Protein AF-0000000084630719 (afdb_homodimer)

InterPro domains:
  IPR006941 Ribonuclease CAF1 [PF04857] (4-295)
  IPR012337 Ribonuclease H-like superfamily [SSF53098] (1-294)
  IPR036397 Ribonuclease H superfamily [G3DSA:3.30.420.10] (1-296)
  IPR036867 R3H domain superfamily [G3DSA:3.30.1370.50] (134-222)
  IPR051181 CAF1 family poly(A)-specific ribonucleases [PTHR15092] (1-294)

Organism: Rhizophagus irregularis (strain DAOM 197198w) (NCBI:txid1432141)

Nearest PDB structures (foldseek):
  2a1s-assembly1_A  TM=6.186E-01  e=3.218E-25  Homo sapiens
  2a1s-assembly2_B  TM=6.326E-01  e=4.691E-24  Homo sapiens
  2a1r-assembly1_A  TM=8.709E-01  e=3.552E-17  Homo sapiens
  3d45-assembly1_B  TM=8.477E-01  e=6.071E-17  Mus musculus
  2a1r-assembly1_B  TM=8.596E-01  e=5.179E-16  Homo sapiens

Structure (mmCIF, N/CA/C/O backbone):
data_AF-0000000084630719-model_v1
#
loop_
_entity.id
_entity.type
_entity.pdbx_description
1 polymer 'Uncharacterized protein'
#
loop_
_atom_site.group_PDB
_atom_site.id
_atom_site.type_symbol
_atom_site.label_atom_id
_atom_site.label_alt_id
_atom_site.label_comp_id
_atom_site.label_asym_id
_atom_site.label_entity_id
_atom_site.label_seq_id
_atom_site.pdbx_PDB_ins_code
_atom_site.Cartn_x
_atom_site.Cartn_y
_atom_site.Cartn_z
_atom_site.occupancy
_atom_site.B_iso_or_equiv
_atom_site.auth_seq_id
_atom_site.auth_comp_id
_atom_site.auth_asym_id
_atom_site.auth_atom_id
_atom_site.pdbx_PDB_model_num
ATOM 1 N N . MET A 1 1 ? 15.883 9.617 -16.531 1 93.75 1 MET A N 1
ATOM 2 C CA . MET A 1 1 ? 15.461 8.414 -17.234 1 93.75 1 MET A CA 1
ATOM 3 C C . MET A 1 1 ? 14.719 7.465 -16.297 1 93.75 1 MET A C 1
ATOM 5 O O . MET A 1 1 ? 15.188 7.195 -15.188 1 93.75 1 MET A O 1
ATOM 9 N N . GLU A 1 2 ? 13.641 7.031 -16.703 1 96.81 2 GLU A N 1
ATOM 10 C CA . GLU A 1 2 ? 12.82 6.125 -15.906 1 96.81 2 GLU A CA 1
ATOM 11 C C . GLU A 1 2 ? 13.062 4.672 -16.312 1 96.81 2 GLU A C 1
ATOM 13 O O . GLU A 1 2 ? 13.039 4.336 -17.484 1 96.81 2 GLU A O 1
ATOM 18 N N . ILE A 1 3 ? 13.336 3.877 -15.336 1 98 3 ILE A N 1
ATOM 19 C CA . ILE A 1 3 ? 13.617 2.465 -15.578 1 98 3 ILE A CA 1
ATOM 20 C C . ILE A 1 3 ? 12.562 1.603 -14.891 1 98 3 ILE A C 1
ATOM 22 O O . ILE A 1 3 ? 12.328 1.741 -13.688 1 98 3 ILE A O 1
ATOM 26 N N . ILE A 1 4 ? 11.93 0.743 -15.664 1 97.31 4 ILE A N 1
ATOM 27 C CA . ILE A 1 4 ? 10.891 -0.182 -15.227 1 97.31 4 ILE A CA 1
ATOM 28 C C . ILE A 1 4 ? 11.203 -1.589 -15.734 1 97.31 4 ILE A C 1
ATOM 30 O O . ILE A 1 4 ? 12.227 -1.805 -16.391 1 97.31 4 ILE A O 1
ATOM 34 N N . LYS A 1 5 ? 10.336 -2.482 -15.414 1 94.38 5 LYS A N 1
ATOM 35 C CA . LYS A 1 5 ? 10.547 -3.887 -15.75 1 94.38 5 LYS A CA 1
ATOM 36 C C . LYS A 1 5 ? 10.828 -4.059 -17.234 1 94.38 5 LYS A C 1
ATOM 38 O O . LYS A 1 5 ? 11.805 -4.707 -17.625 1 94.38 5 LYS A O 1
ATOM 43 N N . ASN A 1 6 ? 10.094 -3.443 -18 1 93.44 6 ASN A N 1
ATOM 44 C CA . ASN A 1 6 ? 10.07 -3.713 -19.438 1 93.44 6 ASN A CA 1
ATOM 45 C C . ASN A 1 6 ? 11.297 -3.131 -20.141 1 93.44 6 ASN A C 1
ATOM 47 O O . ASN A 1 6 ? 11.672 -3.584 -21.219 1 93.44 6 ASN A O 1
ATOM 51 N N . ASN A 1 7 ? 11.914 -2.139 -19.547 1 96.44 7 ASN A N 1
ATOM 52 C CA . ASN A 1 7 ? 13.07 -1.538 -20.219 1 96.44 7 ASN A CA 1
ATOM 53 C C . ASN A 1 7 ? 14.352 -1.736 -19.406 1 96.44 7 ASN A C 1
ATOM 55 O O . ASN A 1 7 ? 15.383 -1.146 -19.734 1 96.44 7 ASN A O 1
ATOM 59 N N . PHE A 1 8 ? 14.32 -2.582 -18.438 1 97.19 8 PHE A N 1
ATOM 60 C CA . PHE A 1 8 ? 15.43 -2.75 -17.516 1 97.19 8 PHE A CA 1
ATOM 61 C C . PHE A 1 8 ? 16.656 -3.314 -18.219 1 97.19 8 PHE A C 1
ATOM 63 O O . PHE A 1 8 ? 17.75 -2.746 -18.141 1 97.19 8 PHE A O 1
ATOM 70 N N . HIS A 1 9 ? 16.516 -4.344 -18.969 1 95.38 9 HIS A N 1
ATOM 71 C CA . HIS A 1 9 ? 17.625 -5.008 -19.641 1 95.38 9 HIS A CA 1
ATOM 72 C C . HIS A 1 9 ? 18.266 -4.098 -20.688 1 95.38 9 HIS A C 1
ATOM 74 O O . HIS A 1 9 ? 19.484 -4.062 -20.828 1 95.38 9 HIS A O 1
ATOM 80 N N . GLU A 1 10 ? 17.406 -3.477 -21.328 1 95.94 10 GLU A N 1
ATOM 81 C CA . GLU A 1 10 ? 17.875 -2.592 -22.391 1 95.94 10 GLU A CA 1
ATOM 82 C C . GLU A 1 10 ? 18.703 -1.439 -21.828 1 95.94 10 GLU A C 1
ATOM 84 O O . GLU A 1 10 ? 19.719 -1.046 -22.406 1 95.94 10 GLU A O 1
ATOM 89 N N . LEU A 1 11 ? 18.328 -0.959 -20.703 1 97.25 11 LEU A N 1
ATOM 90 C CA . LEU A 1 11 ? 18.938 0.253 -20.172 1 97.25 11 LEU A CA 1
ATOM 91 C C . LEU A 1 11 ? 20.047 -0.089 -19.172 1 97.25 11 LEU A C 1
ATOM 93 O O . LEU A 1 11 ? 20.844 0.775 -18.812 1 97.25 11 LEU A O 1
ATOM 97 N N . PHE A 1 12 ? 20.141 -1.3 -18.797 1 97.38 12 PHE A N 1
ATOM 98 C CA . PHE A 1 12 ? 21.109 -1.73 -17.781 1 97.38 12 PHE A CA 1
ATOM 99 C C . PHE A 1 12 ? 22.531 -1.336 -18.172 1 97.38 12 PHE A C 1
ATOM 101 O O . PHE A 1 12 ? 23.266 -0.76 -17.375 1 97.38 12 PHE A O 1
ATOM 108 N N . PRO A 1 13 ? 22.922 -1.497 -19.453 1 97.44 13 PRO A N 1
ATOM 109 C CA . PRO A 1 13 ? 24.281 -1.12 -19.828 1 97.44 13 PRO A CA 1
ATOM 110 C C . PRO A 1 13 ? 24.547 0.38 -19.703 1 97.44 13 PRO A C 1
ATOM 112 O O . PRO A 1 13 ? 25.656 0.797 -19.375 1 97.44 13 PRO A O 1
ATOM 115 N N . ILE A 1 14 ? 23.562 1.098 -19.938 1 97.88 14 ILE A N 1
ATOM 116 C CA . ILE A 1 14 ? 23.688 2.549 -19.859 1 97.88 14 ILE A CA 1
ATOM 117 C C . ILE A 1 14 ? 23.891 2.957 -18.391 1 97.88 14 ILE A C 1
ATOM 119 O O . ILE A 1 14 ? 24.75 3.791 -18.094 1 97.88 14 ILE A O 1
ATOM 123 N N . VAL A 1 15 ? 23.109 2.381 -17.516 1 98 15 VAL A N 1
ATOM 124 C CA . VAL A 1 15 ? 23.234 2.65 -16.094 1 98 15 VAL A CA 1
ATOM 125 C C . VAL A 1 15 ? 24.609 2.232 -15.594 1 98 15 VAL A C 1
ATOM 127 O O . VAL A 1 15 ? 25.281 2.977 -14.867 1 98 15 VAL A O 1
ATOM 130 N N . GLN A 1 16 ? 25.031 1.094 -16.047 1 98 16 GLN A N 1
ATOM 131 C CA . GLN A 1 16 ? 26.344 0.564 -15.656 1 98 16 GLN A CA 1
ATOM 132 C C . GLN A 1 16 ? 27.469 1.509 -16.078 1 98 16 GLN A C 1
ATOM 134 O O . GLN A 1 16 ? 28.344 1.827 -15.273 1 98 16 GLN A O 1
ATOM 139 N N . GLU A 1 17 ? 27.391 1.943 -17.25 1 97.69 17 GLU A N 1
ATOM 140 C CA . GLU A 1 17 ? 28.391 2.863 -17.766 1 97.69 17 GLU A CA 1
ATOM 141 C C . GLU A 1 17 ? 28.406 4.164 -16.969 1 97.69 17 GLU A C 1
ATOM 143 O O . GLU A 1 17 ? 29.484 4.684 -16.641 1 97.69 17 GLU A O 1
ATOM 148 N N . ALA A 1 18 ? 27.25 4.605 -16.688 1 97.81 18 ALA A N 1
ATOM 149 C CA . ALA A 1 18 ? 27.141 5.855 -15.938 1 97.81 18 ALA A CA 1
ATOM 150 C C . ALA A 1 18 ? 27.75 5.707 -14.547 1 97.81 18 ALA A C 1
ATOM 152 O O . ALA A 1 18 ? 28.484 6.586 -14.078 1 97.81 18 ALA A O 1
ATOM 153 N N . ILE A 1 19 ? 27.438 4.648 -13.891 1 97.44 19 ILE A N 1
ATOM 154 C CA . ILE A 1 19 ? 27.906 4.406 -12.531 1 97.44 19 ILE A CA 1
ATOM 155 C C . ILE A 1 19 ? 29.422 4.223 -12.539 1 97.44 19 ILE A C 1
ATOM 157 O O . ILE A 1 19 ? 30.125 4.836 -11.734 1 97.44 19 ILE A O 1
ATOM 161 N N . GLU A 1 20 ? 29.953 3.5 -13.461 1 96.62 20 GLU A N 1
ATOM 162 C CA . GLU A 1 20 ? 31.391 3.209 -13.547 1 96.62 20 GLU A CA 1
ATOM 163 C C . GLU A 1 20 ? 32.188 4.461 -13.883 1 96.62 20 GLU A C 1
ATOM 165 O O . GLU A 1 20 ? 33.344 4.617 -13.438 1 96.62 20 GLU A O 1
ATOM 170 N N . GLY A 1 21 ? 31.609 5.293 -14.586 1 95.75 21 GLY A N 1
ATOM 171 C CA . GLY A 1 21 ? 32.312 6.488 -15.039 1 95.75 21 GLY A CA 1
ATOM 172 C C . GLY A 1 21 ? 32.125 7.672 -14.109 1 95.75 21 GLY A C 1
ATOM 173 O O . GLY A 1 21 ? 32.719 8.734 -14.32 1 95.75 21 GLY A O 1
ATOM 174 N N . ALA A 1 22 ? 31.375 7.527 -13.062 1 97.12 22 ALA A N 1
ATOM 175 C CA . ALA A 1 22 ? 31 8.648 -12.203 1 97.12 22 ALA A CA 1
ATOM 176 C C . ALA A 1 22 ? 32.125 9.008 -11.25 1 97.12 22 ALA A C 1
ATOM 178 O O . ALA A 1 22 ? 32.938 8.148 -10.875 1 97.12 22 ALA A O 1
ATOM 179 N N . ASP A 1 23 ? 32.219 10.234 -10.867 1 96.56 23 ASP A N 1
ATOM 180 C CA . ASP A 1 23 ? 33.094 10.688 -9.789 1 96.56 23 ASP A CA 1
ATOM 181 C C . ASP A 1 23 ? 32.438 10.469 -8.422 1 96.56 23 ASP A C 1
ATOM 183 O O . ASP A 1 23 ? 33.125 10.078 -7.465 1 96.56 23 ASP A O 1
ATOM 187 N N . PHE A 1 24 ? 31.219 10.75 -8.391 1 96.06 24 PHE A N 1
ATOM 188 C CA . PHE A 1 24 ? 30.422 10.438 -7.203 1 96.06 24 PHE A CA 1
ATOM 189 C C . PHE A 1 24 ? 28.953 10.227 -7.57 1 96.06 24 PHE A C 1
ATOM 191 O O . PHE A 1 24 ? 28.547 10.539 -8.688 1 96.06 24 PHE A O 1
ATOM 198 N N . ILE A 1 25 ? 28.203 9.641 -6.641 1 96.31 25 ILE A N 1
ATOM 199 C CA . ILE A 1 25 ? 26.828 9.227 -6.922 1 96.31 25 ILE A CA 1
ATOM 200 C C . ILE A 1 25 ? 25.906 9.695 -5.801 1 96.31 25 ILE A C 1
ATOM 202 O O . ILE A 1 25 ? 26.25 9.57 -4.621 1 96.31 25 ILE A O 1
ATOM 206 N N . ALA A 1 26 ? 24.844 10.305 -6.199 1 95.5 26 ALA A N 1
ATOM 207 C CA . ALA A 1 26 ? 23.781 10.648 -5.242 1 95.5 26 ALA A CA 1
ATOM 208 C C . ALA A 1 26 ? 22.609 9.68 -5.344 1 95.5 26 ALA A C 1
ATOM 210 O O . ALA A 1 26 ? 22.234 9.273 -6.441 1 95.5 26 ALA A O 1
ATOM 211 N N . ILE A 1 27 ? 22.031 9.305 -4.156 1 94.5 27 ILE A N 1
ATOM 212 C CA . ILE A 1 27 ? 20.906 8.391 -4.16 1 94.5 27 ILE A CA 1
ATOM 213 C C . ILE A 1 27 ? 19.75 9 -3.377 1 94.5 27 ILE A C 1
ATOM 215 O O . ILE A 1 27 ? 19.953 9.828 -2.49 1 94.5 27 ILE A O 1
ATOM 219 N N . ASP A 1 28 ? 18.594 8.656 -3.725 1 93 28 ASP A N 1
ATOM 220 C CA . ASP A 1 28 ? 17.344 9.055 -3.072 1 93 28 ASP A CA 1
ATOM 221 C C . ASP A 1 28 ? 16.297 7.953 -3.176 1 93 28 ASP A C 1
ATOM 223 O O . ASP A 1 28 ? 16.266 7.211 -4.156 1 93 28 ASP A O 1
ATOM 227 N N . THR A 1 29 ? 15.469 7.844 -2.102 1 94.69 29 THR A N 1
ATOM 228 C CA . THR A 1 29 ? 14.484 6.762 -2.1 1 94.69 29 THR A CA 1
ATOM 229 C C . THR A 1 29 ? 13.109 7.285 -1.706 1 94.69 29 THR A C 1
ATOM 231 O O . THR A 1 29 ? 13 8.281 -0.99 1 94.69 29 THR A O 1
ATOM 234 N N . GLU A 1 30 ? 12.102 6.734 -2.256 1 95.38 30 GLU A N 1
ATOM 235 C CA . GLU A 1 30 ? 10.727 6.875 -1.787 1 95.38 30 GLU A CA 1
ATOM 236 C C . GLU A 1 30 ? 10.25 5.602 -1.09 1 95.38 30 GLU A C 1
ATOM 238 O O . GLU A 1 30 ? 10.414 4.5 -1.614 1 95.38 30 GLU A O 1
ATOM 243 N N . LEU A 1 31 ? 9.688 5.82 0.065 1 94.75 31 LEU A N 1
ATOM 244 C CA . LEU A 1 31 ? 9.297 4.699 0.913 1 94.75 31 LEU A CA 1
ATOM 245 C C . LEU A 1 31 ? 7.785 4.629 1.068 1 94.75 31 LEU A C 1
ATOM 247 O O . LEU A 1 31 ? 7.09 5.625 0.867 1 94.75 31 LEU A O 1
ATOM 251 N N . THR A 1 32 ? 7.254 3.408 1.419 1 96.44 32 THR A N 1
ATOM 252 C CA . THR A 1 32 ? 5.828 3.234 1.672 1 96.44 32 THR A CA 1
ATOM 253 C C . THR A 1 32 ? 5.438 3.859 3.008 1 96.44 32 THR A C 1
ATOM 255 O O . THR A 1 32 ? 4.25 4 3.307 1 96.44 32 THR A O 1
ATOM 258 N N . GLY A 1 33 ? 6.344 4.203 3.811 1 91.56 33 GLY A N 1
ATOM 259 C CA . GLY A 1 33 ? 6.117 4.832 5.102 1 91.56 33 GLY A CA 1
ATOM 260 C C . GLY A 1 33 ? 7.395 5.078 5.879 1 91.56 33 GLY A C 1
ATOM 261 O O . GLY A 1 33 ? 8.469 4.617 5.48 1 91.56 33 GLY A O 1
ATOM 262 N N . LEU A 1 34 ? 7.184 6.008 6.848 1 80 34 LEU A N 1
ATOM 263 C CA . LEU A 1 34 ? 8.297 6.324 7.73 1 80 34 LEU A CA 1
ATOM 264 C C . LEU A 1 34 ? 7.961 5.977 9.18 1 80 34 LEU A C 1
ATOM 266 O O . LEU A 1 34 ? 6.785 5.906 9.547 1 80 34 LEU A O 1
ATOM 270 N N . ASN A 1 35 ? 8.242 4.961 9.812 1 63.69 35 ASN A N 1
ATOM 271 C CA . ASN A 1 35 ? 7.863 4.617 11.18 1 63.69 35 ASN A CA 1
ATOM 272 C C . ASN A 1 35 ? 7.664 5.863 12.031 1 63.69 35 ASN A C 1
ATOM 274 O O . ASN A 1 35 ? 8.633 6.543 12.383 1 63.69 35 ASN A O 1
ATOM 278 N N . GLU A 1 36 ? 6.586 6.668 11.766 1 53.28 36 GLU A N 1
ATOM 279 C CA . GLU A 1 36 ? 6.363 7.758 12.711 1 53.28 36 GLU A CA 1
ATOM 280 C C . GLU A 1 36 ? 6.574 7.293 14.148 1 53.28 36 GLU A C 1
ATOM 282 O O . GLU A 1 36 ? 6.879 8.102 15.031 1 53.28 36 GLU A O 1
ATOM 287 N N . SER A 1 37 ? 5.914 5.961 14.375 1 48.72 37 SER A N 1
ATOM 288 C CA . SER A 1 37 ? 6.297 5.672 15.75 1 48.72 37 SER A CA 1
ATOM 289 C C . SER A 1 37 ? 7.812 5.715 15.93 1 48.72 37 SER A C 1
ATOM 291 O O . SER A 1 37 ? 8.406 4.773 16.453 1 48.72 37 SER A O 1
ATOM 293 N N . ILE A 1 38 ? 8.469 5.805 14.812 1 46.38 38 ILE A N 1
ATOM 294 C CA . ILE A 1 38 ? 9.812 6.043 15.328 1 46.38 38 ILE A CA 1
ATOM 295 C C . ILE A 1 38 ? 9.727 6.766 16.672 1 46.38 38 ILE A C 1
ATOM 297 O O . ILE A 1 38 ? 9.281 7.914 16.734 1 46.38 38 ILE A O 1
ATOM 301 N N . GLU A 1 39 ? 9.219 6.051 17.562 1 47.31 39 GLU A N 1
ATOM 302 C CA . GLU A 1 39 ? 9.406 6.598 18.906 1 47.31 39 GLU A CA 1
ATOM 303 C C . GLU A 1 39 ? 10.375 7.773 18.891 1 47.31 39 GLU A C 1
ATOM 305 O O . GLU A 1 39 ? 11.398 7.73 18.203 1 47.31 39 GLU A O 1
ATOM 310 N N . ARG A 1 40 ? 9.758 8.891 19.078 1 47.16 40 ARG A N 1
ATOM 311 C CA . ARG A 1 40 ? 10.531 10.125 19.203 1 47.16 40 ARG A CA 1
ATOM 312 C C . ARG A 1 40 ? 12 9.812 19.484 1 47.16 40 ARG A C 1
ATOM 314 O O . ARG A 1 40 ? 12.336 9.188 20.484 1 47.16 40 ARG A O 1
ATOM 321 N N . ILE A 1 41 ? 12.641 9.445 18.344 1 47.84 41 ILE A N 1
ATOM 322 C CA . ILE A 1 41 ? 14.07 9.562 18.641 1 47.84 41 ILE A CA 1
ATOM 323 C C . ILE A 1 41 ? 14.297 10.672 19.656 1 47.84 41 ILE A C 1
ATOM 325 O O . ILE A 1 41 ? 13.961 11.836 19.406 1 47.84 41 ILE A O 1
ATOM 329 N N . LYS A 1 42 ? 14.109 10.141 20.844 1 52.66 42 LYS A N 1
ATOM 330 C CA . LYS A 1 42 ? 14.414 11.125 21.875 1 52.66 42 LYS A CA 1
ATOM 331 C C . LYS A 1 42 ? 15.883 11.555 21.812 1 52.66 42 LYS A C 1
ATOM 333 O O . LYS A 1 42 ? 16.75 10.758 21.453 1 52.66 42 LYS A O 1
ATOM 338 N N . THR A 1 43 ? 16.047 12.664 21.828 1 54.94 43 THR A N 1
ATOM 339 C CA . THR A 1 43 ? 17.391 13.25 21.844 1 54.94 43 THR A CA 1
ATOM 340 C C . THR A 1 43 ? 18.328 12.422 22.719 1 54.94 43 THR A C 1
ATOM 342 O O . THR A 1 43 ? 19.531 12.352 22.469 1 54.94 43 THR A O 1
ATOM 345 N N . PHE A 1 44 ? 17.594 11.539 23.594 1 63.09 44 PHE A N 1
ATOM 346 C CA . PHE A 1 44 ? 18.484 10.898 24.562 1 63.09 44 PHE A CA 1
ATOM 347 C C . PHE A 1 44 ? 18.703 9.43 24.203 1 63.09 44 PHE A C 1
ATOM 349 O O . PHE A 1 44 ? 19.281 8.672 25 1 63.09 44 PHE A O 1
ATOM 356 N N . ASP A 1 45 ? 18.297 9.062 22.984 1 68.88 45 ASP A N 1
ATOM 357 C CA . ASP A 1 45 ? 18.5 7.645 22.688 1 68.88 45 ASP A CA 1
ATOM 358 C C . ASP A 1 45 ? 19.969 7.328 22.453 1 68.88 45 ASP A C 1
ATOM 360 O O . ASP A 1 45 ? 20.672 8.086 21.781 1 68.88 45 ASP A O 1
ATOM 364 N N . ASP A 1 46 ? 20.484 6.258 23.094 1 83.44 46 ASP A N 1
ATOM 365 C CA . ASP A 1 46 ? 21.812 5.77 22.734 1 83.44 46 ASP A CA 1
ATOM 366 C C . ASP A 1 46 ? 21.844 5.207 21.312 1 83.44 46 ASP A C 1
ATOM 368 O O . ASP A 1 46 ? 20.797 4.891 20.75 1 83.44 46 ASP A O 1
ATOM 372 N N . PRO A 1 47 ? 22.938 5.16 20.703 1 85.25 47 PRO A N 1
ATOM 373 C CA . PRO A 1 47 ? 23.078 4.773 19.297 1 85.25 47 PRO A CA 1
ATOM 374 C C . PRO A 1 47 ? 22.438 3.414 19 1 85.25 47 PRO A C 1
ATOM 376 O O . PRO A 1 47 ? 21.781 3.252 17.969 1 85.25 47 PRO A O 1
ATOM 379 N N . GLN A 1 48 ? 22.594 2.48 19.859 1 89.88 48 GLN A N 1
ATOM 380 C CA . GLN A 1 48 ? 22.016 1.152 19.656 1 89.88 48 GLN A CA 1
ATOM 381 C C . GLN A 1 48 ? 20.5 1.197 19.672 1 89.88 48 GLN A C 1
ATOM 383 O O . GLN A 1 48 ? 19.844 0.539 18.859 1 89.88 48 GLN A O 1
ATOM 388 N N . SER A 1 49 ? 20.016 1.885 20.547 1 86.75 49 SER A N 1
ATOM 389 C CA . SER A 1 49 ? 18.562 2.02 20.625 1 86.75 49 SER A CA 1
ATOM 390 C C . SER A 1 49 ? 18 2.689 19.375 1 86.75 49 SER A C 1
ATOM 392 O O . SER A 1 49 ? 16.953 2.279 18.859 1 86.75 49 SER A O 1
ATOM 394 N N . ARG A 1 50 ? 18.734 3.656 18.922 1 85.81 50 ARG A N 1
ATOM 395 C CA . ARG A 1 50 ? 18.328 4.32 17.688 1 85.81 50 ARG A CA 1
ATOM 396 C C . ARG A 1 50 ? 18.344 3.344 16.516 1 85.81 50 ARG A C 1
ATOM 398 O O . ARG A 1 50 ? 17.391 3.314 15.711 1 85.81 50 ARG A O 1
ATOM 405 N N . TYR A 1 51 ? 19.406 2.596 16.516 1 90.31 51 TYR A N 1
ATOM 406 C CA . TYR A 1 51 ? 19.5 1.599 15.453 1 90.31 51 TYR A CA 1
ATOM 407 C C . TYR A 1 51 ? 18.344 0.609 15.516 1 90.31 51 TYR A C 1
ATOM 409 O O . TYR A 1 51 ? 17.781 0.241 14.484 1 90.31 51 TYR A O 1
ATOM 417 N N . THR A 1 52 ? 17.984 0.214 16.641 1 90 52 THR A N 1
ATOM 418 C CA . THR A 1 52 ? 16.922 -0.76 16.812 1 90 52 THR A CA 1
ATOM 419 C C . THR A 1 52 ? 15.594 -0.211 16.281 1 90 52 THR A C 1
ATOM 421 O O . THR A 1 52 ? 14.852 -0.922 15.609 1 90 52 THR A O 1
ATOM 424 N N . LYS A 1 53 ? 15.359 0.968 16.531 1 86.75 53 LYS A N 1
ATOM 425 C CA . LYS A 1 53 ? 14.133 1.609 16.062 1 86.75 53 LYS A CA 1
ATOM 426 C C . LYS A 1 53 ? 14.125 1.725 14.547 1 86.75 53 LYS A C 1
ATOM 428 O O . LYS A 1 53 ? 13.117 1.419 13.898 1 86.75 53 LYS A O 1
ATOM 433 N N . VAL A 1 54 ? 15.242 2.156 14.07 1 88.19 54 VAL A N 1
ATOM 434 C CA . VAL A 1 54 ? 15.367 2.318 12.625 1 88.19 54 VAL A CA 1
ATOM 435 C C . VAL A 1 54 ? 15.25 0.958 11.938 1 88.19 54 VAL A C 1
ATOM 437 O O . VAL A 1 54 ? 14.641 0.841 10.875 1 88.19 54 VAL A O 1
ATOM 440 N N . ARG A 1 55 ? 15.875 0.028 12.586 1 91.62 55 ARG A N 1
ATOM 441 C CA . ARG A 1 55 ? 15.828 -1.329 12.055 1 91.62 55 ARG A CA 1
ATOM 442 C C . ARG A 1 55 ? 14.391 -1.823 11.945 1 91.62 55 ARG A C 1
ATOM 444 O O . ARG A 1 55 ? 14.016 -2.447 10.953 1 91.62 55 ARG A O 1
ATOM 451 N N . ILE A 1 56 ? 13.633 -1.556 12.875 1 89.25 56 ILE A N 1
ATOM 452 C CA . ILE A 1 56 ? 12.234 -1.969 12.875 1 89.25 56 ILE A CA 1
ATOM 453 C C . ILE A 1 56 ? 11.508 -1.316 11.703 1 89.25 56 ILE A C 1
ATOM 455 O O . ILE A 1 56 ? 10.789 -1.989 10.961 1 89.25 56 ILE A O 1
ATOM 459 N N . ALA A 1 57 ? 11.695 -0.098 11.5 1 88.06 57 ALA A N 1
ATOM 460 C CA . ALA A 1 57 ? 11.062 0.618 10.391 1 88.06 57 ALA A CA 1
ATOM 461 C C . ALA A 1 57 ? 11.547 0.079 9.047 1 88.06 57 ALA A C 1
ATOM 463 O O . ALA A 1 57 ? 10.742 -0.136 8.133 1 88.06 57 ALA A O 1
ATOM 464 N N . ALA A 1 58 ? 12.828 -0.168 9.016 1 91.25 58 ALA A N 1
ATOM 465 C CA . ALA A 1 58 ? 13.453 -0.611 7.77 1 91.25 58 ALA A CA 1
ATOM 466 C C . ALA A 1 58 ? 12.93 -1.985 7.355 1 91.25 58 ALA A C 1
ATOM 468 O O . ALA A 1 58 ? 12.914 -2.314 6.168 1 91.25 58 ALA A O 1
ATOM 469 N N . THR A 1 59 ? 12.5 -2.676 8.273 1 92.06 59 THR A N 1
ATOM 470 C CA . THR A 1 59 ? 12.047 -4.031 7.98 1 92.06 59 THR A CA 1
ATOM 471 C C . THR A 1 59 ? 10.555 -4.047 7.664 1 92.06 59 THR A C 1
ATOM 473 O O . THR A 1 59 ? 10.055 -5.012 7.09 1 92.06 59 THR A O 1
ATOM 476 N N . LYS A 1 60 ? 9.883 -3.025 7.973 1 92.69 60 LYS A N 1
ATOM 477 C CA . LYS A 1 60 ? 8.43 -3.021 7.832 1 92.69 60 LYS A CA 1
ATOM 478 C C . LYS A 1 60 ? 8.008 -2.334 6.539 1 92.69 60 LYS A C 1
ATOM 480 O O . LYS A 1 60 ? 7.074 -2.783 5.867 1 92.69 60 LYS A O 1
ATOM 485 N N . PHE A 1 61 ? 8.688 -1.293 6.172 1 94.81 61 PHE A N 1
ATOM 486 C CA . PHE A 1 61 ? 8.305 -0.501 5.008 1 94.81 61 PHE A CA 1
ATOM 487 C C . PHE A 1 61 ? 9.172 -0.854 3.805 1 94.81 61 PHE A C 1
ATOM 489 O O . PHE A 1 61 ? 10.219 -1.494 3.949 1 94.81 61 PHE A O 1
ATOM 496 N N . LEU A 1 62 ? 8.742 -0.434 2.619 1 95.69 62 LEU A N 1
ATOM 497 C CA . LEU A 1 62 ? 9.438 -0.784 1.384 1 95.69 62 LEU A CA 1
ATOM 498 C C . LEU A 1 62 ? 9.945 0.466 0.674 1 95.69 62 LEU A C 1
ATOM 500 O O . LEU A 1 62 ? 9.273 1.499 0.665 1 95.69 62 LEU A O 1
ATOM 504 N N . ILE A 1 63 ? 11.148 0.285 0.101 1 97 63 ILE A N 1
ATOM 505 C CA . ILE A 1 63 ? 11.562 1.217 -0.944 1 97 63 ILE A CA 1
ATOM 506 C C . ILE A 1 63 ? 10.812 0.896 -2.24 1 97 63 ILE A C 1
ATOM 508 O O . ILE A 1 63 ? 10.938 -0.209 -2.773 1 97 63 ILE A O 1
ATOM 512 N N . ILE A 1 64 ? 10.062 1.9 -2.744 1 98.31 64 ILE A N 1
ATOM 513 C CA . ILE A 1 64 ? 9.258 1.613 -3.928 1 98.31 64 ILE A CA 1
ATOM 514 C C . ILE A 1 64 ? 9.773 2.43 -5.113 1 98.31 64 ILE A C 1
ATOM 516 O O . ILE A 1 64 ? 9.398 2.174 -6.258 1 98.31 64 ILE A O 1
ATOM 520 N N . GLN A 1 65 ? 10.594 3.359 -4.824 1 97.94 65 GLN A N 1
ATOM 521 C CA . GLN A 1 65 ? 11.32 4.086 -5.867 1 97.94 65 GLN A CA 1
ATOM 522 C C . GLN A 1 65 ? 12.75 4.387 -5.438 1 97.94 65 GLN A C 1
ATOM 524 O O . GLN A 1 65 ? 12.992 4.742 -4.285 1 97.94 65 GLN A O 1
ATOM 529 N N . PHE A 1 66 ? 13.695 4.191 -6.34 1 97.38 66 PHE A N 1
ATOM 530 C CA . PHE A 1 66 ? 15.109 4.406 -6.082 1 97.38 66 PHE A CA 1
ATOM 531 C C . PHE A 1 66 ? 15.734 5.301 -7.145 1 97.38 66 PHE A C 1
ATOM 533 O O . PHE A 1 66 ? 15.781 4.934 -8.32 1 97.38 66 PHE A O 1
ATOM 540 N N . GLY A 1 67 ? 16.188 6.445 -6.707 1 96.94 67 GLY A N 1
ATOM 541 C CA . GLY A 1 67 ? 16.844 7.379 -7.605 1 96.94 67 GLY A CA 1
ATOM 542 C C . GLY A 1 67 ? 18.359 7.352 -7.488 1 96.94 67 GLY A C 1
ATOM 543 O O . GLY A 1 67 ? 18.891 7.309 -6.379 1 96.94 67 GLY A O 1
ATOM 544 N N . ILE A 1 68 ? 19 7.328 -8.633 1 97 68 ILE A N 1
ATOM 545 C CA . ILE A 1 68 ? 20.453 7.449 -8.727 1 97 68 ILE A CA 1
ATOM 546 C C . ILE A 1 68 ? 20.828 8.617 -9.641 1 97 68 ILE A C 1
ATOM 548 O O . ILE A 1 68 ? 20.266 8.758 -10.727 1 97 68 ILE A O 1
ATOM 552 N N . CYS A 1 69 ? 21.672 9.422 -9.148 1 97.75 69 CYS A N 1
ATOM 553 C CA . CYS A 1 69 ? 22.234 10.469 -10 1 97.75 69 CYS A CA 1
ATOM 554 C C . CYS A 1 69 ? 23.75 10.391 -10.016 1 97.75 69 CYS A C 1
ATOM 556 O O . CYS A 1 69 ? 24.391 10.578 -8.984 1 97.75 69 CYS A O 1
ATOM 558 N N . THR A 1 70 ? 24.297 10.141 -11.156 1 97.44 70 THR A N 1
ATOM 559 C CA . THR A 1 70 ? 25.734 10.078 -11.297 1 97.44 70 THR A CA 1
ATOM 560 C C . THR A 1 70 ? 26.297 11.43 -11.734 1 97.44 70 THR A C 1
ATOM 562 O O . THR A 1 70 ? 25.688 12.133 -12.531 1 97.44 70 THR A O 1
ATOM 565 N N . PHE A 1 71 ? 27.453 11.734 -11.156 1 97.25 71 PHE A N 1
ATOM 566 C CA . PHE A 1 71 ? 28.109 12.992 -11.484 1 97.25 71 PHE A CA 1
ATOM 567 C C . PHE A 1 71 ? 29.516 12.75 -12.023 1 97.25 71 PHE A C 1
ATOM 569 O O . PHE A 1 71 ? 30.297 12.047 -11.398 1 97.25 71 PHE A O 1
ATOM 576 N N . THR A 1 72 ? 29.766 13.344 -13.211 1 96.31 72 THR A N 1
ATOM 577 C CA . THR A 1 72 ? 31.078 13.273 -13.828 1 96.31 72 THR A CA 1
ATOM 578 C C . THR A 1 72 ? 31.578 14.664 -14.188 1 96.31 72 THR A C 1
ATOM 580 O O . THR A 1 72 ? 30.844 15.461 -14.797 1 96.31 72 THR A O 1
ATOM 583 N N . TYR A 1 73 ? 32.75 14.906 -13.828 1 95.5 73 TYR A N 1
ATOM 584 C CA . TYR A 1 73 ? 33.312 16.203 -14.148 1 95.5 73 TYR A CA 1
ATOM 585 C C . TYR A 1 73 ? 33.75 16.266 -15.617 1 95.5 73 TYR A C 1
ATOM 587 O O . TYR A 1 73 ? 34.438 15.391 -16.109 1 95.5 73 TYR A O 1
ATOM 595 N N . SER A 1 74 ? 33.219 17.297 -16.25 1 93.19 74 SER A N 1
ATOM 596 C CA . SER A 1 74 ? 33.594 17.547 -17.625 1 93.19 74 SER A CA 1
ATOM 597 C C . SER A 1 74 ? 34.562 18.734 -17.719 1 93.19 74 SER A C 1
ATOM 599 O O . SER A 1 74 ? 34.188 19.875 -17.453 1 93.19 74 SER A O 1
ATOM 601 N N . GLU A 1 75 ? 35.719 18.469 -18.156 1 92.62 75 GLU A N 1
ATOM 602 C CA . GLU A 1 75 ? 36.719 19.516 -18.344 1 92.62 75 GLU A CA 1
ATOM 603 C C . GLU A 1 75 ? 36.281 20.5 -19.422 1 92.62 75 GLU A C 1
ATOM 605 O O . GLU A 1 75 ? 36.469 21.719 -19.297 1 92.62 75 GLU A O 1
ATOM 610 N N . ALA A 1 76 ? 35.719 19.938 -20.438 1 93.19 76 ALA A N 1
ATOM 611 C CA . ALA A 1 76 ? 35.281 20.75 -21.578 1 93.19 76 ALA A CA 1
ATOM 612 C C . ALA A 1 76 ? 34.25 21.766 -21.141 1 93.19 76 ALA A C 1
ATOM 614 O O . ALA A 1 76 ? 34.281 22.922 -21.594 1 93.19 76 ALA A O 1
ATOM 615 N N . GLU A 1 77 ? 33.406 21.453 -20.219 1 92.62 77 GLU A N 1
ATOM 616 C CA . GLU A 1 77 ? 32.312 22.312 -19.781 1 92.62 77 GLU A CA 1
ATOM 617 C C . GLU A 1 77 ? 32.625 22.953 -18.438 1 92.62 77 GLU A C 1
ATOM 619 O O . GLU A 1 77 ? 31.891 23.844 -17.984 1 92.62 77 GLU A O 1
ATOM 624 N N . ASN A 1 78 ? 33.688 22.531 -17.844 1 93.69 78 ASN A N 1
ATOM 625 C CA . ASN A 1 78 ? 34.094 23.016 -16.531 1 93.69 78 ASN A CA 1
ATOM 626 C C . ASN A 1 78 ? 32.969 22.922 -15.516 1 93.69 78 ASN A C 1
ATOM 628 O O . ASN A 1 78 ? 32.688 23.891 -14.82 1 93.69 78 ASN A O 1
ATOM 632 N N . THR A 1 79 ? 32.188 21.812 -15.633 1 94.12 79 THR A N 1
ATOM 633 C CA . THR A 1 79 ? 31.094 21.562 -14.703 1 94.12 79 THR A CA 1
ATOM 634 C C . THR A 1 79 ? 30.844 20.062 -14.562 1 94.12 79 THR A C 1
ATOM 636 O O . THR A 1 79 ? 31.453 19.25 -15.266 1 94.12 79 THR A O 1
ATOM 639 N N . PHE A 1 80 ? 30.047 19.688 -13.625 1 94.62 80 PHE A N 1
ATOM 640 C CA . PHE A 1 80 ? 29.656 18.297 -13.445 1 94.62 80 PHE A CA 1
ATOM 641 C C . PHE A 1 80 ? 28.453 17.969 -14.336 1 94.62 80 PHE A C 1
ATOM 643 O O . PHE A 1 80 ? 27.516 18.75 -14.43 1 94.62 80 PHE A O 1
ATOM 650 N N . ILE A 1 81 ? 28.641 16.906 -15 1 95.69 81 ILE A N 1
ATOM 651 C CA . ILE A 1 81 ? 27.531 16.375 -15.797 1 95.69 81 ILE A CA 1
ATOM 652 C C . ILE A 1 81 ? 26.75 15.359 -14.977 1 95.69 81 ILE A C 1
ATOM 654 O O . ILE A 1 81 ? 27.312 14.383 -14.484 1 95.69 81 ILE A O 1
ATOM 658 N N . ALA A 1 82 ? 25.484 15.633 -14.797 1 96.5 82 ALA A N 1
ATOM 659 C CA . ALA A 1 82 ? 24.609 14.758 -14.023 1 96.5 82 ALA A CA 1
ATOM 660 C C . ALA A 1 82 ? 23.812 13.828 -14.938 1 96.5 82 ALA A C 1
ATOM 662 O O . ALA A 1 82 ? 23.312 14.25 -15.984 1 96.5 82 ALA A O 1
ATOM 663 N N . ARG A 1 83 ? 23.703 12.57 -14.586 1 97.19 83 ARG A N 1
ATOM 664 C CA . ARG A 1 83 ? 22.859 11.594 -15.266 1 97.19 83 ARG A CA 1
ATOM 665 C C . ARG A 1 83 ? 21.906 10.93 -14.289 1 97.19 83 ARG A C 1
ATOM 667 O O . ARG A 1 83 ? 22.266 9.977 -13.594 1 97.19 83 ARG A O 1
ATOM 674 N N . PRO A 1 84 ? 20.688 11.359 -14.234 1 98.06 84 PRO A N 1
ATOM 675 C CA . PRO A 1 84 ? 19.703 10.82 -13.289 1 98.06 84 PRO A CA 1
ATOM 676 C C . PRO A 1 84 ? 18.984 9.578 -13.828 1 98.06 84 PRO A C 1
ATOM 678 O O . PRO A 1 84 ? 18.672 9.516 -15.016 1 98.06 84 PRO A O 1
ATOM 681 N N . PHE A 1 85 ? 18.812 8.594 -13 1 98.25 85 PHE A N 1
ATOM 682 C CA . PHE A 1 85 ? 18.031 7.379 -13.219 1 98.25 85 PHE A CA 1
ATOM 683 C C . PHE A 1 85 ? 17.031 7.172 -12.102 1 98.25 85 PHE A C 1
ATOM 685 O O . PHE A 1 85 ? 17.328 7.402 -10.93 1 98.25 85 PHE A O 1
ATOM 692 N N . ASN A 1 86 ? 15.82 6.84 -12.469 1 98.31 86 ASN A N 1
ATOM 693 C CA . ASN A 1 86 ? 14.766 6.566 -11.5 1 98.31 86 ASN A CA 1
ATOM 694 C C . ASN A 1 86 ? 14.172 5.176 -11.695 1 98.31 86 ASN A C 1
ATOM 696 O O . ASN A 1 86 ? 13.656 4.859 -12.773 1 98.31 86 ASN A O 1
ATOM 700 N N . PHE A 1 87 ? 14.227 4.348 -10.648 1 98.56 87 PHE A N 1
ATOM 701 C CA . PHE A 1 87 ? 13.781 2.963 -10.719 1 98.56 87 PHE A CA 1
ATOM 702 C C . PHE A 1 87 ? 12.492 2.768 -9.93 1 98.56 87 PHE A C 1
ATOM 704 O O . PHE A 1 87 ? 12.406 3.148 -8.766 1 98.56 87 PHE A O 1
ATOM 711 N N . TYR A 1 88 ? 11.461 2.193 -10.555 1 98.56 88 TYR A N 1
ATOM 712 C CA . TYR A 1 88 ? 10.312 1.67 -9.812 1 98.56 88 TYR A CA 1
ATOM 713 C C . TYR A 1 88 ? 10.586 0.254 -9.32 1 98.56 88 TYR A C 1
ATOM 715 O O . TYR A 1 88 ? 11.062 -0.594 -10.078 1 98.56 88 TYR A O 1
ATOM 723 N N . ILE A 1 89 ? 10.312 0.031 -8.062 1 98.12 89 ILE A N 1
ATOM 724 C CA . ILE A 1 89 ? 10.641 -1.256 -7.457 1 98.12 89 ILE A CA 1
ATOM 725 C C . ILE A 1 89 ? 9.414 -1.818 -6.742 1 98.12 89 ILE A C 1
ATOM 727 O O . ILE A 1 89 ? 8.781 -1.126 -5.941 1 98.12 89 ILE A O 1
ATOM 731 N N . P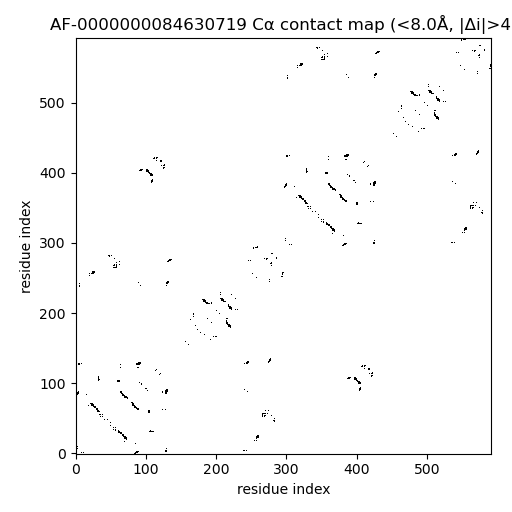HE A 1 90 ? 9.055 -3.074 -7.035 1 97.19 90 PHE A N 1
ATOM 732 C CA . PHE A 1 90 ? 7.895 -3.717 -6.422 1 97.19 90 PHE A CA 1
ATOM 733 C C . PHE A 1 90 ? 8.086 -5.227 -6.363 1 97.19 90 PHE A C 1
ATOM 735 O O . PHE A 1 90 ? 8.695 -5.816 -7.254 1 97.19 90 PHE A O 1
ATOM 742 N N . PRO A 1 91 ? 7.543 -5.844 -5.301 1 93.69 91 PRO A N 1
ATOM 743 C CA . PRO A 1 91 ? 7.707 -7.297 -5.188 1 93.69 91 PRO A CA 1
ATOM 744 C C . PRO A 1 91 ? 7.223 -8.039 -6.426 1 93.69 91 PRO A C 1
ATOM 746 O O . PRO A 1 91 ? 6.281 -7.602 -7.09 1 93.69 91 PRO A O 1
ATOM 749 N N . ALA A 1 92 ? 7.855 -9.148 -6.656 1 87.81 92 ALA A N 1
ATOM 750 C CA . ALA A 1 92 ? 7.445 -9.992 -7.773 1 87.81 92 ALA A CA 1
ATOM 751 C C . ALA A 1 92 ? 6.043 -10.555 -7.551 1 87.81 92 ALA A C 1
ATOM 753 O O . ALA A 1 92 ? 5.609 -10.719 -6.41 1 87.81 92 ALA A O 1
ATOM 754 N N . ASN A 1 93 ? 5.422 -10.641 -8.672 1 78.25 93 ASN A N 1
ATOM 755 C CA . ASN A 1 93 ? 4.117 -11.289 -8.602 1 78.25 93 ASN A CA 1
ATOM 756 C C . ASN A 1 93 ? 4.246 -12.789 -8.328 1 78.25 93 ASN A C 1
ATOM 758 O O . ASN A 1 93 ? 4.656 -13.547 -9.203 1 78.25 93 ASN A O 1
ATOM 762 N N . SER A 1 94 ? 4.414 -13.07 -7.086 1 65.62 94 SER A N 1
ATOM 763 C CA . SER A 1 94 ? 4.598 -14.477 -6.75 1 65.62 94 SER A CA 1
ATOM 764 C C . SER A 1 94 ? 3.285 -15.25 -6.852 1 65.62 94 SER A C 1
ATOM 766 O O . SER A 1 94 ? 2.217 -14.703 -6.562 1 65.62 94 SER A O 1
ATOM 768 N N . ASP A 1 95 ? 3.322 -16.188 -7.797 1 56.78 95 ASP A N 1
ATOM 769 C CA . ASP A 1 95 ? 2.227 -17.156 -7.75 1 56.78 95 ASP A CA 1
ATOM 770 C C . ASP A 1 95 ? 2.127 -17.812 -6.371 1 56.78 95 ASP A C 1
ATOM 772 O O . ASP A 1 95 ? 3.135 -17.969 -5.684 1 56.78 95 ASP A O 1
ATOM 776 N N . ARG A 1 96 ? 0.837 -17.703 -5.754 1 52.56 96 ARG A N 1
ATOM 777 C CA . ARG A 1 96 ? 0.491 -18.25 -4.449 1 52.56 96 ARG A CA 1
ATOM 778 C C . ARG A 1 96 ? 1.295 -19.516 -4.164 1 52.56 96 ARG A C 1
ATOM 780 O O . ARG A 1 96 ? 1.602 -19.812 -3.006 1 52.56 96 ARG A O 1
ATOM 787 N N . LYS A 1 97 ? 1.865 -20.172 -5.242 1 50.84 97 LYS A N 1
ATOM 788 C CA . LYS A 1 97 ? 2.424 -21.5 -4.996 1 50.84 97 LYS A CA 1
ATOM 789 C C . LYS A 1 97 ? 3.783 -21.406 -4.309 1 50.84 97 LYS A C 1
ATOM 791 O O . LYS A 1 97 ? 4.16 -22.297 -3.549 1 50.84 97 LYS A O 1
ATOM 796 N N . ASP A 1 98 ? 4.551 -20.406 -4.656 1 55.25 98 ASP A N 1
ATOM 797 C CA . ASP A 1 98 ? 5.93 -20.422 -4.176 1 55.25 98 ASP A CA 1
ATOM 798 C C . ASP A 1 98 ? 6.035 -19.797 -2.787 1 55.25 98 ASP A C 1
ATOM 800 O O . ASP A 1 98 ? 7.09 -19.859 -2.152 1 55.25 98 ASP A O 1
ATOM 804 N N . TYR A 1 99 ? 4.828 -19.5 -2.096 1 57.16 99 TYR A N 1
ATOM 805 C CA . TYR A 1 99 ? 4.688 -19.141 -0.688 1 57.16 99 TYR A CA 1
ATOM 806 C C . TYR A 1 99 ? 5.574 -17.953 -0.333 1 57.16 99 TYR A C 1
ATOM 808 O O . TYR A 1 99 ? 6.078 -17.875 0.788 1 57.16 99 TYR A O 1
ATOM 816 N N . HIS A 1 100 ? 6.066 -17.188 -1.353 1 71.88 100 HIS A N 1
ATOM 817 C CA . HIS A 1 100 ? 6.926 -16.078 -0.955 1 71.88 100 HIS A CA 1
ATOM 818 C C . HIS A 1 100 ? 6.227 -14.742 -1.166 1 71.88 100 HIS A C 1
ATOM 820 O O . HIS A 1 100 ? 6.785 -13.844 -1.792 1 71.88 100 HIS A O 1
ATOM 826 N N . ASP A 1 101 ? 5.07 -14.68 -0.647 1 85.19 101 ASP A N 1
ATOM 827 C CA . ASP A 1 101 ? 4.395 -13.391 -0.777 1 85.19 101 ASP A CA 1
ATOM 828 C C . ASP A 1 101 ? 5.012 -12.352 0.157 1 85.19 101 ASP A C 1
ATOM 830 O O . ASP A 1 101 ? 5.129 -12.586 1.362 1 85.19 101 ASP A O 1
ATOM 834 N N . ILE A 1 102 ? 5.461 -11.336 -0.421 1 90.31 102 ILE A N 1
ATOM 835 C CA . ILE A 1 102 ? 6.074 -10.273 0.373 1 90.31 102 ILE A CA 1
ATOM 836 C C . ILE A 1 102 ? 4.988 -9.359 0.926 1 90.31 102 ILE A C 1
ATOM 838 O O . ILE A 1 102 ? 4.176 -8.82 0.168 1 90.31 102 ILE A O 1
ATOM 842 N N . CYS A 1 103 ? 4.949 -9.273 2.268 1 92.19 103 CYS A N 1
ATOM 843 C CA . CYS A 1 103 ? 4.062 -8.336 2.947 1 92.19 103 CYS A CA 1
ATOM 844 C C . CYS A 1 103 ? 4.848 -7.145 3.486 1 92.19 103 CYS A C 1
ATOM 846 O O . CYS A 1 103 ? 5.957 -7.305 3.992 1 92.19 103 CYS A O 1
ATOM 848 N N . PHE A 1 104 ? 4.277 -5.961 3.375 1 94.56 104 PHE A N 1
ATOM 849 C CA . PHE A 1 104 ? 4.957 -4.746 3.814 1 94.56 104 PHE A CA 1
ATOM 850 C C . PHE A 1 104 ? 3.955 -3.734 4.359 1 94.56 104 PHE A C 1
ATOM 852 O O . PHE A 1 104 ? 2.756 -3.832 4.09 1 94.56 104 PHE A O 1
ATOM 859 N N . MET A 1 105 ? 4.445 -2.863 5.137 1 95.62 105 MET A N 1
ATOM 860 C CA . MET A 1 105 ? 3.611 -1.843 5.77 1 95.62 105 MET A CA 1
ATOM 861 C C . MET A 1 105 ? 3.572 -0.574 4.922 1 95.62 105 MET A C 1
ATOM 863 O O . MET A 1 105 ? 4.559 -0.227 4.27 1 95.62 105 MET A O 1
ATOM 867 N N . CYS A 1 106 ? 2.453 0.076 5 1 95.75 106 CYS A N 1
ATOM 868 C CA . CYS A 1 106 ? 2.27 1.371 4.352 1 95.75 106 CYS A CA 1
ATOM 869 C C . CYS A 1 106 ? 1.687 2.389 5.324 1 95.75 106 CYS A C 1
ATOM 871 O O . CYS A 1 106 ? 0.887 2.035 6.195 1 95.75 106 CYS A O 1
ATOM 873 N N . SER A 1 107 ? 2.141 3.572 5.156 1 92.94 107 SER A N 1
ATOM 874 C CA . SER A 1 107 ? 1.575 4.711 5.871 1 92.94 107 SER A CA 1
ATOM 875 C C . SER A 1 107 ? 0.654 5.527 4.973 1 92.94 107 SER A C 1
ATOM 877 O O . SER A 1 107 ? 1.052 5.945 3.885 1 92.94 107 SER A O 1
ATOM 879 N N . GLY A 1 108 ? -0.59 5.785 5.449 1 93.12 108 GLY A N 1
ATOM 880 C CA . GLY A 1 108 ? -1.521 6.586 4.672 1 93.12 108 GLY A CA 1
ATOM 881 C C . GLY A 1 108 ? -0.975 7.953 4.309 1 93.12 108 GLY A C 1
ATOM 882 O O . GLY A 1 108 ? -1.076 8.391 3.16 1 93.12 108 GLY A O 1
ATOM 883 N N . SER A 1 109 ? -0.392 8.602 5.219 1 90.62 109 SER A N 1
ATOM 884 C CA . SER A 1 109 ? 0.137 9.945 5.008 1 90.62 109 SER A CA 1
ATOM 885 C C . SER A 1 109 ? 1.275 9.938 3.994 1 90.62 109 SER A C 1
ATOM 887 O O . SER A 1 109 ? 1.369 10.836 3.154 1 90.62 109 SER A O 1
ATOM 889 N N . SER A 1 110 ? 2.123 8.945 4.102 1 91.62 110 SER A N 1
ATOM 890 C CA . SER A 1 110 ? 3.236 8.836 3.162 1 91.62 110 SER A CA 1
ATOM 891 C C . SER A 1 110 ? 2.738 8.625 1.735 1 91.62 110 SER A C 1
ATOM 893 O O . SER A 1 110 ? 3.25 9.242 0.797 1 91.62 110 SER A O 1
ATOM 895 N N . LEU A 1 111 ? 1.726 7.82 1.606 1 95.69 111 LEU A N 1
ATOM 896 C CA . LEU A 1 111 ? 1.191 7.551 0.275 1 95.69 111 LEU A CA 1
ATOM 897 C C . LEU A 1 111 ? 0.48 8.781 -0.282 1 95.69 111 LEU A C 1
ATOM 899 O O . LEU A 1 111 ? 0.575 9.07 -1.477 1 95.69 111 LEU A O 1
ATOM 903 N N . HIS A 1 112 ? -0.199 9.492 0.583 1 93.19 112 HIS A N 1
ATOM 904 C CA . HIS A 1 112 ? -0.804 10.75 0.158 1 93.19 112 HIS A CA 1
ATOM 905 C C . HIS A 1 112 ? 0.255 11.734 -0.326 1 93.19 112 HIS A C 1
ATOM 907 O O . HIS A 1 112 ? 0.075 12.391 -1.354 1 93.19 112 HIS A O 1
ATOM 913 N N . PHE A 1 113 ? 1.327 11.836 0.422 1 91.44 113 PHE A N 1
ATOM 914 C CA . PHE A 1 113 ? 2.42 12.727 0.052 1 91.44 113 PHE A CA 1
ATOM 915 C C . PHE A 1 113 ? 2.953 12.391 -1.334 1 91.44 113 PHE A C 1
ATOM 917 O O . PHE A 1 113 ? 3.08 13.266 -2.189 1 91.44 113 PHE A O 1
ATOM 924 N N . LEU A 1 114 ? 3.189 11.109 -1.534 1 95.56 114 LEU A N 1
ATOM 925 C CA . LEU A 1 114 ? 3.703 10.664 -2.824 1 95.56 114 LEU A CA 1
ATOM 926 C C . LEU A 1 114 ? 2.699 10.953 -3.938 1 95.56 114 LEU A C 1
ATOM 928 O O . LEU A 1 114 ? 3.078 11.391 -5.023 1 95.56 114 LEU A O 1
ATOM 932 N N . SER A 1 115 ? 1.457 10.656 -3.66 1 95.12 115 SER A N 1
ATOM 933 C CA . SER A 1 115 ? 0.404 10.93 -4.633 1 95.12 115 SER A CA 1
ATOM 934 C C . SER A 1 115 ? 0.376 12.406 -5.016 1 95.12 115 SER A C 1
ATOM 936 O O . SER A 1 115 ? 0.281 12.742 -6.195 1 95.12 115 SER A O 1
ATOM 938 N N . ASN A 1 116 ? 0.525 13.227 -4.051 1 89.5 116 ASN A N 1
ATOM 939 C CA . ASN A 1 116 ? 0.503 14.672 -4.273 1 89.5 116 ASN A CA 1
ATOM 940 C C . ASN A 1 116 ? 1.707 15.133 -5.09 1 89.5 116 ASN A C 1
ATOM 942 O O . ASN A 1 116 ? 1.659 16.172 -5.738 1 89.5 116 ASN A O 1
ATOM 946 N N . CYS A 1 117 ? 2.762 14.352 -5.047 1 92.06 117 CYS A N 1
ATOM 947 C CA . CYS A 1 117 ? 3.963 14.664 -5.809 1 92.06 117 CYS A CA 1
ATOM 948 C C . CYS A 1 117 ? 3.914 14.031 -7.195 1 92.06 117 CYS A C 1
ATOM 950 O O . CYS A 1 117 ? 4.906 14.047 -7.926 1 92.06 117 CYS A O 1
ATOM 952 N N . GLY A 1 118 ? 2.814 13.438 -7.512 1 94.69 118 GLY A N 1
ATOM 953 C CA . GLY A 1 118 ? 2.631 12.914 -8.852 1 94.69 118 GLY A CA 1
ATOM 954 C C . GLY A 1 118 ? 3.117 11.484 -9.008 1 94.69 118 GLY A C 1
ATOM 955 O O . GLY A 1 118 ? 3.316 11.008 -10.125 1 94.69 118 GLY A O 1
ATOM 956 N N . PHE A 1 119 ? 3.285 10.828 -7.949 1 96.75 119 PHE A N 1
ATOM 957 C CA . PHE A 1 119 ? 3.729 9.445 -7.992 1 96.75 119 PHE A CA 1
ATOM 958 C C . PHE A 1 119 ? 2.674 8.555 -8.641 1 96.75 119 PHE A C 1
ATOM 960 O O . PHE A 1 119 ? 1.479 8.703 -8.375 1 96.75 119 PHE A O 1
ATOM 967 N N . ASP A 1 120 ? 3.107 7.664 -9.484 1 98.06 120 ASP A N 1
ATOM 968 C CA . ASP A 1 120 ? 2.199 6.785 -10.211 1 98.06 120 ASP A CA 1
ATOM 969 C C . ASP A 1 120 ? 2.17 5.391 -9.586 1 98.06 120 ASP A C 1
ATOM 971 O O . ASP A 1 120 ? 3.004 4.543 -9.914 1 98.06 120 ASP A O 1
ATOM 975 N N . PHE A 1 121 ? 1.151 5.121 -8.875 1 98.38 121 PHE A N 1
ATOM 976 C CA . PHE A 1 121 ? 1.057 3.859 -8.148 1 98.38 121 PHE A CA 1
ATOM 977 C C . PHE A 1 121 ? 0.642 2.727 -9.078 1 98.38 121 PHE A C 1
ATOM 979 O O . PHE A 1 121 ? 0.998 1.568 -8.859 1 98.38 121 PHE A O 1
ATOM 986 N N . ASN A 1 122 ? -0.154 3.025 -10.078 1 98.31 122 ASN A N 1
ATOM 987 C CA . ASN A 1 122 ? -0.484 1.998 -11.062 1 98.31 122 ASN A CA 1
ATOM 988 C C . ASN A 1 122 ? 0.763 1.479 -11.766 1 98.31 122 ASN A C 1
ATOM 990 O O . ASN A 1 122 ? 0.935 0.27 -11.93 1 98.31 122 ASN A O 1
ATOM 994 N N . LYS A 1 123 ? 1.57 2.393 -12.156 1 97.31 123 LYS A N 1
ATOM 995 C CA . LYS A 1 123 ? 2.834 2.029 -12.789 1 97.31 123 LYS A CA 1
ATOM 996 C C . LYS A 1 123 ? 3.715 1.227 -11.844 1 97.31 123 LYS A C 1
ATOM 998 O O . LYS A 1 123 ? 4.328 0.236 -12.242 1 97.31 123 LYS A O 1
ATOM 1003 N N . LEU A 1 124 ? 3.783 1.684 -10.617 1 98.31 124 LEU A N 1
ATOM 1004 C CA . LEU A 1 124 ? 4.574 1.014 -9.594 1 98.31 124 LEU A CA 1
ATOM 1005 C C . LEU A 1 124 ? 4.227 -0.469 -9.523 1 98.31 124 LEU A C 1
ATOM 1007 O O . LEU A 1 124 ? 5.105 -1.325 -9.641 1 98.31 124 LEU A O 1
ATOM 1011 N N . ILE A 1 125 ? 2.967 -0.811 -9.383 1 97.06 125 ILE A N 1
ATOM 1012 C CA . ILE A 1 125 ? 2.533 -2.178 -9.109 1 97.06 125 ILE A CA 1
ATOM 1013 C C . ILE A 1 125 ? 2.639 -3.012 -10.391 1 97.06 125 ILE A C 1
ATOM 1015 O O . ILE A 1 125 ? 3.086 -4.16 -10.352 1 97.06 125 ILE A O 1
ATOM 1019 N N . ALA A 1 126 ? 2.355 -2.459 -11.469 1 94.62 126 ALA A N 1
ATOM 1020 C CA . ALA A 1 126 ? 2.312 -3.195 -12.727 1 94.62 126 ALA A CA 1
ATOM 1021 C C . ALA A 1 126 ? 3.715 -3.398 -13.289 1 94.62 126 ALA A C 1
ATOM 1023 O O . ALA A 1 126 ? 4 -4.43 -13.906 1 94.62 126 ALA A O 1
ATOM 1024 N N . GLN A 1 127 ? 4.559 -2.41 -13.031 1 95.56 127 GLN A N 1
ATOM 1025 C CA . GLN A 1 127 ? 5.801 -2.416 -13.797 1 95.56 127 GLN A CA 1
ATOM 1026 C C . GLN A 1 127 ? 7.012 -2.301 -12.875 1 95.56 127 GLN A C 1
ATOM 1028 O O . GLN A 1 127 ? 8.141 -2.143 -13.336 1 95.56 127 GLN A O 1
ATOM 1033 N N . GLY A 1 128 ? 6.852 -2.373 -11.617 1 97.06 128 GLY A N 1
ATOM 1034 C CA . GLY A 1 128 ? 7.977 -2.312 -10.695 1 97.06 128 GLY A CA 1
ATOM 1035 C C . GLY A 1 128 ? 8.953 -3.455 -10.875 1 97.06 128 GLY A C 1
ATOM 1036 O O . GLY A 1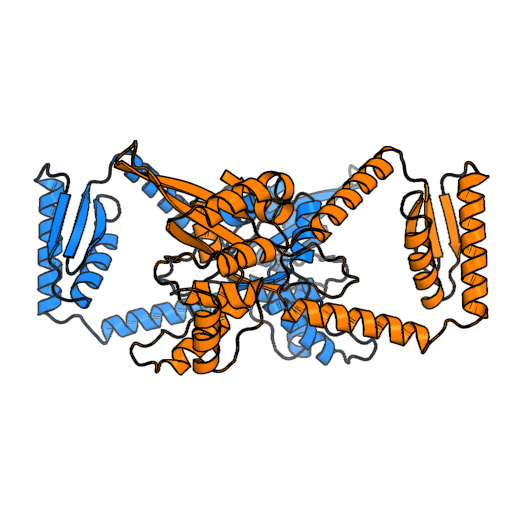 128 ? 8.555 -4.59 -11.141 1 97.06 128 GLY A O 1
ATOM 1037 N N . ILE A 1 129 ? 10.195 -3.189 -10.711 1 97.31 129 ILE A N 1
ATOM 1038 C CA . ILE A 1 129 ? 11.266 -4.18 -10.844 1 97.31 129 ILE A CA 1
ATOM 1039 C C . ILE A 1 129 ? 11.312 -5.047 -9.586 1 97.31 129 ILE A C 1
ATOM 1041 O O . ILE A 1 129 ? 11.391 -4.531 -8.469 1 97.31 129 ILE A O 1
ATOM 1045 N N . PRO A 1 130 ? 11.242 -6.352 -9.766 1 95.69 130 PRO A N 1
ATOM 1046 C CA . PRO A 1 130 ? 11.32 -7.227 -8.594 1 95.69 130 PRO A CA 1
ATOM 1047 C C . PRO A 1 130 ? 12.695 -7.188 -7.926 1 95.69 130 PRO A C 1
ATOM 1049 O O . PRO A 1 130 ? 13.672 -6.762 -8.539 1 95.69 130 PRO A O 1
ATOM 1052 N N . PHE A 1 131 ? 12.695 -7.613 -6.68 1 96.12 131 PHE A N 1
ATOM 1053 C CA . PHE A 1 131 ? 13.93 -7.645 -5.902 1 96.12 131 PHE A CA 1
ATOM 1054 C C . PHE A 1 131 ? 13.984 -8.898 -5.031 1 96.12 131 PHE A C 1
ATOM 1056 O O . PHE A 1 131 ? 12.953 -9.492 -4.719 1 96.12 131 PHE A O 1
ATOM 1063 N N . LEU A 1 132 ? 15.141 -9.312 -4.75 1 93.81 132 LEU A N 1
ATOM 1064 C CA . LEU A 1 132 ? 15.43 -10.438 -3.869 1 93.81 132 LEU A CA 1
ATOM 1065 C C . LEU A 1 132 ? 16.797 -10.281 -3.209 1 93.81 132 LEU A C 1
ATOM 1067 O O . LEU A 1 132 ? 17.812 -10.203 -3.895 1 93.81 132 LEU A O 1
ATOM 1071 N N . ASN A 1 133 ? 16.75 -10.164 -1.912 1 95.06 133 ASN A N 1
ATOM 1072 C CA . ASN A 1 133 ? 18.031 -10.047 -1.239 1 95.06 133 ASN A CA 1
ATOM 1073 C C . ASN A 1 133 ? 18.672 -11.414 -1.022 1 95.06 133 ASN A C 1
ATOM 1075 O O . ASN A 1 133 ? 18.062 -12.445 -1.307 1 95.06 133 ASN A O 1
ATOM 1079 N N . LYS A 1 134 ? 19.875 -11.469 -0.554 1 95 134 LYS A N 1
ATOM 1080 C CA . LYS A 1 134 ? 20.641 -12.703 -0.447 1 95 134 LYS A CA 1
ATOM 1081 C C . LYS A 1 134 ? 20.031 -13.656 0.575 1 95 134 LYS A C 1
ATOM 1083 O O . LYS A 1 134 ? 19.953 -14.859 0.339 1 95 134 LYS A O 1
ATOM 1088 N N . THR A 1 135 ? 19.625 -13.125 1.634 1 94.62 135 THR A N 1
ATOM 1089 C CA . THR A 1 135 ? 19.016 -13.93 2.691 1 94.62 135 THR A CA 1
ATOM 1090 C C . THR A 1 135 ? 17.75 -14.609 2.199 1 94.62 135 THR A C 1
ATOM 1092 O O . THR A 1 135 ? 17.562 -15.812 2.381 1 94.62 135 THR A O 1
ATOM 1095 N N . ASP A 1 136 ? 16.922 -13.883 1.604 1 91.56 136 ASP A N 1
ATOM 1096 C CA . ASP A 1 136 ? 15.648 -14.406 1.106 1 91.56 136 ASP A CA 1
ATOM 1097 C C . ASP A 1 136 ? 15.875 -15.398 -0.033 1 91.56 136 ASP A C 1
ATOM 1099 O O . ASP A 1 136 ? 15.117 -16.359 -0.192 1 91.56 136 ASP A O 1
ATOM 1103 N N . GLU A 1 137 ? 16.844 -15.141 -0.758 1 91.44 137 GLU A N 1
ATOM 1104 C CA . GLU A 1 137 ? 17.188 -16.062 -1.835 1 91.44 137 GLU A CA 1
ATOM 1105 C C . GLU A 1 137 ? 17.562 -17.438 -1.287 1 91.44 137 GLU A C 1
ATOM 1107 O O . GLU A 1 137 ? 17.109 -18.453 -1.811 1 91.44 137 GLU A O 1
ATOM 1112 N N . ILE A 1 138 ? 18.344 -17.422 -0.296 1 92.75 138 ILE A N 1
ATOM 1113 C CA . ILE A 1 138 ? 18.75 -18.656 0.337 1 92.75 138 ILE A CA 1
ATOM 1114 C C . ILE A 1 138 ? 17.531 -19.391 0.898 1 92.75 138 ILE A C 1
ATOM 1116 O O . ILE A 1 138 ? 17.391 -20.609 0.726 1 92.75 138 ILE A O 1
ATOM 1120 N N . LYS A 1 139 ? 16.688 -18.641 1.525 1 89.81 139 LYS A N 1
ATOM 1121 C CA . LYS A 1 139 ? 15.469 -19.219 2.074 1 89.81 139 LYS A CA 1
ATOM 1122 C C . LYS A 1 139 ? 14.609 -19.844 0.973 1 89.81 139 LYS A C 1
ATOM 1124 O O . LYS A 1 139 ? 14.023 -20.906 1.157 1 89.81 139 LYS A O 1
ATOM 1129 N N . LEU A 1 140 ? 14.516 -19.156 -0.024 1 86.94 140 LEU A N 1
ATOM 1130 C CA . LEU A 1 140 ? 13.711 -19.641 -1.145 1 86.94 140 LEU A CA 1
ATOM 1131 C C . LEU A 1 140 ? 14.289 -20.922 -1.71 1 86.94 140 LEU A C 1
ATOM 1133 O O . LEU A 1 140 ? 13.539 -21.859 -2.014 1 86.94 140 LEU A O 1
ATOM 1137 N N . ILE A 1 141 ? 15.547 -20.969 -1.844 1 88.62 141 ILE A N 1
ATOM 1138 C CA . ILE A 1 141 ? 16.219 -22.141 -2.363 1 88.62 141 ILE A CA 1
ATOM 1139 C C . ILE A 1 141 ? 16.016 -23.328 -1.411 1 88.62 141 ILE A C 1
ATOM 1141 O O . ILE A 1 141 ? 15.719 -24.438 -1.848 1 88.62 141 ILE A O 1
ATOM 1145 N N . GLN A 1 142 ? 16.141 -23 -0.198 1 89.81 142 GLN A N 1
ATOM 1146 C CA . GLN A 1 142 ? 15.938 -24.047 0.807 1 89.81 142 GLN A CA 1
ATOM 1147 C C . GLN A 1 142 ? 14.508 -24.562 0.786 1 89.81 142 GLN A C 1
ATOM 1149 O O . GLN A 1 142 ? 14.273 -25.766 0.893 1 89.81 142 GLN A O 1
ATOM 1154 N N . ARG A 1 143 ? 13.625 -23.719 0.686 1 85 143 ARG A N 1
ATOM 1155 C CA . ARG A 1 143 ? 12.219 -24.109 0.638 1 85 143 ARG A CA 1
ATOM 1156 C C . ARG A 1 143 ? 11.938 -24.984 -0.576 1 85 143 ARG A C 1
ATOM 1158 O O . ARG A 1 143 ? 11.211 -25.984 -0.474 1 85 143 ARG A O 1
ATOM 1165 N N . ARG A 1 144 ? 12.438 -24.641 -1.606 1 83.69 144 ARG A N 1
ATOM 1166 C CA . ARG A 1 144 ? 12.266 -25.438 -2.822 1 83.69 144 ARG A CA 1
ATOM 1167 C C . ARG A 1 144 ? 12.883 -26.828 -2.67 1 83.69 144 ARG A C 1
ATOM 1169 O O . ARG A 1 144 ? 12.305 -27.812 -3.115 1 83.69 144 ARG A O 1
ATOM 1176 N N . ALA A 1 145 ? 14.016 -26.797 -2.059 1 87.5 145 ALA A N 1
ATOM 1177 C CA . ALA A 1 145 ? 14.688 -28.078 -1.801 1 87.5 145 ALA A CA 1
ATOM 1178 C C . ALA A 1 145 ? 13.867 -28.953 -0.868 1 87.5 145 ALA A C 1
ATOM 1180 O O . ALA A 1 145 ? 13.75 -30.156 -1.083 1 87.5 145 ALA A O 1
ATOM 1181 N N . ASP A 1 146 ? 13.352 -28.312 0.077 1 86.19 146 ASP A N 1
ATOM 1182 C CA . ASP A 1 146 ? 12.516 -29.031 1.028 1 86.19 146 ASP A CA 1
ATOM 1183 C C . ASP A 1 146 ? 11.297 -29.641 0.34 1 86.19 146 ASP A C 1
ATOM 1185 O O . ASP A 1 146 ? 10.922 -30.781 0.611 1 86.19 146 ASP A O 1
ATOM 1189 N N . ILE A 1 147 ? 10.664 -28.922 -0.457 1 80.25 147 ILE A N 1
ATOM 1190 C CA . ILE A 1 147 ? 9.492 -29.391 -1.189 1 80.25 147 ILE A CA 1
ATOM 1191 C C . ILE A 1 147 ? 9.875 -30.562 -2.092 1 80.25 147 ILE A C 1
ATOM 1193 O O . ILE A 1 147 ? 9.164 -31.562 -2.146 1 80.25 147 ILE A O 1
ATOM 1197 N N . ALA A 1 148 ? 10.922 -30.406 -2.736 1 81.75 148 ALA A N 1
ATOM 1198 C CA . ALA A 1 148 ? 11.406 -31.469 -3.609 1 81.75 148 ALA A CA 1
ATOM 1199 C C . ALA A 1 148 ? 11.695 -32.75 -2.814 1 81.75 148 ALA A C 1
ATOM 1201 O O . ALA A 1 148 ? 11.344 -33.844 -3.24 1 81.75 148 ALA A O 1
ATOM 1202 N N . GLN A 1 149 ? 12.328 -32.531 -1.742 1 86.44 149 GLN A N 1
ATOM 1203 C CA . GLN A 1 149 ? 12.664 -33.656 -0.895 1 86.44 149 GLN A CA 1
ATOM 1204 C C . GLN A 1 149 ? 11.398 -34.344 -0.366 1 86.44 149 GLN A C 1
ATOM 1206 O O . GLN A 1 149 ? 11.344 -35.562 -0.276 1 86.44 149 GLN A O 1
ATOM 1211 N N . ARG A 1 150 ? 10.414 -33.656 -0.025 1 82.75 150 ARG A N 1
ATOM 1212 C CA . ARG A 1 150 ? 9.156 -34.188 0.456 1 82.75 150 ARG A CA 1
ATOM 1213 C C . ARG A 1 150 ? 8.469 -35.031 -0.623 1 82.75 150 ARG A C 1
ATOM 1215 O O . ARG A 1 150 ? 7.859 -36.062 -0.325 1 82.75 150 ARG A O 1
ATOM 1222 N N . GLN A 1 151 ? 8.555 -34.562 -1.761 1 76.75 151 GLN A N 1
ATOM 1223 C CA . GLN A 1 151 ? 7.98 -35.281 -2.883 1 76.75 151 GLN A CA 1
ATOM 1224 C C . GLN A 1 151 ? 8.703 -36.625 -3.102 1 76.75 151 GLN A C 1
ATOM 1226 O O . GLN A 1 151 ? 8.078 -37.625 -3.438 1 76.75 151 GLN A O 1
ATOM 1231 N N . ILE A 1 152 ? 9.945 -36.562 -2.887 1 80.62 152 ILE A N 1
ATOM 1232 C CA . ILE A 1 152 ? 10.75 -37.781 -3.039 1 80.62 152 ILE A CA 1
ATOM 1233 C C . ILE A 1 152 ? 10.43 -38.75 -1.908 1 80.62 152 ILE A C 1
ATOM 1235 O O . ILE A 1 152 ? 10.312 -39.938 -2.137 1 80.62 152 ILE A O 1
ATOM 1239 N N . ASP A 1 153 ? 10.32 -38.188 -0.772 1 82.81 153 ASP A N 1
ATOM 1240 C CA . ASP A 1 153 ? 10.086 -39 0.413 1 82.81 153 ASP A CA 1
ATOM 1241 C C . ASP A 1 153 ? 8.68 -39.594 0.399 1 82.81 153 ASP A C 1
ATOM 1243 O O . ASP A 1 153 ? 8.43 -40.625 1.027 1 82.81 153 ASP A O 1
ATOM 1247 N N . ASN A 1 154 ? 7.754 -38.906 -0.247 1 81.31 154 ASN A N 1
ATOM 1248 C CA . ASN A 1 154 ? 6.371 -39.375 -0.314 1 81.31 154 ASN A CA 1
ATOM 1249 C C . ASN A 1 154 ? 5.902 -39.531 -1.758 1 81.31 154 ASN A C 1
ATOM 1251 O O . ASN A 1 154 ? 5.098 -38.719 -2.246 1 81.31 154 ASN A O 1
ATOM 1255 N N . PRO A 1 155 ? 6.496 -40.594 -2.301 1 75.75 155 PRO A N 1
ATOM 1256 C CA . PRO A 1 155 ? 6.102 -40.781 -3.699 1 75.75 155 PRO A CA 1
ATOM 1257 C C . PRO A 1 155 ? 4.621 -41.125 -3.852 1 75.75 155 PRO A C 1
ATOM 1259 O O . PRO A 1 155 ? 3.996 -41.594 -2.904 1 75.75 155 PRO A O 1
ATOM 1262 N N . LEU A 1 156 ? 4.145 -40.625 -4.898 1 77.44 156 LEU A N 1
ATOM 1263 C CA . LEU A 1 156 ? 2.752 -40.938 -5.203 1 77.44 156 LEU A CA 1
ATOM 1264 C C . LEU A 1 156 ? 2.521 -42.438 -5.234 1 77.44 156 LEU A C 1
ATOM 1266 O O . LEU A 1 156 ? 3.377 -43.219 -5.703 1 77.44 156 LEU A O 1
ATOM 1270 N N . ASP A 1 157 ? 1.443 -42.844 -4.613 1 83.25 157 ASP A N 1
ATOM 1271 C CA . ASP A 1 157 ? 1.082 -44.25 -4.691 1 83.25 157 ASP A CA 1
ATOM 1272 C C . ASP A 1 157 ? 0.833 -44.688 -6.141 1 83.25 157 ASP A C 1
ATOM 1274 O O . ASP A 1 157 ? 0.454 -43.844 -6.977 1 83.25 157 ASP A O 1
ATOM 1278 N N . ASN A 1 158 ? 1.09 -45.969 -6.461 1 83.06 158 ASN A N 1
ATOM 1279 C CA . ASN A 1 158 ? 1.006 -46.5 -7.812 1 83.06 158 ASN A CA 1
ATOM 1280 C C . ASN A 1 158 ? -0.386 -46.312 -8.406 1 83.06 158 ASN A C 1
ATOM 1282 O O . ASN A 1 158 ? -0.522 -46.031 -9.602 1 83.06 158 ASN A O 1
ATOM 1286 N N . GLU A 1 159 ? -1.333 -46.438 -7.578 1 85 159 GLU A N 1
ATOM 1287 C CA . GLU A 1 159 ? -2.701 -46.281 -8.062 1 85 159 GLU A CA 1
ATOM 1288 C C . GLU A 1 159 ? -2.963 -44.844 -8.523 1 85 159 GLU A C 1
ATOM 1290 O O . GLU A 1 159 ? -3.559 -44.625 -9.586 1 85 159 GLU A O 1
ATOM 1295 N N . THR A 1 160 ? -2.488 -44 -7.719 1 86.38 160 THR A N 1
ATOM 1296 C CA . THR A 1 160 ? -2.682 -42.594 -8.039 1 86.38 160 THR A CA 1
ATOM 1297 C C . THR A 1 160 ? -1.879 -42.219 -9.281 1 86.38 160 THR A C 1
ATOM 1299 O O . THR A 1 160 ? -2.355 -41.438 -10.125 1 86.38 160 THR A O 1
ATOM 1302 N N . LYS A 1 161 ? -0.798 -42.75 -9.406 1 86.81 161 LYS A N 1
ATOM 1303 C CA . LYS A 1 161 ? 0.041 -42.469 -10.57 1 86.81 161 LYS A CA 1
ATOM 1304 C C . LYS A 1 161 ? -0.622 -42.969 -11.852 1 86.81 161 LYS A C 1
ATOM 1306 O O . LYS A 1 161 ? -0.607 -42.281 -12.867 1 86.81 161 LYS A O 1
ATOM 1311 N N . ALA A 1 162 ? -1.111 -44.156 -11.758 1 89.5 162 ALA A N 1
ATOM 1312 C CA . ALA A 1 162 ? -1.79 -44.719 -12.914 1 89.5 162 ALA A CA 1
ATOM 1313 C C . ALA A 1 162 ? -3.002 -43.875 -13.312 1 89.5 162 ALA A C 1
ATOM 1315 O O . ALA A 1 162 ? -3.264 -43.688 -14.5 1 89.5 162 ALA A O 1
ATOM 1316 N N . PHE A 1 163 ? -3.658 -43.5 -12.312 1 90.88 163 PHE A N 1
ATOM 1317 C CA . PHE A 1 163 ? -4.828 -42.656 -12.555 1 90.88 163 PHE A CA 1
ATOM 1318 C C . PHE A 1 163 ? -4.438 -41.375 -13.281 1 90.88 163 PHE A C 1
ATOM 1320 O O . PHE A 1 163 ? -5.09 -41 -14.25 1 90.88 163 PHE A O 1
ATOM 1327 N N . VAL A 1 164 ? -3.455 -40.75 -12.836 1 90 164 VAL A N 1
ATOM 1328 C CA . VAL A 1 164 ? -3.012 -39.469 -13.406 1 90 164 VAL A CA 1
ATOM 1329 C C . VAL A 1 164 ? -2.535 -39.688 -14.844 1 90 164 VAL A C 1
ATOM 1331 O O . VAL A 1 164 ? -2.857 -38.906 -15.734 1 90 164 VAL A O 1
ATOM 1334 N N . GLU A 1 165 ? -1.867 -40.719 -15.086 1 90.5 165 GLU A N 1
ATOM 1335 C CA . GLU A 1 165 ? -1.368 -41 -16.438 1 90.5 165 GLU A CA 1
ATOM 1336 C C . GLU A 1 165 ? -2.516 -41.25 -17.406 1 90.5 165 GLU A C 1
ATOM 1338 O O . GLU A 1 165 ? -2.467 -40.844 -18.562 1 90.5 165 GLU A O 1
ATOM 1343 N N . LYS A 1 166 ? -3.377 -42.031 -16.906 1 92.38 166 LYS A N 1
ATOM 1344 C CA . LYS A 1 166 ? -4.551 -42.281 -17.734 1 92.38 166 LYS A CA 1
ATOM 1345 C C . LYS A 1 166 ? -5.289 -41 -18.078 1 92.38 166 LYS A C 1
ATOM 1347 O O . LYS A 1 166 ? -5.734 -40.781 -19.203 1 92.38 166 LYS A O 1
ATOM 1352 N N . THR A 1 167 ? -5.43 -40.188 -17.062 1 92.12 167 THR A N 1
ATOM 1353 C CA . THR A 1 167 ? -6.117 -38.938 -17.234 1 92.12 167 THR A CA 1
ATOM 1354 C C . THR A 1 167 ? -5.375 -38.062 -18.25 1 92.12 167 THR A C 1
ATOM 1356 O O . THR A 1 167 ? -5.996 -37.406 -19.109 1 92.12 167 THR A O 1
ATOM 1359 N N . MET A 1 168 ? -4.09 -38 -18.172 1 91.38 168 MET A N 1
ATOM 1360 C CA . MET A 1 168 ? -3.295 -37.219 -19.094 1 91.38 168 MET A CA 1
ATOM 1361 C C . MET A 1 168 ? -3.436 -37.719 -20.531 1 91.38 168 MET A C 1
ATOM 1363 O O . MET A 1 168 ? -3.486 -36.906 -21.469 1 91.38 168 MET A O 1
ATOM 1367 N N . SER A 1 169 ? -3.488 -39 -20.594 1 91.69 169 SER A N 1
ATOM 1368 C CA . SER A 1 169 ? -3.682 -39.594 -21.906 1 91.69 169 SER A CA 1
ATOM 1369 C C . SER A 1 169 ? -5.039 -39.219 -22.484 1 91.69 169 SER A C 1
ATOM 1371 O O . SER A 1 169 ? -5.156 -38.969 -23.688 1 91.69 169 SER A O 1
ATOM 1373 N N . THR A 1 170 ? -5.949 -39.219 -21.672 1 91.88 170 THR A N 1
ATOM 1374 C CA . THR A 1 170 ? -7.289 -38.812 -22.094 1 91.88 170 THR A CA 1
ATOM 1375 C C . THR A 1 170 ? -7.312 -37.375 -22.578 1 91.88 170 THR A C 1
ATOM 1377 O O . THR A 1 170 ? -7.953 -37.062 -23.578 1 91.88 170 THR A O 1
ATOM 1380 N N . ILE A 1 171 ? -6.668 -36.531 -21.891 1 90.62 171 ILE A N 1
ATOM 1381 C CA . ILE A 1 171 ? -6.617 -35.125 -22.25 1 90.62 171 ILE A CA 1
ATOM 1382 C C . ILE A 1 171 ? -5.891 -34.938 -23.578 1 90.62 171 ILE A C 1
ATOM 1384 O O . ILE A 1 171 ? -6.324 -34.156 -24.438 1 90.62 171 ILE A O 1
ATOM 1388 N N . ASP A 1 172 ? -4.879 -35.656 -23.734 1 89.44 172 ASP A N 1
ATOM 1389 C CA . ASP A 1 172 ? -4.102 -35.594 -24.969 1 89.44 172 ASP A CA 1
ATOM 1390 C C . ASP A 1 172 ? -4.941 -36.031 -26.172 1 89.44 172 ASP A C 1
ATOM 1392 O O . ASP A 1 172 ? -4.914 -35.375 -27.219 1 89.44 172 ASP A O 1
ATOM 1396 N N . LYS A 1 173 ? -5.621 -37.094 -25.969 1 90.81 173 LYS A N 1
ATOM 1397 C CA . LYS A 1 173 ? -6.492 -37.594 -27.031 1 90.81 173 LYS A CA 1
ATOM 1398 C C . LYS A 1 173 ? -7.598 -36.594 -27.344 1 90.81 173 LYS A C 1
ATOM 1400 O O . LYS A 1 173 ? -7.961 -36.406 -28.516 1 90.81 173 LYS A O 1
ATOM 1405 N N . TRP A 1 174 ? -8.094 -36 -26.359 1 91.88 174 TRP A N 1
ATOM 1406 C CA . TRP A 1 174 ? -9.133 -34.969 -26.516 1 91.88 174 TRP A CA 1
ATOM 1407 C C . TRP A 1 174 ? -8.602 -33.781 -27.297 1 91.88 174 TRP A C 1
ATOM 1409 O O . TRP A 1 174 ? -9.273 -33.25 -28.188 1 91.88 174 TRP A O 1
ATOM 1419 N N . LEU A 1 175 ? -7.473 -33.312 -27.047 1 87.88 175 LEU A N 1
ATOM 1420 C CA . LEU A 1 175 ? -6.891 -32.156 -27.672 1 87.88 175 LEU A CA 1
ATOM 1421 C C . LEU A 1 175 ? -6.523 -32.406 -29.125 1 87.88 175 LEU A C 1
ATOM 1423 O O . LEU A 1 175 ? -6.672 -31.547 -29.984 1 87.88 175 LEU A O 1
ATOM 1427 N N . CYS A 1 176 ? -6.141 -33.656 -29.422 1 84.69 176 CYS A N 1
ATOM 1428 C CA . CYS A 1 176 ? -5.605 -33.969 -30.734 1 84.69 176 CYS A CA 1
ATOM 1429 C C . CYS A 1 176 ? -6.68 -34.562 -31.641 1 84.69 176 CYS A C 1
ATOM 1431 O O . CYS A 1 176 ? -6.703 -34.281 -32.844 1 84.69 176 CYS A O 1
ATOM 1433 N N . ASP A 1 177 ? -7.484 -35.344 -31 1 84.81 177 ASP A N 1
ATOM 1434 C CA . ASP A 1 177 ? -8.297 -36.188 -31.844 1 84.81 177 ASP A CA 1
ATOM 1435 C C . ASP A 1 177 ? -9.75 -35.719 -31.875 1 84.81 177 ASP A C 1
ATOM 1437 O O . ASP A 1 177 ? -10.562 -36.219 -32.656 1 84.81 177 ASP A O 1
ATOM 1441 N N . THR A 1 178 ? -10.062 -34.875 -30.984 1 82.44 178 THR A N 1
ATOM 1442 C CA . THR A 1 178 ? -11.477 -34.531 -30.938 1 82.44 178 THR A CA 1
ATOM 1443 C C . THR A 1 178 ? -11.664 -33.031 -31.188 1 82.44 178 THR A C 1
ATOM 1445 O O . THR A 1 178 ? -10.719 -32.25 -31.047 1 82.44 178 THR A O 1
ATOM 1448 N N . ASN A 1 179 ? -12.859 -32.688 -31.703 1 83.81 179 ASN A N 1
ATOM 1449 C CA . ASN A 1 179 ? -13.203 -31.297 -31.891 1 83.81 179 ASN A CA 1
ATOM 1450 C C . ASN A 1 179 ? -14.141 -30.797 -30.781 1 83.81 179 ASN A C 1
ATOM 1452 O O . ASN A 1 179 ? -14.781 -29.75 -30.938 1 83.81 179 ASN A O 1
ATOM 1456 N N . GLU A 1 180 ? -14.117 -31.578 -29.812 1 87.62 180 GLU A N 1
ATOM 1457 C CA . GLU A 1 180 ? -14.969 -31.156 -28.703 1 87.62 180 GLU A CA 1
ATOM 1458 C C . GLU A 1 180 ? -14.375 -29.953 -27.984 1 87.62 180 GLU A C 1
ATOM 1460 O O . GLU A 1 180 ? -13.156 -29.875 -27.812 1 87.62 180 GLU A O 1
ATOM 1465 N N . GLU A 1 181 ? -15.219 -29.109 -27.594 1 88.12 181 GLU A N 1
ATOM 1466 C CA . GLU A 1 181 ? -14.766 -27.844 -27 1 88.12 181 GLU A CA 1
ATOM 1467 C C . GLU A 1 181 ? -14.438 -28.031 -25.516 1 88.12 181 GLU A C 1
ATOM 1469 O O . GLU A 1 181 ? -13.656 -27.266 -24.953 1 88.12 181 GLU A O 1
ATOM 1474 N N . ASN A 1 182 ? -15.062 -29.062 -24.938 1 91.62 182 ASN A N 1
ATOM 1475 C CA . ASN A 1 182 ? -14.867 -29.234 -23.5 1 91.62 182 ASN A CA 1
ATOM 1476 C C . ASN A 1 182 ? -14.688 -30.703 -23.125 1 91.62 182 ASN A C 1
ATOM 1478 O O . ASN A 1 182 ? -15.008 -31.594 -23.922 1 91.62 182 ASN A O 1
ATOM 1482 N N . LEU A 1 183 ? -14 -30.984 -22.031 1 91.56 183 LEU A N 1
ATOM 1483 C CA . LEU A 1 183 ? -13.773 -32.312 -21.453 1 91.56 183 LEU A CA 1
ATOM 1484 C C . LEU A 1 183 ? -13.891 -32.25 -19.938 1 91.56 183 LEU A C 1
ATOM 1486 O O . LEU A 1 183 ? -13.383 -31.344 -19.297 1 91.56 183 LEU A O 1
ATOM 1490 N N . THR A 1 184 ? -14.68 -33.156 -19.359 1 93.12 184 THR A N 1
ATOM 1491 C CA . THR A 1 184 ? -14.789 -33.25 -17.906 1 93.12 184 THR A CA 1
ATOM 1492 C C . THR A 1 184 ? -14.172 -34.562 -17.406 1 93.12 184 THR A C 1
ATOM 1494 O O . THR A 1 184 ? -14.508 -35.625 -17.906 1 93.12 184 THR A O 1
ATOM 1497 N N . VAL A 1 185 ? -13.234 -34.406 -16.5 1 92.5 185 VAL A N 1
ATOM 1498 C CA . VAL A 1 185 ? -12.586 -35.594 -15.922 1 92.5 185 VAL A CA 1
ATOM 1499 C C . VAL A 1 185 ? -13 -35.719 -14.453 1 92.5 185 VAL A C 1
ATOM 1501 O O . VAL A 1 185 ? -12.867 -34.781 -13.68 1 92.5 185 VAL A O 1
ATOM 1504 N N . GLU A 1 186 ? -13.43 -36.812 -14.078 1 91.44 186 GLU A N 1
ATOM 1505 C CA . GLU A 1 186 ? -13.844 -37.094 -12.703 1 91.44 186 GLU A CA 1
ATOM 1506 C C . GLU A 1 186 ? -12.633 -37.344 -11.805 1 91.44 186 GLU A C 1
ATOM 1508 O O . GLU A 1 186 ? -11.727 -38.094 -12.172 1 91.44 186 GLU A O 1
ATOM 1513 N N . THR A 1 187 ? -12.562 -36.656 -10.773 1 89.44 187 THR A N 1
ATOM 1514 C CA . THR A 1 187 ? -11.531 -36.844 -9.758 1 89.44 187 THR A CA 1
ATOM 1515 C C . THR A 1 187 ? -12.156 -37.156 -8.406 1 89.44 187 THR A C 1
ATOM 1517 O O . THR A 1 187 ? -12.586 -36.281 -7.672 1 89.44 187 THR A O 1
ATOM 1520 N N . PRO A 1 188 ? -12.164 -38.406 -8.008 1 81.12 188 PRO A N 1
ATOM 1521 C CA . PRO A 1 188 ? -12.844 -38.812 -6.777 1 81.12 188 PRO A CA 1
ATOM 1522 C C . PRO A 1 188 ? -12.188 -38.25 -5.516 1 81.12 188 PRO A C 1
ATOM 1524 O O . PRO A 1 188 ? -12.859 -38.062 -4.5 1 81.12 188 PRO A O 1
ATOM 1527 N N . SER A 1 189 ? -10.852 -38.094 -5.574 1 84.88 189 SER A N 1
ATOM 1528 C CA . SER A 1 189 ? -10.164 -37.594 -4.383 1 84.88 189 SER A CA 1
ATOM 1529 C C . SER A 1 189 ? -9.516 -36.219 -4.637 1 84.88 189 SER A C 1
ATOM 1531 O O . SER A 1 189 ? -9.227 -35.875 -5.781 1 84.88 189 SER A O 1
ATOM 1533 N N . MET A 1 190 ? -9.383 -35.531 -3.521 1 83.25 190 MET A N 1
ATOM 1534 C CA . MET A 1 190 ? -8.75 -34.219 -3.588 1 83.25 190 MET A CA 1
ATOM 1535 C C . MET A 1 190 ? -7.289 -34.344 -4.012 1 83.25 190 MET A C 1
ATOM 1537 O O . MET A 1 190 ? -6.777 -33.5 -4.738 1 83.25 190 MET A O 1
ATOM 1541 N N . LYS A 1 191 ? -6.75 -35.438 -3.59 1 82.5 191 LYS A N 1
ATOM 1542 C CA . LYS A 1 191 ? -5.359 -35.656 -3.955 1 82.5 191 LYS A CA 1
ATOM 1543 C C . LYS A 1 191 ? -5.215 -35.875 -5.461 1 82.5 191 LYS A C 1
ATOM 1545 O O . LYS A 1 191 ? -4.312 -35.312 -6.086 1 82.5 191 LYS A O 1
ATOM 1550 N N . GLN A 1 192 ? -6.051 -36.594 -5.949 1 85.69 192 GLN A N 1
ATOM 1551 C CA . GLN A 1 192 ? -6.043 -36.844 -7.387 1 85.69 192 GLN A CA 1
ATOM 1552 C C . GLN A 1 192 ? -6.309 -35.562 -8.172 1 85.69 192 GLN A C 1
ATOM 1554 O O . GLN A 1 192 ? -5.656 -35.312 -9.18 1 85.69 192 GLN A O 1
ATOM 1559 N N . LYS A 1 193 ? -7.211 -34.875 -7.727 1 88 193 LYS A N 1
ATOM 1560 C CA . LYS A 1 193 ? -7.531 -33.594 -8.375 1 88 193 LYS A CA 1
ATOM 1561 C C . LYS A 1 193 ? -6.312 -32.688 -8.422 1 88 193 LYS A C 1
ATOM 1563 O O . LYS A 1 193 ? -6 -32.125 -9.469 1 88 193 LYS A O 1
ATOM 1568 N N . ARG A 1 194 ? -5.676 -32.594 -7.312 1 85 194 ARG A N 1
ATOM 1569 C CA . ARG A 1 194 ? -4.488 -31.75 -7.219 1 85 194 ARG A CA 1
ATOM 1570 C C . ARG A 1 194 ? -3.412 -32.188 -8.195 1 85 194 ARG A C 1
ATOM 1572 O O . ARG A 1 194 ? -2.797 -31.375 -8.883 1 85 194 ARG A O 1
ATOM 1579 N N . LEU A 1 195 ? -3.23 -33.406 -8.258 1 85.25 195 LEU A N 1
ATOM 1580 C CA . LEU A 1 195 ? -2.189 -33.969 -9.117 1 85.25 195 LEU A CA 1
ATOM 1581 C C . LEU A 1 195 ? -2.527 -33.75 -10.586 1 85.25 195 LEU A C 1
ATOM 1583 O O . LEU A 1 195 ? -1.639 -33.5 -11.406 1 85.25 195 LEU A O 1
ATOM 1587 N N . VAL A 1 196 ? -3.732 -33.906 -10.859 1 87.25 196 VAL A N 1
ATOM 1588 C CA . VAL A 1 196 ? -4.184 -33.688 -12.227 1 87.25 196 VAL A CA 1
ATOM 1589 C C . VAL A 1 196 ? -3.906 -32.219 -12.625 1 87.25 196 VAL A C 1
ATOM 1591 O O . VAL A 1 196 ? -3.377 -31.969 -13.711 1 87.25 196 VAL A O 1
ATOM 1594 N N . PHE A 1 197 ? -4.227 -31.359 -11.719 1 85 197 PHE A N 1
ATOM 1595 C CA . PHE A 1 197 ? -3.986 -29.938 -11.984 1 85 197 PHE A CA 1
ATOM 1596 C C . PHE A 1 197 ? -2.5 -29.672 -12.172 1 85 197 PHE A C 1
ATOM 1598 O O . PHE A 1 197 ? -2.109 -28.922 -13.078 1 85 197 PHE A O 1
ATOM 1605 N N . GLN A 1 198 ? -1.766 -30.25 -11.359 1 80.62 198 GLN A N 1
ATOM 1606 C CA . GLN A 1 198 ? -0.323 -30.031 -11.398 1 80.62 198 GLN A CA 1
ATOM 1607 C C . GLN A 1 198 ? 0.265 -30.531 -12.719 1 80.62 198 GLN A C 1
ATOM 1609 O O . GLN A 1 198 ? 1.03 -29.812 -13.367 1 80.62 198 GLN A O 1
ATOM 1614 N N . GLU A 1 199 ? -0.141 -31.688 -13.086 1 83.25 199 GLU A N 1
ATOM 1615 C CA . GLU A 1 199 ? 0.398 -32.281 -14.305 1 83.25 199 GLU A CA 1
ATOM 1616 C C . GLU A 1 199 ? -0.122 -31.562 -15.547 1 83.25 199 GLU A C 1
ATOM 1618 O O . GLU A 1 199 ? 0.609 -31.406 -16.516 1 83.25 199 GLU A O 1
ATOM 1623 N N . TYR A 1 200 ? -1.366 -31.203 -15.43 1 84.5 200 TYR A N 1
ATOM 1624 C CA . TYR A 1 200 ? -1.949 -30.453 -16.531 1 84.5 200 TYR A CA 1
ATOM 1625 C C . TYR A 1 200 ? -1.172 -29.172 -16.797 1 84.5 200 TYR A C 1
ATOM 1627 O O . TYR A 1 200 ? -0.908 -28.812 -17.938 1 84.5 200 TYR A O 1
ATOM 1635 N N . ARG A 1 201 ? -0.867 -28.453 -15.742 1 79.81 201 ARG A N 1
ATOM 1636 C CA . ARG A 1 201 ? -0.182 -27.172 -15.836 1 79.81 201 ARG A CA 1
ATOM 1637 C C . ARG A 1 201 ? 1.194 -27.328 -16.469 1 79.81 201 ARG A C 1
ATOM 1639 O O . ARG A 1 201 ? 1.647 -26.453 -17.203 1 79.81 201 ARG A O 1
ATOM 1646 N N . GLN A 1 202 ? 1.76 -28.391 -16.266 1 78.56 202 GLN A N 1
ATOM 1647 C CA . GLN A 1 202 ? 3.104 -28.656 -16.766 1 78.56 202 GLN A CA 1
ATOM 1648 C C . GLN A 1 202 ? 3.074 -29.031 -18.25 1 78.56 202 GLN A C 1
ATOM 1650 O O . GLN A 1 202 ? 3.941 -28.625 -19.016 1 78.56 202 GLN A O 1
ATOM 1655 N N . ARG A 1 203 ? 2.029 -29.703 -18.578 1 80.19 203 ARG A N 1
ATOM 1656 C CA . ARG A 1 203 ? 2.053 -30.328 -19.906 1 80.19 203 ARG A CA 1
ATOM 1657 C C . ARG A 1 203 ? 1.165 -29.578 -20.891 1 80.19 203 ARG A C 1
ATOM 1659 O O . ARG A 1 203 ? 1.47 -29.5 -22.078 1 80.19 203 ARG A O 1
ATOM 1666 N N . PHE A 1 204 ? 0.06 -29.016 -20.297 1 79.81 204 PHE A N 1
ATOM 1667 C CA . PHE A 1 204 ? -0.965 -28.562 -21.234 1 79.81 204 PHE A CA 1
ATOM 1668 C C . PHE A 1 204 ? -1.353 -27.125 -20.953 1 79.81 204 PHE A C 1
ATOM 1670 O O . PHE A 1 204 ? -2.342 -26.625 -21.5 1 79.81 204 PHE A O 1
ATOM 1677 N N . SER A 1 205 ? -0.821 -26.281 -20.078 1 72.31 205 SER A N 1
ATOM 1678 C CA . SER A 1 205 ? -1.221 -24.953 -19.609 1 72.31 205 SER A CA 1
ATOM 1679 C C . SER A 1 205 ? -1.41 -23.984 -20.766 1 72.31 205 SER A C 1
ATOM 1681 O O . SER A 1 205 ? -2.266 -23.094 -20.719 1 72.31 205 SER A O 1
ATOM 1683 N N . GLY A 1 206 ? -0.949 -24.297 -21.953 1 74.88 206 GLY A N 1
ATOM 1684 C CA . GLY A 1 206 ? -1.054 -23.406 -23.094 1 74.88 206 GLY A CA 1
ATOM 1685 C C . GLY A 1 206 ? -2.033 -23.891 -24.141 1 74.88 206 GLY A C 1
ATOM 1686 O O . GLY A 1 206 ? -2.328 -23.156 -25.094 1 74.88 206 GLY A O 1
ATOM 1687 N N . LEU A 1 207 ? -2.693 -24.938 -23.797 1 79.31 207 LEU A N 1
ATOM 1688 C CA . LEU A 1 207 ? -3.555 -25.547 -24.812 1 79.31 207 LEU A CA 1
ATOM 1689 C C . LEU A 1 207 ? -5 -25.594 -24.328 1 79.31 207 LEU A C 1
ATOM 1691 O O . LEU A 1 207 ? -5.93 -25.422 -25.125 1 79.31 207 LEU A O 1
ATOM 1695 N N . ALA A 1 208 ? -5.168 -25.734 -23.078 1 84.69 208 ALA A N 1
ATOM 1696 C CA . ALA A 1 208 ? -6.504 -25.859 -22.5 1 84.69 208 ALA A CA 1
ATOM 1697 C C . ALA A 1 208 ? -6.574 -25.172 -21.141 1 84.69 208 ALA A C 1
ATOM 1699 O O . ALA A 1 208 ? -5.547 -24.938 -20.5 1 84.69 208 ALA A O 1
ATOM 1700 N N . SER A 1 209 ? -7.723 -24.672 -20.859 1 86.81 209 SER A N 1
ATOM 1701 C CA . SER A 1 209 ? -7.988 -24.125 -19.531 1 86.81 209 SER A CA 1
ATOM 1702 C C . SER A 1 209 ? -8.641 -25.172 -18.641 1 86.81 209 SER A C 1
ATOM 1704 O O . SER A 1 209 ? -9.359 -26.062 -19.109 1 86.81 209 SER A O 1
ATOM 1706 N N . ALA A 1 210 ? -8.258 -25.109 -17.391 1 87.12 210 ALA A N 1
ATOM 1707 C CA . ALA A 1 210 ? -8.797 -26.062 -16.422 1 87.12 210 ALA A CA 1
ATOM 1708 C C . ALA A 1 210 ? -9.523 -25.344 -15.289 1 87.12 210 ALA A C 1
ATOM 1710 O O . ALA A 1 210 ? -9.055 -24.297 -14.812 1 87.12 210 ALA A O 1
ATOM 1711 N N . GLU A 1 211 ? -10.68 -25.844 -14.969 1 87.06 211 GLU A N 1
ATOM 1712 C CA . GLU A 1 211 ? -11.453 -25.312 -13.852 1 87.06 211 GLU A CA 1
ATOM 1713 C C . GLU A 1 211 ? -11.836 -26.406 -12.867 1 87.06 211 GLU A C 1
ATOM 1715 O O . GLU A 1 211 ? -12.18 -27.531 -13.273 1 87.06 211 GLU A O 1
ATOM 1720 N N . SER A 1 212 ? -11.641 -26 -11.578 1 86.88 212 SER A N 1
ATOM 1721 C CA . SER A 1 212 ? -12 -26.969 -10.547 1 86.88 212 SER A CA 1
ATOM 1722 C C . SER A 1 212 ? -13.508 -27.016 -10.336 1 86.88 212 SER A C 1
ATOM 1724 O O . SER A 1 212 ? -14.156 -25.969 -10.203 1 86.88 212 SER A O 1
ATOM 1726 N N . ARG A 1 213 ? -14.07 -28.156 -10.406 1 85.44 213 ARG A N 1
ATOM 1727 C CA . ARG A 1 213 ? -15.469 -28.438 -10.086 1 85.44 213 ARG A CA 1
ATOM 1728 C C . ARG A 1 213 ? -15.586 -29.516 -9.016 1 85.44 213 ARG A C 1
ATOM 1730 O O . ARG A 1 213 ? -14.602 -30.188 -8.703 1 85.44 213 ARG A O 1
ATOM 1737 N N . PRO A 1 214 ? -16.703 -29.469 -8.344 1 85.06 214 PRO A N 1
ATOM 1738 C CA . PRO A 1 214 ? -16.828 -30.516 -7.32 1 85.06 214 PRO A CA 1
ATOM 1739 C C . PRO A 1 214 ? -16.547 -31.906 -7.863 1 85.06 214 PRO A C 1
ATOM 1741 O O . PRO A 1 214 ? -17.25 -32.375 -8.766 1 85.06 214 PRO A O 1
ATOM 1744 N N . LYS A 1 215 ? -15.547 -32.562 -7.453 1 87.62 215 LYS A N 1
ATOM 1745 C CA . LYS A 1 215 ? -15.156 -33.938 -7.73 1 87.62 215 LYS A CA 1
ATOM 1746 C C . LYS A 1 215 ? -14.789 -34.125 -9.203 1 87.62 215 LYS A C 1
ATOM 1748 O O . LYS A 1 215 ? -14.891 -35.25 -9.742 1 87.62 215 LYS A O 1
ATOM 1753 N N . SER A 1 216 ? -14.516 -33.094 -9.805 1 91.81 216 SER A N 1
ATOM 1754 C CA . SER A 1 216 ? -14.133 -33.188 -11.211 1 91.81 216 SER A CA 1
ATOM 1755 C C . SER A 1 216 ? -13.305 -31.969 -11.633 1 91.81 216 SER A C 1
ATOM 1757 O O . SER A 1 216 ? -13.234 -30.984 -10.914 1 91.81 216 SER A O 1
ATOM 1759 N N . VAL A 1 217 ? -12.633 -32.094 -12.734 1 91.5 217 VAL A N 1
ATOM 1760 C CA . VAL A 1 217 ? -11.914 -31 -13.367 1 91.5 217 VAL A CA 1
ATOM 1761 C C . VAL A 1 217 ? -12.477 -30.766 -14.773 1 91.5 217 VAL A C 1
ATOM 1763 O O . VAL A 1 217 ? -12.625 -31.703 -15.547 1 91.5 217 VAL A O 1
ATOM 1766 N N . PHE A 1 218 ? -12.883 -29.609 -15.047 1 91.94 218 PHE A N 1
ATOM 1767 C CA . PHE A 1 218 ? -13.453 -29.219 -16.328 1 91.94 218 PHE A CA 1
ATOM 1768 C C . PHE A 1 218 ? -12.398 -28.547 -17.203 1 91.94 218 PHE A C 1
ATOM 1770 O O . PHE A 1 218 ? -11.82 -27.531 -16.828 1 91.94 218 PHE A O 1
ATOM 1777 N N . PHE A 1 219 ? -12.156 -29.125 -18.359 1 90.75 219 PHE A N 1
ATOM 1778 C CA . PHE A 1 219 ? -11.188 -28.594 -19.297 1 90.75 219 PHE A CA 1
ATOM 1779 C C . PHE A 1 219 ? -11.891 -27.953 -20.5 1 90.75 219 PHE A C 1
ATOM 1781 O O . PHE A 1 219 ? -12.891 -28.484 -20.984 1 90.75 219 PHE A O 1
ATOM 1788 N N . SER A 1 220 ? -11.438 -26.859 -20.922 1 90.62 220 SER A N 1
ATOM 1789 C CA . SER A 1 220 ? -11.961 -26.188 -22.094 1 90.62 220 SER A CA 1
ATOM 1790 C C . SER A 1 220 ? -10.836 -25.703 -23.016 1 90.62 220 SER A C 1
ATOM 1792 O O . SER A 1 220 ? -9.789 -25.25 -22.531 1 90.62 220 SER A O 1
ATOM 1794 N N . ARG A 1 221 ? -11.07 -25.875 -24.312 1 87 221 ARG A N 1
ATOM 1795 C CA . ARG A 1 221 ? -10.078 -25.391 -25.266 1 87 221 ARG A CA 1
ATOM 1796 C C . ARG A 1 221 ? -9.969 -23.875 -25.234 1 87 221 ARG A C 1
ATOM 1798 O O . ARG A 1 221 ? -10.977 -23.172 -25.141 1 87 221 ARG A O 1
ATOM 1805 N N . MET A 1 222 ? -8.781 -23.422 -25.203 1 84.94 222 MET A N 1
ATOM 1806 C CA . MET A 1 222 ? -8.555 -21.984 -25.141 1 84.94 222 MET A CA 1
ATOM 1807 C C . MET A 1 222 ? -8.766 -21.328 -26.5 1 84.94 222 MET A C 1
ATOM 1809 O O . MET A 1 222 ? -8.398 -21.891 -27.531 1 84.94 222 MET A O 1
ATOM 1813 N N . THR A 1 223 ? -9.43 -20.281 -26.453 1 83.75 223 THR A N 1
ATOM 1814 C CA . THR A 1 223 ? -9.57 -19.484 -27.672 1 83.75 223 THR A CA 1
ATOM 1815 C C . THR A 1 223 ? -8.242 -18.844 -28.047 1 83.75 223 THR A C 1
ATOM 1817 O O . THR A 1 223 ? -7.293 -18.844 -27.266 1 83.75 223 THR A O 1
ATOM 1820 N N . GLU A 1 224 ? -8.195 -18.438 -29.281 1 83.19 224 GLU A N 1
ATOM 1821 C CA . GLU A 1 224 ? -6.973 -17.781 -29.734 1 83.19 224 GLU A CA 1
ATOM 1822 C C . GLU A 1 224 ? -6.641 -16.562 -28.875 1 83.19 224 GLU A C 1
ATOM 1824 O O . GLU A 1 224 ? -5.473 -16.312 -28.578 1 83.19 224 GLU A O 1
ATOM 1829 N N . GLN A 1 225 ? -7.715 -15.859 -28.516 1 86.12 225 GLN A N 1
ATOM 1830 C CA . GLN A 1 225 ? -7.52 -14.695 -27.656 1 86.12 225 GLN A CA 1
ATOM 1831 C C . GLN A 1 225 ? -6.969 -15.094 -26.297 1 86.12 225 GLN A C 1
ATOM 1833 O O . GLN A 1 225 ? -6.09 -14.422 -25.75 1 86.12 225 GLN A O 1
ATOM 1838 N N . GLN A 1 226 ? -7.41 -16.094 -25.797 1 83.94 226 GLN A N 1
ATOM 1839 C CA . GLN A 1 226 ? -6.953 -16.578 -24.5 1 83.94 226 GLN A CA 1
ATOM 1840 C C . GLN A 1 226 ? -5.512 -17.078 -24.578 1 83.94 226 GLN A C 1
ATOM 1842 O O . GLN A 1 226 ? -4.73 -16.859 -23.641 1 83.94 226 GLN A O 1
ATOM 1847 N N . LYS A 1 227 ? -5.219 -17.688 -25.672 1 83.5 227 LYS A N 1
ATOM 1848 C CA . LYS A 1 227 ? -3.857 -18.172 -25.875 1 83.5 227 LYS A CA 1
ATOM 1849 C C . LYS A 1 227 ? -2.865 -17.016 -25.953 1 83.5 227 LYS A C 1
ATOM 1851 O O . LYS A 1 227 ? -1.774 -17.094 -25.391 1 83.5 227 LYS A O 1
ATOM 1856 N N . GLU A 1 228 ? -3.291 -16.078 -26.656 1 84.56 228 GLU A N 1
ATOM 1857 C CA . GLU A 1 228 ? -2.432 -14.898 -26.781 1 84.56 228 GLU A CA 1
ATOM 1858 C C . GLU A 1 228 ? -2.215 -14.227 -25.438 1 84.56 228 GLU A C 1
ATOM 1860 O O . GLU A 1 228 ? -1.097 -13.82 -25.109 1 84.56 228 GLU A O 1
ATOM 1865 N N . LYS A 1 229 ? -3.266 -14.125 -24.734 1 84.31 229 LYS A N 1
ATOM 1866 C CA . LYS A 1 229 ? -3.156 -13.516 -23.422 1 84.31 229 LYS A CA 1
ATOM 1867 C C . LYS A 1 229 ? -2.236 -14.328 -22.516 1 84.31 229 LYS A C 1
ATOM 1869 O O . LYS A 1 229 ? -1.399 -13.766 -21.797 1 84.31 229 LYS A O 1
ATOM 1874 N N . LYS A 1 230 ? -2.414 -15.523 -22.547 1 81.31 230 LYS A N 1
ATOM 1875 C CA . LYS A 1 230 ? -1.577 -16.391 -21.719 1 81.31 230 LYS A CA 1
ATOM 1876 C C . LYS A 1 230 ? -0.109 -16.281 -22.125 1 81.31 230 LYS A C 1
ATOM 1878 O O . LYS A 1 230 ? 0.775 -16.25 -21.266 1 81.31 230 LYS A O 1
ATOM 1883 N N . SER A 1 231 ? 0.094 -16.312 -23.344 1 83.06 231 SER A N 1
ATOM 1884 C CA . SER A 1 231 ? 1.461 -16.172 -23.844 1 83.06 231 SER A CA 1
ATOM 1885 C C . SER A 1 231 ? 2.092 -14.867 -23.359 1 83.06 231 SER A C 1
ATOM 1887 O O . SER A 1 231 ? 3.25 -14.844 -22.938 1 83.06 231 SER A O 1
ATOM 1889 N N . LYS A 1 232 ? 1.307 -13.922 -23.422 1 83.62 232 LYS A N 1
ATOM 1890 C CA . LYS A 1 232 ? 1.787 -12.617 -22.953 1 83.62 232 LYS A CA 1
ATOM 1891 C C . LYS A 1 232 ? 2.082 -12.641 -21.453 1 83.62 232 LYS A C 1
ATOM 1893 O O . LYS A 1 232 ? 3.104 -12.117 -21.016 1 83.62 232 LYS A O 1
ATOM 1898 N N . ASP A 1 233 ? 1.253 -13.234 -20.766 1 82 233 ASP A N 1
ATOM 1899 C CA . ASP A 1 233 ? 1.434 -13.344 -19.312 1 82 233 ASP A CA 1
ATOM 1900 C C . ASP A 1 233 ? 2.678 -14.164 -18.984 1 82 233 ASP A C 1
ATOM 1902 O O . ASP A 1 233 ? 3.43 -13.812 -18.062 1 82 233 ASP A O 1
ATOM 1906 N N . ASP A 1 234 ? 2.842 -15.172 -19.703 1 81 234 ASP A N 1
ATOM 1907 C CA . ASP A 1 234 ? 4.012 -16.031 -19.484 1 81 234 ASP A CA 1
ATOM 1908 C C . ASP A 1 234 ? 5.301 -15.266 -19.781 1 81 234 ASP A C 1
ATOM 1910 O O . ASP A 1 234 ? 6.293 -15.414 -19.062 1 81 234 ASP A O 1
ATOM 1914 N N . ALA A 1 235 ? 5.266 -14.562 -20.812 1 83.25 235 ALA A N 1
ATOM 1915 C CA . ALA A 1 235 ? 6.434 -13.766 -21.172 1 83.25 235 ALA A CA 1
ATOM 1916 C C . ALA A 1 235 ? 6.734 -12.719 -20.094 1 83.25 235 ALA A C 1
ATOM 1918 O O . ALA A 1 235 ? 7.898 -12.5 -19.75 1 83.25 235 ALA A O 1
ATOM 1919 N N . ALA A 1 236 ? 5.738 -12.18 -19.625 1 82.38 236 ALA A N 1
ATOM 1920 C CA . ALA A 1 236 ? 5.891 -11.172 -18.578 1 82.38 236 ALA A CA 1
ATOM 1921 C C . ALA A 1 236 ? 6.453 -11.797 -17.297 1 82.38 236 ALA A C 1
ATOM 1923 O O . ALA A 1 236 ? 7.312 -11.211 -16.641 1 82.38 236 ALA A O 1
ATOM 1924 N N . ASP A 1 237 ? 5.984 -12.922 -17.062 1 82.38 237 ASP A N 1
ATOM 1925 C CA . ASP A 1 237 ? 6.465 -13.633 -15.883 1 82.38 237 ASP A CA 1
ATOM 1926 C C . ASP A 1 237 ? 7.934 -14.016 -16.031 1 82.38 237 ASP A C 1
ATOM 1928 O O . ASP A 1 237 ? 8.711 -13.914 -15.078 1 82.38 237 ASP A O 1
ATOM 1932 N N . ALA A 1 238 ? 8.227 -14.461 -17.156 1 82.44 238 ALA A N 1
ATOM 1933 C CA . ALA A 1 238 ? 9.609 -14.828 -17.422 1 82.44 238 ALA A CA 1
ATOM 1934 C C . ALA A 1 238 ? 10.531 -13.617 -17.297 1 82.44 238 ALA A C 1
ATOM 1936 O O . ALA A 1 238 ? 11.633 -13.719 -16.75 1 82.44 238 ALA A O 1
ATOM 1937 N N . LEU A 1 239 ? 10.094 -12.625 -17.828 1 84 239 LEU A N 1
ATOM 1938 C CA . LEU A 1 239 ? 10.867 -11.391 -17.703 1 84 239 LEU A CA 1
ATOM 1939 C C . LEU A 1 239 ? 11.055 -11.016 -16.234 1 84 239 LEU A C 1
ATOM 1941 O O . LEU A 1 239 ? 12.18 -10.75 -15.805 1 84 239 LEU A O 1
ATOM 1945 N N . SER A 1 240 ? 9.992 -11.055 -15.562 1 85.81 240 SER A N 1
ATOM 1946 C CA . SER A 1 240 ? 10.031 -10.695 -14.141 1 85.81 240 SER A CA 1
ATOM 1947 C C . SER A 1 240 ? 10.984 -11.609 -13.375 1 85.81 240 SER A C 1
ATOM 1949 O O . SER A 1 240 ? 11.719 -11.148 -12.5 1 85.81 240 SER A O 1
ATOM 1951 N N . ALA A 1 241 ? 10.992 -12.773 -13.75 1 82.81 241 ALA A N 1
ATOM 1952 C CA . ALA A 1 241 ? 11.82 -13.766 -13.07 1 82.81 241 ALA A CA 1
ATOM 1953 C C . ALA A 1 241 ? 13.305 -13.516 -13.352 1 82.81 241 ALA A C 1
ATOM 1955 O O . ALA A 1 241 ? 14.164 -13.938 -12.57 1 82.81 241 ALA A O 1
ATOM 1956 N N . SER A 1 242 ? 13.57 -12.891 -14.391 1 87.44 242 SER A N 1
ATOM 1957 C CA . SER A 1 242 ? 14.953 -12.656 -14.781 1 87.44 242 SER A CA 1
ATOM 1958 C C . SER A 1 242 ? 15.5 -11.375 -14.164 1 87.44 242 SER A C 1
ATOM 1960 O O . SER A 1 242 ? 16.688 -11.078 -14.273 1 87.44 242 SER A O 1
ATOM 1962 N N . LEU A 1 243 ? 14.641 -10.742 -13.539 1 91.06 243 LEU A N 1
ATOM 1963 C CA . LEU A 1 243 ? 15.031 -9.43 -13.039 1 91.06 243 LEU A CA 1
ATOM 1964 C C . LEU A 1 243 ? 15.242 -9.461 -11.531 1 91.06 243 LEU A C 1
ATOM 1966 O O . LEU A 1 243 ? 14.531 -10.172 -10.812 1 91.06 243 LEU A O 1
ATOM 1970 N N . ASN A 1 244 ? 16.203 -8.734 -11.086 1 93.88 244 ASN A N 1
ATOM 1971 C CA . ASN A 1 244 ? 16.484 -8.461 -9.68 1 93.88 244 ASN A CA 1
ATOM 1972 C C . ASN A 1 244 ? 17.156 -7.102 -9.492 1 93.88 244 ASN A C 1
ATOM 1974 O O . ASN A 1 244 ? 18.281 -6.895 -9.914 1 93.88 244 ASN A O 1
ATOM 1978 N N . PHE A 1 245 ? 16.469 -6.281 -8.859 1 97.75 245 PHE A N 1
ATOM 1979 C CA . PHE A 1 245 ? 17 -4.941 -8.656 1 97.75 245 PHE A CA 1
ATOM 1980 C C . PHE A 1 245 ? 18.328 -4.992 -7.93 1 97.75 245 PHE A C 1
ATOM 1982 O O . PHE A 1 245 ? 19.141 -4.062 -8.039 1 97.75 245 PHE A O 1
ATOM 1989 N N . ARG A 1 246 ? 18.625 -5.98 -7.211 1 96.81 246 ARG A N 1
ATOM 1990 C CA . ARG A 1 246 ? 19.875 -6.156 -6.496 1 96.81 246 ARG A CA 1
ATOM 1991 C C . ARG A 1 246 ? 21.078 -5.965 -7.43 1 96.81 246 ARG A C 1
ATOM 1993 O O . ARG A 1 246 ? 22.141 -5.539 -6.996 1 96.81 246 ARG A O 1
ATOM 2000 N N . SER A 1 247 ? 20.922 -6.254 -8.727 1 97.12 247 SER A N 1
ATOM 2001 C CA . SER A 1 247 ? 22 -6.105 -9.695 1 97.12 247 SER A CA 1
ATOM 2002 C C . SER A 1 247 ? 22.5 -4.66 -9.758 1 97.12 247 SER A C 1
ATOM 2004 O O . SER A 1 247 ? 23.688 -4.41 -9.953 1 97.12 247 SER A O 1
ATOM 2006 N N . ILE A 1 248 ? 21.547 -3.736 -9.578 1 97.75 248 ILE A N 1
ATOM 2007 C CA . ILE A 1 248 ? 21.922 -2.324 -9.578 1 97.75 248 ILE A CA 1
ATOM 2008 C C . ILE A 1 248 ? 22.719 -2.004 -8.312 1 97.75 248 ILE A C 1
ATOM 2010 O O . ILE A 1 248 ? 23.719 -1.281 -8.375 1 97.75 248 ILE A O 1
ATOM 2014 N N . ILE A 1 249 ? 22.297 -2.559 -7.195 1 96.88 249 ILE A N 1
ATOM 2015 C CA . ILE A 1 249 ? 22.984 -2.338 -5.934 1 96.88 249 ILE A CA 1
ATOM 2016 C C . ILE A 1 249 ? 24.391 -2.934 -6.004 1 96.88 249 ILE A C 1
ATOM 2018 O O . ILE A 1 249 ? 25.359 -2.338 -5.516 1 96.88 249 ILE A O 1
ATOM 2022 N N . GLU A 1 250 ? 24.484 -4.051 -6.621 1 96.5 250 GLU A N 1
ATOM 2023 C CA . GLU A 1 250 ? 25.781 -4.684 -6.809 1 96.5 250 GLU A CA 1
ATOM 2024 C C . GLU A 1 250 ? 26.719 -3.799 -7.633 1 96.5 250 GLU A C 1
ATOM 2026 O O . GLU A 1 250 ? 27.922 -3.713 -7.352 1 96.5 250 GLU A O 1
ATOM 2031 N N . LEU A 1 251 ? 26.156 -3.186 -8.609 1 96.44 251 LEU A N 1
ATOM 2032 C CA . LEU A 1 251 ? 26.938 -2.248 -9.406 1 96.44 251 LEU A CA 1
ATOM 2033 C C . LEU A 1 251 ? 27.453 -1.101 -8.547 1 96.44 251 LEU A C 1
ATOM 2035 O O . LEU A 1 251 ? 28.609 -0.708 -8.664 1 96.44 251 LEU A O 1
ATOM 2039 N N . LEU A 1 252 ? 26.578 -0.571 -7.719 1 96 252 LEU A N 1
ATOM 2040 C CA . LEU A 1 252 ? 26.969 0.53 -6.844 1 96 252 LEU A CA 1
ATOM 2041 C C . LEU A 1 252 ? 28.078 0.107 -5.895 1 96 252 LEU A C 1
ATOM 2043 O O . LEU A 1 252 ? 29.031 0.857 -5.68 1 96 252 LEU A O 1
ATOM 2047 N N . VAL A 1 253 ? 27.984 -1.086 -5.383 1 94.62 253 VAL A N 1
ATOM 2048 C CA . VAL A 1 253 ? 28.938 -1.608 -4.41 1 94.62 253 VAL A CA 1
ATOM 2049 C C . VAL A 1 253 ? 30.281 -1.863 -5.09 1 94.62 253 VAL A C 1
ATOM 2051 O O . VAL A 1 253 ? 31.328 -1.501 -4.555 1 94.62 253 VAL A O 1
ATOM 2054 N N . THR A 1 254 ? 30.281 -2.416 -6.273 1 94.56 254 THR A N 1
ATOM 2055 C CA . THR A 1 254 ? 31.5 -2.801 -6.98 1 94.56 254 THR A CA 1
ATOM 2056 C C . THR A 1 254 ? 32.219 -1.571 -7.516 1 94.56 254 THR A C 1
ATOM 2058 O O . THR A 1 254 ? 33.469 -1.562 -7.613 1 94.56 254 THR A O 1
ATOM 2061 N N . SER A 1 255 ? 31.5 -0.555 -7.84 1 94.06 255 SER A N 1
ATOM 2062 C CA . SER A 1 255 ? 32.094 0.645 -8.422 1 94.06 255 SER A CA 1
ATOM 2063 C C . SER A 1 255 ? 32.969 1.371 -7.414 1 94.06 255 SER A C 1
ATOM 2065 O O . SER A 1 255 ? 33.875 2.117 -7.793 1 94.06 255 SER A O 1
ATOM 2067 N N . LYS A 1 256 ? 32.688 1.24 -6.184 1 91.75 256 LYS A N 1
ATOM 2068 C CA . LYS A 1 256 ? 33.438 1.837 -5.074 1 91.75 256 LYS A CA 1
ATOM 2069 C C . LYS A 1 256 ? 33.438 3.359 -5.184 1 91.75 256 LYS A C 1
ATOM 2071 O O . LYS A 1 256 ? 34.406 4.004 -4.746 1 91.75 256 LYS A O 1
ATOM 2076 N N . LYS A 1 257 ? 32.406 3.895 -5.844 1 93.5 257 LYS A N 1
ATOM 2077 C CA . LYS A 1 257 ? 32.281 5.348 -5.938 1 93.5 257 LYS A CA 1
ATOM 2078 C C . LYS A 1 257 ? 31.672 5.934 -4.68 1 93.5 257 LYS A C 1
ATOM 2080 O O . LYS A 1 257 ? 30.828 5.293 -4.043 1 93.5 257 LYS A O 1
ATOM 2085 N N . PRO A 1 258 ? 32.062 7.148 -4.336 1 93.12 258 PRO A N 1
ATOM 2086 C CA . PRO A 1 258 ? 31.422 7.785 -3.182 1 93.12 258 PRO A CA 1
ATOM 2087 C C . PRO A 1 258 ? 29.922 8 -3.381 1 93.12 258 PRO A C 1
ATOM 2089 O O . PRO A 1 258 ? 29.5 8.461 -4.445 1 93.12 258 PRO A O 1
ATOM 2092 N N . ILE A 1 259 ? 29.203 7.629 -2.322 1 91.88 259 ILE A N 1
ATOM 2093 C CA . ILE A 1 259 ? 27.75 7.785 -2.355 1 91.88 259 ILE A CA 1
ATOM 2094 C C . ILE A 1 259 ? 27.328 8.906 -1.407 1 91.88 259 ILE A C 1
ATOM 2096 O O . ILE A 1 259 ? 27.75 8.945 -0.25 1 91.88 259 ILE A O 1
ATOM 2100 N N . ILE A 1 260 ? 26.516 9.797 -1.931 1 89.06 260 ILE A N 1
ATOM 2101 C CA . ILE A 1 260 ? 26.031 10.922 -1.141 1 89.06 260 ILE A CA 1
ATOM 2102 C C . ILE A 1 260 ? 24.531 10.781 -0.91 1 89.06 260 ILE A C 1
ATOM 2104 O O . ILE A 1 260 ? 23.781 10.461 -1.837 1 89.06 260 ILE A O 1
ATOM 2108 N N . GLY A 1 261 ? 24.125 10.875 0.346 1 81.75 261 GLY A N 1
ATOM 2109 C CA . GLY A 1 261 ? 22.703 10.883 0.694 1 81.75 261 GLY A CA 1
ATOM 2110 C C . GLY A 1 261 ? 22.375 11.844 1.819 1 81.75 261 GLY A C 1
ATOM 2111 O O . GLY A 1 261 ? 23.266 12.32 2.521 1 81.75 261 GLY A O 1
ATOM 2112 N N . HIS A 1 262 ? 21.156 12.414 1.887 1 70 262 HIS A N 1
ATOM 2113 C CA . HIS A 1 262 ? 20.688 13.289 2.957 1 70 262 HIS A CA 1
ATOM 2114 C C . HIS A 1 262 ? 19.969 12.508 4.043 1 70 262 HIS A C 1
ATOM 2116 O O . HIS A 1 262 ? 18.859 12.031 3.83 1 70 262 HIS A O 1
ATOM 2122 N N . ASN A 1 263 ? 20.594 12.5 5.27 1 64.62 263 ASN A N 1
ATOM 2123 C CA . ASN A 1 263 ? 19.969 11.773 6.375 1 64.62 263 ASN A CA 1
ATOM 2124 C C . ASN A 1 263 ? 19.594 10.352 5.98 1 64.62 263 ASN A C 1
ATOM 2126 O O . ASN A 1 263 ? 18.453 9.922 6.168 1 64.62 263 ASN A O 1
ATOM 2130 N N . CYS A 1 264 ? 20.688 9.695 5.676 1 75.12 264 CYS A N 1
ATOM 2131 C CA . CYS A 1 264 ? 20.406 8.484 4.906 1 75.12 264 CYS A CA 1
ATOM 2132 C C . CYS A 1 264 ? 20.484 7.246 5.789 1 75.12 264 CYS A C 1
ATOM 2134 O O . CYS A 1 264 ? 20.688 6.137 5.293 1 75.12 264 CYS A O 1
ATOM 2136 N N . PHE A 1 265 ? 20.375 7.539 7.059 1 83.69 265 PHE A N 1
ATOM 2137 C CA . PHE A 1 265 ? 20.5 6.367 7.918 1 83.69 265 PHE A CA 1
ATOM 2138 C C . PHE A 1 265 ? 19.375 5.367 7.637 1 83.69 265 PHE A C 1
ATOM 2140 O O . PHE A 1 265 ? 19.641 4.191 7.375 1 83.69 265 PHE A O 1
ATOM 2147 N N . LEU A 1 266 ? 18.188 5.797 7.66 1 84.12 266 LEU A N 1
ATOM 2148 C CA . LEU A 1 266 ? 17.047 4.93 7.375 1 84.12 266 LEU A CA 1
ATOM 2149 C C . LEU A 1 266 ? 17.141 4.359 5.961 1 84.12 266 LEU A C 1
ATOM 2151 O O . LEU A 1 266 ? 16.922 3.164 5.754 1 84.12 266 LEU A O 1
ATOM 2155 N N . ASP A 1 267 ? 17.516 5.152 5.102 1 89 267 ASP A N 1
ATOM 2156 C CA . ASP A 1 267 ? 17.625 4.734 3.705 1 89 267 ASP A CA 1
ATOM 2157 C C . ASP A 1 267 ? 18.641 3.609 3.541 1 89 267 ASP A C 1
ATOM 2159 O O . ASP A 1 267 ? 18.391 2.629 2.84 1 89 267 ASP A O 1
ATOM 2163 N N . MET A 1 268 ? 19.688 3.789 4.203 1 91.56 268 MET A N 1
ATOM 2164 C CA . MET A 1 268 ? 20.766 2.795 4.102 1 91.56 268 MET A CA 1
ATOM 2165 C C . MET A 1 268 ? 20.344 1.477 4.742 1 91.56 268 MET A C 1
ATOM 2167 O O . MET A 1 268 ? 20.625 0.403 4.207 1 91.56 268 MET A O 1
ATOM 2171 N N . CYS A 1 269 ? 19.734 1.607 5.855 1 92.88 269 CYS A N 1
ATOM 2172 C CA . CYS A 1 269 ? 19.25 0.403 6.512 1 92.88 269 CYS A CA 1
ATOM 2173 C C . CYS A 1 269 ? 18.234 -0.326 5.633 1 92.88 269 CYS A C 1
ATOM 2175 O O . CYS A 1 269 ? 18.328 -1.545 5.465 1 92.88 269 CYS A O 1
ATOM 2177 N N . GLN A 1 270 ? 17.359 0.359 5.082 1 93.69 270 GLN A N 1
ATOM 2178 C CA . GLN A 1 270 ? 16.328 -0.244 4.246 1 93.69 270 GLN A CA 1
ATOM 2179 C C . GLN A 1 270 ? 16.922 -0.814 2.961 1 93.69 270 GLN A C 1
ATOM 2181 O O . GLN A 1 270 ? 16.516 -1.888 2.508 1 93.69 270 GLN A O 1
ATOM 2186 N N . LEU A 1 271 ? 17.812 -0.055 2.438 1 95.19 271 LEU A N 1
ATOM 2187 C CA . LEU A 1 271 ? 18.484 -0.509 1.229 1 95.19 271 LEU A CA 1
ATOM 2188 C C . LEU A 1 271 ? 19.172 -1.857 1.46 1 95.19 271 LEU A C 1
ATOM 2190 O O . LEU A 1 271 ? 19 -2.781 0.659 1 95.19 271 LEU A O 1
ATOM 2194 N N . ILE A 1 272 ? 19.859 -1.925 2.5 1 95.31 272 ILE A N 1
ATOM 2195 C CA . ILE A 1 272 ? 20.594 -3.146 2.805 1 95.31 272 ILE A CA 1
ATOM 2196 C C . ILE A 1 272 ? 19.609 -4.285 3.086 1 95.31 272 ILE A C 1
ATOM 2198 O O . ILE A 1 272 ? 19.75 -5.379 2.537 1 95.31 272 ILE A O 1
ATOM 2202 N N . HIS A 1 273 ? 18.672 -4.02 3.867 1 96.38 273 HIS A N 1
ATOM 2203 C CA . HIS A 1 273 ? 17.703 -5.055 4.23 1 96.38 273 HIS A CA 1
ATOM 2204 C C . HIS A 1 273 ? 16.953 -5.555 3.004 1 96.38 273 HIS A C 1
ATOM 2206 O O . HIS A 1 273 ? 16.828 -6.766 2.801 1 96.38 273 HIS A O 1
ATOM 2212 N N . GLN A 1 274 ? 16.453 -4.707 2.221 1 96.81 274 GLN A N 1
ATOM 2213 C CA . GLN A 1 274 ? 15.547 -5.035 1.123 1 96.81 274 GLN A CA 1
ATOM 2214 C C . GLN A 1 274 ? 16.312 -5.652 -0.048 1 96.81 274 GLN A C 1
ATOM 2216 O O . GLN A 1 274 ? 15.82 -6.582 -0.695 1 96.81 274 GLN A O 1
ATOM 2221 N N . PHE A 1 275 ? 17.547 -5.195 -0.267 1 97.12 275 PHE A N 1
ATOM 2222 C CA . PHE A 1 275 ? 18.156 -5.57 -1.533 1 97.12 275 PHE A CA 1
ATOM 2223 C C . PHE A 1 275 ? 19.406 -6.422 -1.297 1 97.12 275 PHE A C 1
ATOM 2225 O O . PHE A 1 275 ? 19.859 -7.121 -2.199 1 97.12 275 PHE A O 1
ATOM 2232 N N . TRP A 1 276 ? 19.953 -6.297 -0.176 1 95.75 276 TRP A N 1
ATOM 2233 C CA . TRP A 1 276 ? 21.234 -6.969 0.022 1 95.75 276 TRP A CA 1
ATOM 2234 C C . TRP A 1 276 ? 21.094 -8.164 0.96 1 95.75 276 TRP A C 1
ATOM 2236 O O . TRP A 1 276 ? 21.125 -9.312 0.521 1 95.75 276 TRP A O 1
ATOM 2246 N N . GLU A 1 277 ? 20.828 -7.871 2.217 1 95.94 277 GLU A N 1
ATOM 2247 C CA . GLU A 1 277 ? 20.625 -8.945 3.186 1 95.94 277 GLU A CA 1
ATOM 2248 C C . GLU A 1 277 ? 19.828 -8.453 4.398 1 95.94 277 GLU A C 1
ATOM 2250 O O . GLU A 1 277 ? 19.703 -7.246 4.609 1 95.94 277 GLU A O 1
ATOM 2255 N N . GLU A 1 278 ? 19.359 -9.438 5.152 1 95.81 278 GLU A N 1
ATOM 2256 C CA . GLU A 1 278 ? 18.641 -9.094 6.383 1 95.81 278 GLU A CA 1
ATOM 2257 C C . GLU A 1 278 ? 19.531 -8.305 7.332 1 95.81 278 GLU A C 1
ATOM 2259 O O . GLU A 1 278 ? 20.719 -8.633 7.504 1 95.81 278 GLU A O 1
ATOM 2264 N N . LEU A 1 279 ? 19 -7.254 7.984 1 95.88 279 LEU A N 1
ATOM 2265 C CA . LEU A 1 279 ? 19.766 -6.395 8.875 1 95.88 279 LEU A CA 1
ATOM 2266 C C . LEU A 1 279 ? 20.172 -7.145 10.148 1 95.88 279 LEU A C 1
ATOM 2268 O O . LEU A 1 279 ? 19.344 -7.848 10.734 1 95.88 279 LEU A O 1
ATOM 2272 N N . PRO A 1 280 ? 21.406 -6.941 10.539 1 95.44 280 PRO A N 1
ATOM 2273 C CA . PRO A 1 280 ? 21.812 -7.535 11.812 1 95.44 280 PRO A CA 1
ATOM 2274 C C . PRO A 1 280 ? 21.172 -6.848 13.016 1 95.44 280 PRO A C 1
ATOM 2276 O O . PRO A 1 280 ? 20.703 -5.711 12.906 1 95.44 280 PRO A O 1
ATOM 2279 N N . GLU A 1 281 ? 21.203 -7.484 14.141 1 94.5 281 GLU A N 1
ATOM 2280 C CA . GLU A 1 281 ? 20.609 -6.949 15.359 1 94.5 281 GLU A CA 1
ATOM 2281 C C . GLU A 1 281 ? 21.531 -5.934 16.031 1 94.5 281 GLU A C 1
ATOM 2283 O O . GLU A 1 281 ? 21.062 -5 16.688 1 94.5 281 GLU A O 1
ATOM 2288 N N . LYS A 1 282 ? 22.781 -6.125 15.797 1 95.12 282 LYS A N 1
ATOM 2289 C CA . LYS A 1 282 ? 23.75 -5.27 16.484 1 95.12 282 LYS A CA 1
ATOM 2290 C C . LYS A 1 282 ? 24.25 -4.16 15.555 1 95.12 282 LYS A C 1
ATOM 2292 O O . LYS A 1 282 ? 24.625 -4.418 14.406 1 95.12 282 LYS A O 1
ATOM 2297 N N . LEU A 1 283 ? 24.312 -2.932 16.109 1 93.94 283 LEU A N 1
ATOM 2298 C CA . LEU A 1 283 ? 24.75 -1.753 15.375 1 93.94 283 LEU A CA 1
ATOM 2299 C C . LEU A 1 283 ? 26.188 -1.926 14.875 1 93.94 283 LEU A C 1
ATOM 2301 O O . LEU A 1 283 ? 26.5 -1.551 13.742 1 93.94 283 LEU A O 1
ATOM 2305 N N . LYS A 1 284 ? 27.047 -2.496 15.695 1 93.88 284 LYS A N 1
ATOM 2306 C CA . LYS A 1 284 ? 28.453 -2.67 15.336 1 93.88 284 LYS A CA 1
ATOM 2307 C C . LYS A 1 284 ? 28.594 -3.523 14.086 1 93.88 284 LYS A C 1
ATOM 2309 O O . LYS A 1 284 ? 29.422 -3.215 13.211 1 93.88 284 LYS A O 1
ATOM 2314 N N . ILE A 1 285 ? 27.859 -4.527 14.008 1 94.06 285 ILE A N 1
ATOM 2315 C CA . ILE A 1 285 ? 27.906 -5.426 12.859 1 94.06 285 ILE A CA 1
ATOM 2316 C C . ILE A 1 285 ? 27.375 -4.707 11.625 1 94.06 285 ILE A C 1
ATOM 2318 O O . ILE A 1 285 ? 27.922 -4.863 10.523 1 94.06 285 ILE A O 1
ATOM 2322 N N . TRP A 1 286 ? 26.328 -3.9 11.773 1 93.12 286 TRP A N 1
ATOM 2323 C CA . TRP A 1 286 ? 25.781 -3.137 10.664 1 93.12 286 TRP A CA 1
ATOM 2324 C C . TRP A 1 286 ? 26.797 -2.139 10.125 1 93.12 286 TRP A C 1
ATOM 2326 O O . TRP A 1 286 ? 26.938 -1.994 8.914 1 93.12 286 TRP A O 1
ATOM 2336 N N . LYS A 1 287 ? 27.516 -1.465 11.039 1 92.19 287 LYS A N 1
ATOM 2337 C CA . LYS A 1 287 ? 28.531 -0.497 10.617 1 92.19 287 LYS A CA 1
ATOM 2338 C C . LYS A 1 287 ? 29.625 -1.167 9.789 1 92.19 287 LYS A C 1
ATOM 2340 O O . LYS A 1 287 ? 30.047 -0.627 8.773 1 92.19 287 LYS A O 1
ATOM 2345 N N . LYS A 1 288 ? 30 -2.287 10.266 1 93.19 288 LYS A N 1
ATOM 2346 C CA . LYS A 1 288 ? 31.016 -3.037 9.531 1 93.19 288 LYS A CA 1
ATOM 2347 C C . LYS A 1 288 ? 30.516 -3.416 8.141 1 93.19 288 LYS A C 1
ATOM 2349 O O . LYS A 1 288 ? 31.234 -3.291 7.156 1 93.19 288 LYS A O 1
ATOM 2354 N N . LEU A 1 289 ? 29.312 -3.83 8.102 1 92.56 289 LEU A N 1
ATOM 2355 C CA . LEU A 1 289 ? 28.703 -4.23 6.844 1 92.56 289 LEU A CA 1
ATOM 2356 C C . LEU A 1 289 ? 28.641 -3.061 5.867 1 92.56 289 LEU A C 1
ATOM 2358 O O . LEU A 1 289 ? 29.047 -3.195 4.707 1 92.56 289 LEU A O 1
ATOM 2362 N N . VAL A 1 290 ? 28.219 -1.946 6.336 1 90.38 290 VAL A N 1
ATOM 2363 C CA . VAL A 1 290 ? 28.062 -0.763 5.496 1 90.38 290 VAL A CA 1
ATOM 2364 C C . VAL A 1 290 ? 29.438 -0.312 5 1 90.38 290 VAL A C 1
ATOM 2366 O O . VAL A 1 290 ? 29.594 0.045 3.83 1 90.38 290 VAL A O 1
ATOM 2369 N N . ASN A 1 291 ? 30.375 -0.355 5.855 1 90.06 291 ASN A N 1
ATOM 2370 C CA . ASN A 1 291 ? 31.734 0.057 5.496 1 90.06 291 ASN A CA 1
ATOM 2371 C C . ASN A 1 291 ? 32.344 -0.88 4.461 1 90.06 291 ASN A C 1
ATOM 2373 O O . ASN A 1 291 ? 33.188 -0.46 3.652 1 90.06 291 ASN A O 1
ATOM 2377 N N . GLU A 1 292 ? 31.969 -2.041 4.547 1 90.19 292 GLU A N 1
ATOM 2378 C CA . GLU A 1 292 ? 32.469 -3.01 3.566 1 90.19 292 GLU A CA 1
ATOM 2379 C C . GLU A 1 292 ? 31.797 -2.797 2.207 1 90.19 292 GLU A C 1
ATOM 2381 O O . GLU A 1 292 ? 32.406 -3.051 1.168 1 90.19 292 GLU A O 1
ATOM 2386 N N . LEU A 1 293 ? 30.625 -2.369 2.234 1 90.12 293 LEU A N 1
ATOM 2387 C CA . LEU A 1 293 ? 29.844 -2.264 1.007 1 90.12 293 LEU A CA 1
ATOM 2388 C C . LEU A 1 293 ? 30.094 -0.928 0.315 1 90.12 293 LEU A C 1
ATOM 2390 O O . LEU A 1 293 ? 30.203 -0.87 -0.912 1 90.12 293 LEU A O 1
ATOM 2394 N N . PHE A 1 294 ? 30.125 0.099 1.16 1 84.75 294 PHE A N 1
ATOM 2395 C CA . PHE A 1 294 ? 30.188 1.428 0.564 1 84.75 294 PHE A CA 1
ATOM 2396 C C . PHE A 1 294 ? 31.375 2.209 1.107 1 84.75 294 PHE A C 1
ATOM 2398 O O . PHE A 1 294 ? 31.812 1.992 2.244 1 84.75 294 PHE A O 1
ATOM 2405 N N . GLU A 1 295 ? 31.922 3.014 0.202 1 73.62 295 GLU A N 1
ATOM 2406 C CA . GLU A 1 295 ? 32.938 3.965 0.644 1 73.62 295 GLU A CA 1
ATOM 2407 C C . GLU A 1 295 ? 32.281 5.223 1.227 1 73.62 295 GLU A C 1
ATOM 2409 O O . GLU A 1 295 ? 31.812 6.082 0.485 1 73.62 295 GLU A O 1
ATOM 2414 N N . VAL A 1 296 ? 31.828 5.047 2.5 1 60.47 296 VAL A N 1
ATOM 2415 C CA . VAL A 1 296 ? 31.234 6.223 3.131 1 60.47 296 VAL A CA 1
ATOM 2416 C C . VAL A 1 296 ? 32.312 6.992 3.902 1 60.47 296 VAL A C 1
ATOM 2418 O O . VAL A 1 296 ? 33.25 6.395 4.418 1 60.47 296 VAL A O 1
ATOM 2421 N N . MET B 1 1 ? -22.219 2.102 -10.227 1 93.69 1 MET B N 1
ATOM 2422 C CA . MET B 1 1 ? -21.891 3.496 -9.938 1 93.69 1 MET B CA 1
ATOM 2423 C C . MET B 1 1 ? -20.688 3.6 -9.016 1 93.69 1 MET B C 1
ATOM 2425 O O . MET B 1 1 ? -20.609 2.9 -8 1 93.69 1 MET B O 1
ATOM 2429 N N . GLU B 1 2 ? -19.797 4.371 -9.359 1 96.81 2 GLU B N 1
ATOM 2430 C CA . GLU B 1 2 ? -18.578 4.559 -8.586 1 96.81 2 GLU B CA 1
ATOM 2431 C C . GLU B 1 2 ? -18.688 5.773 -7.664 1 96.81 2 GLU B C 1
ATOM 2433 O O . GLU B 1 2 ? -19.094 6.855 -8.102 1 96.81 2 GLU B O 1
ATOM 2438 N N . ILE B 1 3 ? -18.406 5.551 -6.434 1 98 3 ILE B N 1
ATOM 2439 C CA . ILE B 1 3 ? -18.484 6.621 -5.445 1 98 3 ILE B CA 1
ATOM 2440 C C . ILE B 1 3 ? -17.109 6.895 -4.852 1 98 3 ILE B C 1
ATOM 2442 O O . ILE B 1 3 ? -16.438 5.98 -4.363 1 98 3 ILE B O 1
ATOM 2446 N N . ILE B 1 4 ? -16.703 8.141 -4.922 1 97.31 4 ILE B N 1
ATOM 2447 C CA . ILE B 1 4 ? -15.422 8.633 -4.418 1 97.31 4 ILE B CA 1
ATOM 2448 C C . ILE B 1 4 ? -15.641 9.883 -3.568 1 97.31 4 ILE B C 1
ATOM 2450 O O . ILE B 1 4 ? -16.781 10.32 -3.383 1 97.31 4 ILE B O 1
ATOM 2454 N N . LYS B 1 5 ? -14.562 10.406 -3.094 1 94.38 5 LYS B N 1
ATOM 2455 C CA . LYS B 1 5 ? -14.625 11.555 -2.189 1 94.38 5 LYS B CA 1
ATOM 2456 C C . LYS B 1 5 ? -15.453 12.688 -2.795 1 94.38 5 LYS B C 1
ATOM 2458 O O . LYS B 1 5 ? -16.359 13.211 -2.15 1 94.38 5 LYS B O 1
ATOM 2463 N N . ASN B 1 6 ? -15.203 12.953 -3.963 1 93.44 6 ASN B N 1
ATOM 2464 C CA . ASN B 1 6 ? -15.719 14.172 -4.586 1 93.44 6 ASN B CA 1
ATOM 2465 C C . ASN B 1 6 ? -17.203 14.062 -4.906 1 93.44 6 ASN B C 1
ATOM 2467 O O . ASN B 1 6 ? -17.891 15.07 -5.035 1 93.44 6 ASN B O 1
ATOM 2471 N N . ASN B 1 7 ? -17.703 12.867 -5.047 1 96.44 7 ASN B N 1
ATOM 2472 C CA . ASN B 1 7 ? -19.109 12.734 -5.398 1 96.44 7 ASN B CA 1
ATOM 2473 C C . ASN B 1 7 ? -19.906 12.047 -4.285 1 96.44 7 ASN B C 1
ATOM 2475 O O . ASN B 1 7 ? -21.062 11.695 -4.477 1 96.44 7 ASN B O 1
ATOM 2479 N N . PHE B 1 8 ? -19.328 11.914 -3.145 1 97.19 8 PHE B N 1
ATOM 2480 C CA . PHE B 1 8 ? -19.922 11.156 -2.053 1 97.19 8 PHE B CA 1
ATOM 2481 C C . PHE B 1 8 ? -21.203 11.82 -1.559 1 97.19 8 PHE B C 1
ATOM 2483 O O . PHE B 1 8 ? -22.25 11.18 -1.485 1 97.19 8 PHE B O 1
ATOM 2490 N N . HIS B 1 9 ? -21.188 13.078 -1.301 1 95.38 9 HIS B N 1
ATOM 2491 C CA . HIS B 1 9 ? -22.328 13.797 -0.751 1 95.38 9 HIS B CA 1
ATOM 2492 C C . HIS B 1 9 ? -23.484 13.828 -1.744 1 95.38 9 HIS B C 1
ATOM 2494 O O . HIS B 1 9 ? -24.641 13.672 -1.357 1 95.38 9 HIS B O 1
ATOM 2500 N N . GLU B 1 10 ? -23.109 14.031 -2.902 1 96 10 GLU B N 1
ATOM 2501 C CA . GLU B 1 10 ? -24.109 14.117 -3.953 1 96 10 GLU B CA 1
ATOM 2502 C C . GLU B 1 10 ? -24.844 12.789 -4.133 1 96 10 GLU B C 1
ATOM 2504 O O . GLU B 1 10 ? -26.047 12.758 -4.34 1 96 10 GLU B O 1
ATOM 2509 N N . LEU B 1 11 ? -24.141 11.727 -3.988 1 97.31 11 LEU B N 1
ATOM 2510 C CA . LEU B 1 11 ? -24.703 10.414 -4.316 1 97.31 11 LEU B CA 1
ATOM 2511 C C . LEU B 1 11 ? -25.234 9.727 -3.064 1 97.31 11 LEU B C 1
ATOM 2513 O O . LEU B 1 11 ? -25.969 8.742 -3.16 1 97.31 11 LEU B O 1
ATOM 2517 N N . PHE B 1 12 ? -24.938 10.234 -1.935 1 97.31 12 PHE B N 1
ATOM 2518 C CA . PHE B 1 12 ? -25.312 9.617 -0.669 1 97.31 12 PHE B CA 1
ATOM 2519 C C . PHE B 1 12 ? -26.812 9.375 -0.608 1 97.31 12 PHE B C 1
ATOM 2521 O O . PHE B 1 12 ? -27.266 8.273 -0.278 1 97.31 12 PHE B O 1
ATOM 2528 N N . PRO B 1 13 ? -27.656 10.336 -1.056 1 97.44 13 PRO B N 1
ATOM 2529 C CA . PRO B 1 13 ? -29.109 10.109 -0.99 1 97.44 13 PRO B CA 1
ATOM 2530 C C . PRO B 1 13 ? -29.562 8.969 -1.902 1 97.44 13 PRO B C 1
ATOM 2532 O O . PRO B 1 13 ? -30.5 8.242 -1.569 1 97.44 13 PRO B O 1
ATOM 2535 N N . ILE B 1 14 ? -28.906 8.836 -2.941 1 97.88 14 ILE B N 1
ATOM 2536 C CA . ILE B 1 14 ? -29.25 7.781 -3.887 1 97.88 14 ILE B CA 1
ATOM 2537 C C . ILE B 1 14 ? -28.922 6.418 -3.275 1 97.88 14 ILE B C 1
ATOM 2539 O O . ILE B 1 14 ? -29.734 5.488 -3.365 1 97.88 14 ILE B O 1
ATOM 2543 N N . VAL B 1 15 ? -27.766 6.316 -2.682 1 98 15 VAL B N 1
ATOM 2544 C CA . VAL B 1 15 ? -27.359 5.082 -2.021 1 98 15 VAL B CA 1
ATOM 2545 C C . VAL B 1 15 ? -28.328 4.75 -0.888 1 98 15 VAL B C 1
ATOM 2547 O O . VAL B 1 15 ? -28.75 3.604 -0.748 1 98 15 VAL B O 1
ATOM 2550 N N . GLN B 1 16 ? -28.672 5.754 -0.155 1 98 16 GLN B N 1
ATOM 2551 C CA . GLN B 1 16 ? -29.594 5.586 0.968 1 98 16 GLN B CA 1
ATOM 2552 C C . GLN B 1 16 ? -30.938 5.047 0.502 1 98 16 GLN B C 1
ATOM 2554 O O . GLN B 1 16 ? -31.469 4.094 1.078 1 98 16 GLN B O 1
ATOM 2559 N N . GLU B 1 17 ? -31.422 5.617 -0.506 1 97.69 17 GLU B N 1
ATOM 2560 C CA . GLU B 1 17 ? -32.688 5.188 -1.056 1 97.69 17 GLU B CA 1
ATOM 2561 C C . GLU B 1 17 ? -32.625 3.738 -1.535 1 97.69 17 GLU B C 1
ATOM 2563 O O . GLU B 1 17 ? -33.562 2.959 -1.293 1 97.69 17 GLU B O 1
ATOM 2568 N N . ALA B 1 18 ? -31.578 3.469 -2.162 1 97.75 18 ALA B N 1
ATOM 2569 C CA . ALA B 1 18 ? -31.406 2.113 -2.68 1 97.75 18 ALA B CA 1
ATOM 2570 C C . ALA B 1 18 ? -31.375 1.095 -1.545 1 97.75 18 ALA B C 1
ATOM 2572 O O . ALA B 1 18 ? -32 0.038 -1.625 1 97.75 18 ALA B O 1
ATOM 2573 N N . ILE B 1 19 ? -30.625 1.388 -0.541 1 97.44 19 ILE B N 1
ATOM 2574 C CA . ILE B 1 19 ? -30.453 0.479 0.588 1 97.44 19 ILE B CA 1
ATOM 2575 C C . ILE B 1 19 ? -31.781 0.323 1.327 1 97.44 19 ILE B C 1
ATOM 2577 O O . ILE B 1 19 ? -32.219 -0.796 1.62 1 97.44 19 ILE B O 1
ATOM 2581 N N . GLU B 1 20 ? -32.5 1.369 1.538 1 96.56 20 GLU B N 1
ATOM 2582 C CA . GLU B 1 20 ? -33.75 1.356 2.277 1 96.56 20 GLU B CA 1
ATOM 2583 C C . GLU B 1 20 ? -34.844 0.618 1.501 1 96.56 20 GLU B C 1
ATOM 2585 O O . GLU B 1 20 ? -35.719 -0.018 2.098 1 96.56 20 GLU B O 1
ATOM 2590 N N . GLY B 1 21 ? -34.75 0.691 0.271 1 95.69 21 GLY B N 1
ATOM 2591 C CA . GLY B 1 21 ? -35.781 0.088 -0.563 1 95.69 21 GLY B CA 1
ATOM 2592 C C . GLY B 1 21 ? -35.469 -1.336 -0.973 1 95.69 21 GLY B C 1
ATOM 2593 O O . GLY B 1 21 ? -36.25 -1.999 -1.628 1 95.69 21 GLY B O 1
ATOM 2594 N N . ALA B 1 22 ? -34.344 -1.852 -0.572 1 97.12 22 ALA B N 1
ATOM 2595 C CA . ALA B 1 22 ? -33.875 -3.148 -1.051 1 97.12 22 ALA B CA 1
ATOM 2596 C C . ALA B 1 22 ? -34.594 -4.289 -0.317 1 97.12 22 ALA B C 1
ATOM 2598 O O . ALA B 1 22 ? -35 -4.137 0.836 1 97.12 22 ALA B O 1
ATOM 2599 N N . ASP B 1 23 ? -34.719 -5.406 -0.951 1 96.56 23 ASP B N 1
ATOM 2600 C CA . ASP B 1 23 ? -35.156 -6.641 -0.314 1 96.56 23 ASP B CA 1
ATOM 2601 C C . ASP B 1 23 ? -34 -7.363 0.355 1 96.56 23 ASP B C 1
ATOM 2603 O O . ASP B 1 23 ? -34.125 -7.918 1.445 1 96.56 23 ASP B O 1
ATOM 2607 N N . PHE B 1 24 ? -32.906 -7.355 -0.323 1 96 24 PHE B N 1
ATOM 2608 C CA . PHE B 1 24 ? -31.672 -7.855 0.253 1 96 24 PHE B CA 1
ATOM 2609 C C . PHE B 1 24 ? -30.469 -7.176 -0.387 1 96 24 PHE B C 1
ATOM 2611 O O . PHE B 1 24 ? -30.609 -6.504 -1.41 1 96 24 PHE B O 1
ATOM 2618 N N . ILE B 1 25 ? -29.328 -7.312 0.256 1 96.31 25 ILE B N 1
ATOM 2619 C CA . ILE B 1 25 ? -28.125 -6.578 -0.152 1 96.31 25 ILE B CA 1
ATOM 2620 C C . ILE B 1 25 ? -26.938 -7.527 -0.229 1 96.31 25 ILE B C 1
ATOM 2622 O O . ILE B 1 25 ? -26.75 -8.359 0.658 1 96.31 25 ILE B O 1
ATOM 2626 N N . ALA B 1 26 ? -26.25 -7.457 -1.319 1 95.44 26 ALA B N 1
ATOM 2627 C CA . ALA B 1 26 ? -24.984 -8.18 -1.448 1 95.44 26 ALA B CA 1
ATOM 2628 C C . ALA B 1 26 ? -23.797 -7.238 -1.271 1 95.44 26 ALA B C 1
ATOM 2630 O O . ALA B 1 26 ? -23.812 -6.105 -1.751 1 95.44 26 ALA B O 1
ATOM 2631 N N . ILE B 1 27 ? -22.734 -7.738 -0.57 1 94.44 27 ILE B N 1
ATOM 2632 C CA . ILE B 1 27 ? -21.547 -6.91 -0.362 1 94.44 27 ILE B CA 1
ATOM 2633 C C . ILE B 1 27 ? -20.312 -7.668 -0.824 1 94.44 27 ILE B C 1
ATOM 2635 O O . ILE B 1 27 ? -20.297 -8.898 -0.842 1 94.44 27 ILE B O 1
ATOM 2639 N N . ASP B 1 28 ? -19.344 -6.98 -1.232 1 92.88 28 ASP B N 1
ATOM 2640 C CA . ASP B 1 28 ? -18.047 -7.484 -1.65 1 92.88 28 ASP B CA 1
ATOM 2641 C C . ASP B 1 28 ? -16.938 -6.48 -1.331 1 92.88 28 ASP B C 1
ATOM 2643 O O . ASP B 1 28 ? -17.156 -5.27 -1.367 1 92.88 28 ASP B O 1
ATOM 2647 N N . THR B 1 29 ? -15.75 -7.031 -0.968 1 94.62 29 THR B N 1
ATOM 2648 C CA . THR B 1 29 ? -14.672 -6.133 -0.577 1 94.62 29 THR B CA 1
ATOM 2649 C C . THR B 1 29 ? -13.367 -6.508 -1.284 1 94.62 29 THR B C 1
ATOM 2651 O O . THR B 1 29 ? -13.164 -7.672 -1.638 1 94.62 29 THR B O 1
ATOM 2654 N N . GLU B 1 30 ? -12.586 -5.559 -1.608 1 95.31 30 GLU B N 1
ATOM 2655 C CA . GLU B 1 30 ? -11.188 -5.73 -1.996 1 95.31 30 GLU B CA 1
ATOM 2656 C C . GLU B 1 30 ? -10.242 -5.297 -0.876 1 95.31 30 GLU B C 1
ATOM 2658 O O . GLU B 1 30 ? -10.406 -4.215 -0.305 1 95.31 30 GLU B O 1
ATOM 2663 N N . LEU B 1 31 ? -9.312 -6.164 -0.604 1 94.69 31 LEU B N 1
ATOM 2664 C CA . LEU B 1 31 ? -8.422 -5.953 0.531 1 94.69 31 LEU B CA 1
ATOM 2665 C C . LEU B 1 31 ? -6.984 -5.742 0.062 1 94.69 31 LEU B C 1
ATOM 2667 O O . LEU B 1 31 ? -6.625 -6.141 -1.047 1 94.69 31 LEU B O 1
ATOM 2671 N N . THR B 1 32 ? -6.148 -5.074 0.917 1 96.38 32 THR B N 1
ATOM 2672 C CA . THR B 1 32 ? -4.734 -4.879 0.614 1 96.38 32 THR B CA 1
ATOM 2673 C C . THR B 1 32 ? -3.965 -6.188 0.755 1 96.38 32 THR B C 1
ATOM 2675 O O . THR B 1 32 ? -2.811 -6.281 0.335 1 96.38 32 THR B O 1
ATOM 2678 N N . GLY B 1 33 ? -4.516 -7.16 1.33 1 91.5 33 GLY B N 1
ATOM 2679 C CA . GLY B 1 33 ? -3.908 -8.469 1.507 1 91.5 33 GLY B CA 1
ATOM 2680 C C . GLY B 1 33 ? -4.785 -9.438 2.279 1 91.5 33 GLY B C 1
ATOM 2681 O O . GLY B 1 33 ? -5.824 -9.047 2.818 1 91.5 33 GLY B O 1
ATOM 2682 N N . LEU B 1 34 ? -4.344 -10.711 2.074 1 79.25 34 LEU B N 1
ATOM 2683 C CA . LEU B 1 34 ? -5.031 -11.781 2.795 1 79.25 34 LEU B CA 1
ATOM 2684 C C . LEU B 1 34 ? -4.062 -12.531 3.701 1 79.25 34 LEU B C 1
ATOM 2686 O O . LEU B 1 34 ? -2.852 -12.523 3.465 1 79.25 34 LEU B O 1
ATOM 2690 N N . ASN B 1 35 ? -4.035 -12.5 4.91 1 63.28 35 ASN B N 1
ATOM 2691 C CA . ASN B 1 35 ? -3.094 -13.203 5.773 1 63.28 35 ASN B CA 1
ATOM 2692 C C . ASN B 1 35 ? -2.768 -14.594 5.23 1 63.28 35 ASN B C 1
ATOM 2694 O O . ASN B 1 35 ? -3.504 -15.547 5.477 1 63.28 35 ASN B O 1
ATOM 2698 N N . GLU B 1 36 ? -2.219 -14.703 3.971 1 53.72 36 GLU B N 1
ATOM 2699 C CA . GLU B 1 36 ? -1.875 -16.078 3.59 1 53.72 36 GLU B CA 1
ATOM 2700 C C . GLU B 1 36 ? -1.094 -16.766 4.699 1 53.72 36 GLU B C 1
ATOM 2702 O O . GLU B 1 36 ? -1.146 -18 4.824 1 53.72 36 GLU B O 1
ATOM 2707 N N . SER B 1 37 ? 0.014 -15.836 5.23 1 48.75 37 SER B N 1
ATOM 2708 C CA . SER B 1 37 ? 0.576 -16.672 6.281 1 48.75 37 SER B CA 1
ATOM 2709 C C . SER B 1 37 ? -0.506 -17.156 7.242 1 48.75 37 SER B C 1
ATOM 2711 O O . SER B 1 37 ? -0.217 -17.484 8.398 1 48.75 37 SER B O 1
ATOM 2713 N N . ILE B 1 38 ? -1.631 -16.656 7.016 1 44.84 38 ILE B N 1
ATOM 2714 C CA . ILE B 1 38 ? -2.574 -17.297 7.93 1 44.84 38 ILE B CA 1
ATOM 2715 C C . ILE B 1 38 ? -2.156 -18.734 8.18 1 44.84 38 ILE B C 1
ATOM 2717 O O . ILE B 1 38 ? -2.09 -19.547 7.25 1 44.84 38 ILE B O 1
ATOM 2721 N N . GLU B 1 39 ? -1.408 -18.797 9.125 1 47.72 39 GLU B N 1
ATOM 2722 C CA . GLU B 1 39 ? -1.264 -20.141 9.688 1 47.72 39 GLU B CA 1
ATOM 2723 C C . GLU B 1 39 ? -2.389 -21.047 9.219 1 47.72 39 GLU B C 1
ATOM 2725 O O . GLU B 1 39 ? -3.564 -20.688 9.289 1 47.72 39 GLU B O 1
ATOM 2730 N N . ARG B 1 40 ? -2.002 -21.75 8.109 1 47.84 40 ARG B N 1
ATOM 2731 C CA . ARG B 1 40 ? -2.9 -22.766 7.566 1 47.84 40 ARG B CA 1
ATOM 2732 C C . ARG B 1 40 ? -4.051 -23.047 8.523 1 47.84 40 ARG B C 1
ATOM 2734 O O . ARG B 1 40 ? -3.826 -23.516 9.648 1 47.84 40 ARG B O 1
ATOM 2741 N N . ILE B 1 41 ? -5.051 -22.141 8.445 1 48.31 41 ILE B N 1
ATOM 2742 C CA . ILE B 1 41 ? -6.246 -22.703 9.078 1 48.31 41 ILE B CA 1
ATOM 2743 C C . ILE B 1 41 ? -6.27 -24.219 8.906 1 48.31 41 ILE B C 1
ATOM 2745 O O . ILE B 1 41 ? -6.305 -24.719 7.781 1 48.31 41 ILE B O 1
ATOM 2749 N N . LYS B 1 42 ? -5.539 -24.75 9.852 1 52.12 42 LYS B N 1
ATOM 2750 C CA . LYS B 1 42 ? -5.598 -26.203 9.82 1 52.12 42 LYS B CA 1
ATOM 2751 C C . LYS B 1 42 ? -7.02 -26.703 10.047 1 52.12 42 LYS B C 1
ATOM 2753 O O . LYS B 1 42 ? -7.793 -26.094 10.781 1 52.12 42 LYS B O 1
ATOM 2758 N N . THR B 1 43 ? -7.43 -27.484 9.312 1 54.59 43 THR B N 1
ATOM 2759 C CA . THR B 1 43 ? -8.734 -28.125 9.414 1 54.59 43 THR B CA 1
ATOM 2760 C C . THR B 1 43 ? -9.094 -28.391 10.867 1 54.59 43 THR B C 1
ATOM 2762 O O . THR B 1 43 ? -10.266 -28.375 11.242 1 54.59 43 THR B O 1
ATOM 2765 N N . PHE B 1 44 ? -7.945 -28.344 11.734 1 62.81 44 PHE B N 1
ATOM 2766 C CA . PHE B 1 44 ? -8.266 -28.781 13.086 1 62.81 44 PHE B CA 1
ATOM 2767 C C . PHE B 1 44 ? -8.328 -27.609 14.047 1 62.81 44 PHE B C 1
ATOM 2769 O O . PHE B 1 44 ? -8.391 -27.797 15.258 1 62.81 44 PHE B O 1
ATOM 2776 N N . ASP B 1 45 ? -8.391 -26.422 13.453 1 68.62 45 ASP B N 1
ATOM 2777 C CA . ASP B 1 45 ? -8.422 -25.312 14.398 1 68.62 45 ASP B CA 1
ATOM 2778 C C . ASP B 1 45 ? -9.789 -25.203 15.078 1 68.62 45 ASP B C 1
ATOM 2780 O O . ASP B 1 45 ? -10.828 -25.359 14.43 1 68.62 45 ASP B O 1
ATOM 2784 N N . ASP B 1 46 ? -9.828 -25.078 16.422 1 83.31 46 ASP B N 1
ATOM 2785 C CA . ASP B 1 46 ? -11.078 -24.75 17.109 1 83.31 46 ASP B CA 1
ATOM 2786 C C . ASP B 1 46 ? -11.562 -23.359 16.719 1 83.31 46 ASP B C 1
ATOM 2788 O O . ASP B 1 46 ? -10.797 -22.547 16.203 1 83.31 46 ASP B O 1
ATOM 2792 N N . PRO B 1 47 ? -12.797 -23.078 16.828 1 85.19 47 PRO B N 1
ATOM 2793 C CA . PRO B 1 47 ? -13.414 -21.844 16.359 1 85.19 47 PRO B CA 1
ATOM 2794 C C . PRO B 1 47 ? -12.727 -20.594 16.922 1 85.19 47 PRO B C 1
ATOM 2796 O O . PRO B 1 47 ? -12.516 -19.625 16.188 1 85.19 47 PRO B O 1
ATOM 2799 N N . GLN B 1 48 ? -12.352 -20.625 18.156 1 89.75 48 GLN B N 1
ATOM 2800 C CA . GLN B 1 48 ? -11.68 -19.484 18.766 1 89.75 48 GLN B CA 1
ATOM 2801 C C . GLN B 1 48 ? -10.32 -19.234 18.141 1 89.75 48 GLN B C 1
ATOM 2803 O O . GLN B 1 48 ? -9.938 -18.094 17.891 1 89.75 48 GLN B O 1
ATOM 2808 N N . SER B 1 49 ? -9.648 -20.234 17.922 1 86.88 49 SER B N 1
ATOM 2809 C CA . SER B 1 49 ? -8.344 -20.109 17.297 1 86.88 49 SER B CA 1
ATOM 2810 C C . SER B 1 49 ? -8.453 -19.547 15.883 1 86.88 49 SER B C 1
ATOM 2812 O O . SER B 1 49 ? -7.645 -18.719 15.477 1 86.88 49 SER B O 1
ATOM 2814 N N . ARG B 1 50 ? -9.477 -20 15.234 1 85.69 50 ARG B N 1
ATOM 2815 C CA . ARG B 1 50 ? -9.734 -19.484 13.891 1 85.69 50 ARG B CA 1
ATOM 2816 C C . ARG B 1 50 ? -10.031 -17.984 13.938 1 85.69 50 ARG B C 1
ATOM 2818 O O . ARG B 1 50 ? -9.492 -17.219 13.133 1 85.69 50 ARG B O 1
ATOM 2825 N N . TYR B 1 51 ? -10.844 -17.688 14.898 1 90.25 51 TYR B N 1
ATOM 2826 C CA . TYR B 1 51 ? -11.18 -16.281 15.055 1 90.25 51 TYR B CA 1
ATOM 2827 C C . TYR B 1 51 ? -9.938 -15.445 15.344 1 90.25 51 TYR B C 1
ATOM 2829 O O . TYR B 1 51 ? -9.773 -14.352 14.805 1 90.25 51 TYR B O 1
ATOM 2837 N N . THR B 1 52 ? -9.086 -15.93 16.125 1 89.94 52 THR B N 1
ATOM 2838 C CA . THR B 1 52 ? -7.871 -15.211 16.5 1 89.94 52 THR B CA 1
ATOM 2839 C C . THR B 1 52 ? -7 -14.953 15.273 1 89.94 52 THR B C 1
ATOM 2841 O O . THR B 1 52 ? -6.469 -13.852 15.102 1 89.94 52 THR B O 1
ATOM 2844 N N . LYS B 1 53 ? -6.902 -15.883 14.469 1 86.62 53 LYS B N 1
ATOM 2845 C CA . LYS B 1 53 ? -6.109 -15.742 13.25 1 86.62 53 LYS B CA 1
ATOM 2846 C C . LYS B 1 53 ? -6.73 -14.719 12.305 1 86.62 53 LYS B C 1
ATOM 2848 O O . LYS B 1 53 ? -6.031 -13.859 11.758 1 86.62 53 LYS B O 1
ATOM 2853 N N . VAL B 1 54 ? -8.008 -14.875 12.18 1 88.19 54 VAL B N 1
ATOM 2854 C CA . VAL B 1 54 ? -8.727 -13.961 11.297 1 88.19 54 VAL B CA 1
ATOM 2855 C C . VAL B 1 54 ? -8.656 -12.539 11.844 1 88.19 54 VAL B C 1
ATOM 2857 O O . VAL B 1 54 ? -8.5 -11.586 11.078 1 88.19 54 VAL B O 1
ATOM 2860 N N . ARG B 1 55 ? -8.781 -12.492 13.125 1 91.44 55 ARG B N 1
ATOM 2861 C CA . ARG B 1 55 ? -8.703 -11.195 13.781 1 91.44 55 ARG B CA 1
ATOM 2862 C C . ARG B 1 55 ? -7.359 -10.523 13.5 1 91.44 55 ARG B C 1
ATOM 2864 O O . ARG B 1 55 ? -7.305 -9.32 13.234 1 91.44 55 ARG B O 1
ATOM 2871 N N . ILE B 1 56 ? -6.355 -11.234 13.523 1 89.06 56 ILE B N 1
ATOM 2872 C CA . ILE B 1 56 ? -5.023 -10.695 13.258 1 89.06 56 ILE B CA 1
ATOM 2873 C C . ILE B 1 56 ? -4.961 -10.148 11.836 1 89.06 56 ILE B C 1
ATOM 2875 O O . ILE B 1 56 ? -4.492 -9.031 11.609 1 89.06 56 ILE B O 1
ATOM 2879 N N . ALA B 1 57 ? -5.441 -10.852 10.922 1 87.62 57 ALA B N 1
ATOM 2880 C CA . ALA B 1 57 ? -5.449 -10.414 9.523 1 87.62 57 ALA B CA 1
ATOM 2881 C C . ALA B 1 57 ? -6.324 -9.18 9.352 1 87.62 57 ALA B C 1
ATOM 2883 O O . ALA B 1 57 ? -5.93 -8.227 8.672 1 87.62 57 ALA B O 1
ATOM 2884 N N . ALA B 1 58 ? -7.441 -9.227 10.023 1 91.12 58 ALA B N 1
ATOM 2885 C CA . ALA B 1 58 ? -8.422 -8.156 9.883 1 91.12 58 ALA B CA 1
ATOM 2886 C C . ALA B 1 58 ? -7.871 -6.84 10.438 1 91.12 58 ALA B C 1
ATOM 2888 O O . ALA B 1 58 ? -8.266 -5.762 9.992 1 91.12 58 ALA B O 1
ATOM 2889 N N . THR B 1 59 ? -6.977 -6.961 11.273 1 92.12 59 THR B N 1
ATOM 2890 C CA . THR B 1 59 ? -6.445 -5.758 11.906 1 92.12 59 THR B CA 1
ATOM 2891 C C . THR B 1 59 ? -5.227 -5.242 11.148 1 92.12 59 THR B C 1
ATOM 2893 O O . THR B 1 59 ? -4.832 -4.086 11.312 1 92.12 59 THR B O 1
ATOM 2896 N N . LYS B 1 60 ? -4.684 -6.023 10.32 1 92.62 60 LYS B N 1
ATOM 2897 C CA . LYS B 1 60 ? -3.436 -5.656 9.656 1 92.62 60 LYS B CA 1
ATOM 2898 C C . LYS B 1 60 ? -3.697 -5.098 8.258 1 92.62 60 LYS B C 1
ATOM 2900 O O . LYS B 1 60 ? -3.043 -4.145 7.836 1 92.62 60 LYS B O 1
ATOM 2905 N N . PHE B 1 61 ? -4.66 -5.648 7.578 1 94.81 61 PHE B N 1
ATOM 2906 C CA . PHE B 1 61 ? -4.922 -5.27 6.195 1 94.81 61 PHE B CA 1
ATOM 2907 C C . PHE B 1 61 ? -6.117 -4.324 6.113 1 94.81 61 PHE B C 1
ATOM 2909 O O . PHE B 1 61 ? -6.875 -4.191 7.078 1 94.81 61 PHE B O 1
ATOM 2916 N N . LEU B 1 62 ? -6.277 -3.668 4.973 1 95.62 62 LEU B N 1
ATOM 2917 C CA . LEU B 1 62 ? -7.328 -2.668 4.805 1 95.62 62 LEU B CA 1
ATOM 2918 C C . LEU B 1 62 ? -8.297 -3.078 3.701 1 95.62 62 LEU B C 1
ATOM 2920 O O . LEU B 1 62 ? -7.887 -3.627 2.678 1 95.62 62 LEU B O 1
ATOM 2924 N N . ILE B 1 63 ? -9.578 -2.773 3.99 1 96.94 63 ILE B N 1
ATOM 2925 C CA . ILE B 1 63 ? -10.539 -2.715 2.891 1 96.94 63 ILE B CA 1
ATOM 2926 C C . ILE B 1 63 ? -10.328 -1.431 2.092 1 96.94 63 ILE B C 1
ATOM 2928 O O . ILE B 1 63 ? -10.438 -0.33 2.635 1 96.94 63 ILE B O 1
ATOM 2932 N N . ILE B 1 64 ? -10.047 -1.601 0.78 1 98.31 64 ILE B N 1
ATOM 2933 C CA . ILE B 1 64 ? -9.742 -0.408 -0.005 1 98.31 64 ILE B CA 1
ATOM 2934 C C . ILE B 1 64 ? -10.828 -0.194 -1.056 1 98.31 64 ILE B C 1
ATOM 2936 O O . ILE B 1 64 ? -10.906 0.873 -1.67 1 98.31 64 ILE B O 1
ATOM 2940 N N . GLN B 1 65 ? -11.633 -1.174 -1.234 1 97.94 65 GLN B N 1
ATOM 2941 C CA . GLN B 1 65 ? -12.828 -1.038 -2.057 1 97.94 65 GLN B CA 1
ATOM 2942 C C . GLN B 1 65 ? -14 -1.812 -1.455 1 97.94 65 GLN B C 1
ATOM 2944 O O . GLN B 1 65 ? -13.82 -2.93 -0.965 1 97.94 65 GLN B O 1
ATOM 2949 N N . PHE B 1 66 ? -15.164 -1.209 -1.439 1 97.31 66 PHE B N 1
ATOM 2950 C CA . PHE B 1 66 ? -16.375 -1.8 -0.878 1 97.31 66 PHE B CA 1
ATOM 2951 C C . PHE B 1 66 ? -17.516 -1.743 -1.881 1 97.31 66 PHE B C 1
ATOM 2953 O O . PHE B 1 66 ? -17.969 -0.658 -2.262 1 97.31 66 PHE B O 1
ATOM 2960 N N . GLY B 1 67 ? -17.969 -2.904 -2.279 1 96.88 67 GLY B N 1
ATOM 2961 C CA . GLY B 1 67 ? -19.094 -2.998 -3.197 1 96.88 67 GLY B CA 1
ATOM 2962 C C . GLY B 1 67 ? -20.406 -3.348 -2.506 1 96.88 67 GLY B C 1
ATOM 2963 O O . GLY B 1 67 ? -20.438 -4.215 -1.631 1 96.88 67 GLY B O 1
ATOM 2964 N N . ILE B 1 68 ? -21.438 -2.625 -2.875 1 96.94 68 ILE B N 1
ATOM 2965 C CA . ILE B 1 68 ? -22.797 -2.912 -2.434 1 96.94 68 ILE B CA 1
ATOM 2966 C C . ILE B 1 68 ? -23.703 -3.1 -3.646 1 96.94 68 ILE B C 1
ATOM 2968 O O . ILE B 1 68 ? -23.672 -2.305 -4.59 1 96.94 68 ILE B O 1
ATOM 2972 N N . CYS B 1 69 ? -24.406 -4.152 -3.623 1 97.75 69 CYS B N 1
ATOM 2973 C CA . CYS B 1 69 ? -25.453 -4.34 -4.633 1 97.75 69 CYS B CA 1
ATOM 2974 C C . CYS B 1 69 ? -26.812 -4.562 -3.98 1 97.75 69 CYS B C 1
ATOM 2976 O O . CYS B 1 69 ? -27.016 -5.551 -3.271 1 97.75 69 CYS B O 1
ATOM 2978 N N . THR B 1 70 ? -27.703 -3.666 -4.219 1 97.44 70 THR B N 1
ATOM 2979 C CA . THR B 1 70 ? -29.062 -3.791 -3.674 1 97.44 70 THR B CA 1
ATOM 2980 C C . THR B 1 70 ? -29.984 -4.488 -4.672 1 97.44 70 THR B C 1
ATOM 2982 O O . THR B 1 70 ? -29.875 -4.262 -5.879 1 97.44 70 THR B O 1
ATOM 2985 N N . PHE B 1 71 ? -30.828 -5.316 -4.109 1 97.25 71 PHE B N 1
ATOM 2986 C CA . PHE B 1 71 ? -31.781 -6.043 -4.938 1 97.25 71 PHE B CA 1
ATOM 2987 C C . PHE B 1 71 ? -33.219 -5.754 -4.5 1 97.25 71 PHE B C 1
ATOM 2989 O O . PHE B 1 71 ? -33.531 -5.887 -3.318 1 97.25 71 PHE B O 1
ATOM 2996 N N . THR B 1 72 ? -34.031 -5.344 -5.5 1 96.25 72 THR B N 1
ATOM 2997 C CA . THR B 1 72 ? -35.438 -5.094 -5.27 1 96.25 72 THR B CA 1
ATOM 2998 C C . THR B 1 72 ? -36.281 -5.855 -6.277 1 96.25 72 THR B C 1
ATOM 3000 O O . THR B 1 72 ? -36.031 -5.816 -7.48 1 96.25 72 THR B O 1
ATOM 3003 N N . TYR B 1 73 ? -37.25 -6.488 -5.781 1 95.44 73 TYR B N 1
ATOM 3004 C CA . TYR B 1 73 ? -38.156 -7.227 -6.672 1 95.44 73 TYR B CA 1
ATOM 3005 C C . TYR B 1 73 ? -39.125 -6.285 -7.375 1 95.44 73 TYR B C 1
ATOM 3007 O O . TYR B 1 73 ? -39.781 -5.48 -6.727 1 95.44 73 TYR B O 1
ATOM 3015 N N . SER B 1 74 ? -39.062 -6.406 -8.688 1 93.06 74 SER B N 1
ATOM 3016 C CA . SER B 1 74 ? -40.031 -5.652 -9.5 1 93.06 74 SER B CA 1
ATOM 3017 C C . SER B 1 74 ? -41.156 -6.551 -10.016 1 93.06 74 SER B C 1
ATOM 3019 O O . SER B 1 74 ? -40.906 -7.438 -10.836 1 93.06 74 SER B O 1
ATOM 3021 N N . GLU B 1 75 ? -42.281 -6.277 -9.633 1 92.38 75 GLU B N 1
ATOM 3022 C CA . GLU B 1 75 ? -43.438 -7.027 -10.109 1 92.38 75 GLU B CA 1
ATOM 3023 C C . GLU B 1 75 ? -43.688 -6.812 -11.602 1 92.38 75 GLU B C 1
ATOM 3025 O O . GLU B 1 75 ? -44 -7.754 -12.328 1 92.38 75 GLU B O 1
ATOM 3030 N N . ALA B 1 76 ? -43.5 -5.609 -11.969 1 92.94 76 ALA B N 1
ATOM 3031 C CA . ALA B 1 76 ? -43.688 -5.242 -13.367 1 92.94 76 ALA B CA 1
ATOM 3032 C C . ALA B 1 76 ? -42.781 -6.043 -14.281 1 92.94 76 ALA B C 1
ATOM 3034 O O . ALA B 1 76 ? -43.188 -6.488 -15.352 1 92.94 76 ALA B O 1
ATOM 3035 N N . GLU B 1 77 ? -41.594 -6.332 -13.859 1 92.5 77 GLU B N 1
ATOM 3036 C CA . GLU B 1 77 ? -40.594 -7.012 -14.68 1 92.5 77 GLU B CA 1
ATOM 3037 C C . GLU B 1 77 ? -40.469 -8.477 -14.266 1 92.5 77 GLU B C 1
ATOM 3039 O O . GLU B 1 77 ? -39.781 -9.25 -14.938 1 92.5 77 GLU B O 1
ATOM 3044 N N . ASN B 1 78 ? -41.094 -8.812 -13.195 1 93.56 78 ASN B N 1
ATOM 3045 C CA . ASN B 1 78 ? -41.031 -10.156 -12.633 1 93.56 78 ASN B CA 1
ATOM 3046 C C . ASN B 1 78 ? -39.594 -10.625 -12.453 1 93.56 78 ASN B C 1
ATOM 3048 O O . ASN B 1 78 ? -39.25 -11.727 -12.883 1 93.56 78 ASN B O 1
ATOM 3052 N N . THR B 1 79 ? -38.75 -9.664 -12.016 1 93.94 79 THR B N 1
ATOM 3053 C CA . THR B 1 79 ? -37.344 -9.961 -11.758 1 93.94 79 THR B CA 1
ATOM 3054 C C . THR B 1 79 ? -36.781 -9.023 -10.695 1 93.94 79 THR B C 1
ATOM 3056 O O . THR B 1 79 ? -37.469 -8.086 -10.266 1 93.94 79 THR B O 1
ATOM 3059 N N . PHE B 1 80 ? -35.625 -9.312 -10.211 1 94.56 80 PHE B N 1
ATOM 3060 C CA . PHE B 1 80 ? -34.938 -8.438 -9.266 1 94.56 80 PHE B CA 1
ATOM 3061 C C . PHE B 1 80 ? -34.156 -7.355 -10 1 94.56 80 PHE B C 1
ATOM 3063 O O . PHE B 1 80 ? -33.5 -7.629 -11 1 94.56 80 PHE B O 1
ATOM 3070 N N . ILE B 1 81 ? -34.406 -6.195 -9.523 1 95.56 81 ILE B N 1
ATOM 3071 C CA . ILE B 1 81 ? -33.656 -5.066 -10.039 1 95.56 81 ILE B CA 1
ATOM 3072 C C . ILE B 1 81 ? -32.406 -4.836 -9.156 1 95.56 81 ILE B C 1
ATOM 3074 O O . ILE B 1 81 ? -32.531 -4.652 -7.945 1 95.56 81 ILE B O 1
ATOM 3078 N N . ALA B 1 82 ? -31.25 -4.914 -9.758 1 96.44 82 ALA B N 1
ATOM 3079 C CA . ALA B 1 82 ? -30 -4.734 -9.039 1 96.44 82 ALA B CA 1
ATOM 3080 C C . ALA B 1 82 ? -29.469 -3.309 -9.203 1 96.44 82 ALA B C 1
ATOM 3082 O O . ALA B 1 82 ? -29.516 -2.742 -10.297 1 96.44 82 ALA B O 1
ATOM 3083 N N . ARG B 1 83 ? -29.016 -2.701 -8.141 1 97.12 83 ARG B N 1
ATOM 3084 C CA . ARG B 1 83 ? -28.344 -1.404 -8.156 1 97.12 83 ARG B CA 1
ATOM 3085 C C . ARG B 1 83 ? -26.969 -1.491 -7.508 1 97.12 83 ARG B C 1
ATOM 3087 O O . ARG B 1 83 ? -26.844 -1.425 -6.285 1 97.12 83 ARG B O 1
ATOM 3094 N N . PRO B 1 84 ? -25.938 -1.581 -8.273 1 98.06 84 PRO B N 1
ATOM 3095 C CA . PRO B 1 84 ? -24.578 -1.723 -7.742 1 98.06 84 PRO B CA 1
ATOM 3096 C C . PRO B 1 84 ? -23.922 -0.378 -7.434 1 98.06 84 PRO B C 1
ATOM 3098 O O . PRO B 1 84 ? -24.094 0.583 -8.188 1 98.06 84 PRO B O 1
ATOM 3101 N N . PHE B 1 85 ? -23.25 -0.284 -6.324 1 98.25 85 PHE B N 1
ATOM 3102 C CA . PHE B 1 85 ? -22.422 0.83 -5.887 1 98.25 85 PHE B CA 1
ATOM 3103 C C . PHE B 1 85 ? -21.016 0.347 -5.508 1 98.25 85 PHE B C 1
ATOM 3105 O O . PHE B 1 85 ? -20.875 -0.709 -4.891 1 98.25 85 PHE B O 1
ATOM 3112 N N . ASN B 1 86 ? -20.031 1.053 -5.961 1 98.31 86 ASN B N 1
ATOM 3113 C CA . ASN B 1 86 ? -18.641 0.732 -5.637 1 98.31 86 ASN B CA 1
ATOM 3114 C C . ASN B 1 86 ? -17.938 1.912 -4.984 1 98.31 86 ASN B C 1
ATOM 3116 O O . ASN B 1 86 ? -17.844 2.992 -5.57 1 98.31 86 ASN B O 1
ATOM 3120 N N . PHE B 1 87 ? -17.406 1.702 -3.775 1 98.56 87 PHE B N 1
ATOM 3121 C CA . PHE B 1 87 ? -16.781 2.764 -2.998 1 98.56 87 PHE B CA 1
ATOM 3122 C C . PHE B 1 87 ? -15.273 2.562 -2.924 1 98.56 87 PHE B C 1
ATOM 3124 O O . PHE B 1 87 ? -14.797 1.481 -2.566 1 98.56 87 PHE B O 1
ATOM 3131 N N . TYR B 1 88 ? -14.492 3.582 -3.273 1 98.5 88 TYR B N 1
ATOM 3132 C CA . TYR B 1 88 ? -13.07 3.607 -2.938 1 98.5 88 TYR B CA 1
ATOM 3133 C C . TYR B 1 88 ? -12.859 4.145 -1.527 1 98.5 88 TYR B C 1
ATOM 3135 O O . TYR B 1 88 ? -13.43 5.176 -1.154 1 98.5 88 TYR B O 1
ATOM 3143 N N . ILE B 1 89 ? -12.07 3.434 -0.767 1 98.12 89 ILE B N 1
ATOM 3144 C CA . ILE B 1 89 ? -11.883 3.795 0.635 1 98.12 89 ILE B CA 1
ATOM 3145 C C . ILE B 1 89 ? -10.391 3.879 0.953 1 98.12 89 ILE B C 1
ATOM 3147 O O . ILE B 1 89 ? -9.633 2.955 0.653 1 98.12 89 ILE B O 1
ATOM 3151 N N . PHE B 1 90 ? -9.961 4.992 1.551 1 97.19 90 PHE B N 1
ATOM 3152 C CA . PHE B 1 90 ? -8.555 5.191 1.896 1 97.19 90 PHE B CA 1
ATOM 3153 C C . PHE B 1 90 ? -8.422 6.125 3.092 1 97.19 90 PHE B C 1
ATOM 3155 O O . PHE B 1 90 ? -9.219 7.047 3.264 1 97.19 90 PHE B O 1
ATOM 3162 N N . PRO B 1 91 ? -7.391 5.871 3.924 1 93.69 91 PRO B N 1
ATOM 3163 C CA . PRO B 1 91 ? -7.223 6.727 5.102 1 93.69 91 PRO B CA 1
ATOM 3164 C C . PRO B 1 91 ? -7.148 8.211 4.746 1 93.69 91 PRO B C 1
ATOM 3166 O O . PRO B 1 91 ? -6.652 8.57 3.676 1 93.69 91 PRO B O 1
ATOM 3169 N N . ALA B 1 92 ? -7.609 8.992 5.672 1 87.88 92 ALA B N 1
ATOM 3170 C CA . ALA B 1 92 ? -7.531 10.438 5.488 1 87.88 92 ALA B CA 1
ATOM 3171 C C . ALA B 1 92 ? -6.082 10.914 5.457 1 87.88 92 ALA B C 1
ATOM 3173 O O . ALA B 1 92 ? -5.203 10.273 6.043 1 87.88 92 ALA B O 1
ATOM 3174 N N . ASN B 1 93 ? -5.957 11.898 4.645 1 78.31 93 ASN B N 1
ATOM 3175 C CA . ASN B 1 93 ? -4.637 12.523 4.629 1 78.31 93 ASN B CA 1
ATOM 3176 C C . ASN B 1 93 ? -4.367 13.297 5.914 1 78.31 93 ASN B C 1
ATOM 3178 O O . ASN B 1 93 ? -4.945 14.359 6.137 1 78.31 93 ASN B O 1
ATOM 3182 N N . SER B 1 94 ? -3.979 12.555 6.883 1 65.5 94 SER B N 1
ATOM 3183 C CA . SER B 1 94 ? -3.746 13.211 8.164 1 65.5 94 SER B CA 1
ATOM 3184 C C . SER B 1 94 ? -2.467 14.039 8.133 1 65.5 94 SER B C 1
ATOM 3186 O O . SER B 1 94 ? -1.492 13.664 7.48 1 65.5 94 SER B O 1
ATOM 3188 N N . ASP B 1 95 ? -2.709 15.352 8.281 1 56.75 95 ASP B N 1
ATOM 3189 C CA . ASP B 1 95 ? -1.53 16.156 8.562 1 56.75 95 ASP B CA 1
ATOM 3190 C C . ASP B 1 95 ? -0.77 15.625 9.773 1 56.75 95 ASP B C 1
ATOM 3192 O O . ASP B 1 95 ? -1.37 15.062 10.688 1 56.75 95 ASP B O 1
ATOM 3196 N N . ARG B 1 96 ? 0.625 15.336 9.516 1 52.53 96 ARG B N 1
ATOM 3197 C CA . ARG B 1 96 ? 1.56 14.82 10.516 1 52.53 96 ARG B CA 1
ATOM 3198 C C . ARG B 1 96 ? 1.186 15.305 11.914 1 52.53 96 ARG B C 1
ATOM 3200 O O . ARG B 1 96 ? 1.421 14.602 12.898 1 52.53 96 ARG B O 1
ATOM 3207 N N . LYS B 1 97 ? 0.353 16.406 12.039 1 50.44 97 LYS B N 1
ATOM 3208 C CA . LYS B 1 97 ? 0.197 17.016 13.359 1 50.44 97 LYS B CA 1
ATOM 3209 C C . LYS B 1 97 ? -0.771 16.219 14.227 1 50.44 97 LYS B C 1
ATOM 3211 O O . LYS B 1 97 ? -0.642 16.188 15.453 1 50.44 97 LYS B O 1
ATOM 3216 N N . ASP B 1 98 ? -1.78 15.68 13.617 1 55.41 98 ASP B N 1
ATOM 3217 C CA . ASP B 1 98 ? -2.822 15.086 14.445 1 55.41 98 ASP B CA 1
ATOM 3218 C C . ASP B 1 98 ? -2.477 13.648 14.82 1 55.41 98 ASP B C 1
ATOM 3220 O O . ASP B 1 98 ? -3.162 13.031 15.641 1 55.41 98 ASP B O 1
ATOM 3224 N N . TYR B 1 99 ? -1.17 13.18 14.516 1 57.06 99 TYR B N 1
ATOM 3225 C CA . TYR B 1 99 ? -0.542 11.961 15.008 1 57.06 99 TYR B CA 1
ATOM 3226 C C . TYR B 1 99 ? -1.402 10.742 14.695 1 57.06 99 TYR B C 1
ATOM 3228 O O . TYR B 1 99 ? -1.42 9.773 15.469 1 57.06 99 TYR B O 1
ATOM 3236 N N . HIS B 1 100 ? -2.396 10.875 13.758 1 71.88 100 HIS B N 1
ATOM 3237 C CA . HIS B 1 100 ? -3.195 9.68 13.531 1 71.88 100 HIS B CA 1
ATOM 3238 C C . HIS B 1 100 ? -2.9 9.07 12.164 1 71.88 100 HIS B C 1
ATOM 3240 O O . HIS B 1 100 ? -3.814 8.867 11.359 1 71.88 100 HIS B O 1
ATOM 3246 N N . ASP B 1 101 ? -1.667 8.859 11.945 1 85.19 101 ASP B N 1
ATOM 3247 C CA . ASP B 1 101 ? -1.352 8.219 10.672 1 85.19 101 ASP B CA 1
ATOM 3248 C C . ASP B 1 101 ? -1.724 6.738 10.688 1 85.19 101 ASP B C 1
ATOM 3250 O O . ASP B 1 101 ? -1.301 6 11.586 1 85.19 101 ASP B O 1
ATOM 3254 N N . ILE B 1 102 ? -2.551 6.406 9.812 1 90.38 102 ILE B N 1
ATOM 3255 C CA . ILE B 1 102 ? -2.977 5.016 9.734 1 90.38 102 ILE B CA 1
ATOM 3256 C C . ILE B 1 102 ? -1.95 4.203 8.945 1 90.38 102 ILE B C 1
ATOM 3258 O O . ILE B 1 102 ? -1.622 4.543 7.809 1 90.38 102 ILE B O 1
ATOM 3262 N N . CYS B 1 103 ? -1.399 3.188 9.633 1 92.19 103 CYS B N 1
ATOM 3263 C CA . CYS B 1 103 ? -0.506 2.234 8.984 1 92.19 103 CYS B CA 1
ATOM 3264 C C . CYS B 1 103 ? -1.211 0.904 8.742 1 92.19 103 CYS B C 1
ATOM 3266 O O . CYS B 1 103 ? -1.981 0.443 9.586 1 92.19 103 CYS B O 1
ATOM 3268 N N . PHE B 1 104 ? -0.956 0.303 7.594 1 94.5 104 PHE B N 1
ATOM 3269 C CA . PHE B 1 104 ? -1.61 -0.95 7.234 1 94.5 104 PHE B CA 1
ATOM 3270 C C . PHE B 1 104 ? -0.679 -1.833 6.414 1 94.5 104 PHE B C 1
ATOM 3272 O O . PHE B 1 104 ? 0.306 -1.351 5.852 1 94.5 104 PHE B O 1
ATOM 3279 N N . MET B 1 105 ? -0.966 -3.072 6.426 1 95.75 105 MET B N 1
ATOM 3280 C CA . MET B 1 105 ? -0.154 -4.055 5.711 1 95.75 105 MET B CA 1
ATOM 3281 C C . MET B 1 105 ? -0.693 -4.281 4.305 1 95.75 105 MET B C 1
ATOM 3283 O O . MET B 1 105 ? -1.904 -4.227 4.082 1 95.75 105 MET B O 1
ATOM 3287 N N . CYS B 1 106 ? 0.221 -4.562 3.424 1 95.75 106 CYS B N 1
ATOM 3288 C CA . CYS B 1 106 ? -0.113 -4.926 2.053 1 95.75 106 CYS B CA 1
ATOM 3289 C C . CYS B 1 106 ? 0.611 -6.199 1.635 1 95.75 106 CYS B C 1
ATOM 3291 O O . CYS B 1 106 ? 1.742 -6.445 2.061 1 95.75 106 CYS B O 1
ATOM 3293 N N . SER B 1 107 ? -0.076 -6.953 0.865 1 93 107 SER B N 1
ATOM 3294 C CA . SER B 1 107 ? 0.508 -8.125 0.223 1 93 107 SER B CA 1
ATOM 3295 C C . SER B 1 107 ? 0.822 -7.855 -1.244 1 93 107 SER B C 1
ATOM 3297 O O . SER B 1 107 ? -0.048 -7.418 -2 1 93 107 SER B O 1
ATOM 3299 N N . GLY B 1 108 ? 2.072 -8.148 -1.648 1 93.12 108 GLY B N 1
ATOM 3300 C CA . GLY B 1 108 ? 2.445 -7.953 -3.041 1 93.12 108 GLY B CA 1
ATOM 3301 C C . GLY B 1 108 ? 1.554 -8.703 -4.012 1 93.12 108 GLY B C 1
ATOM 3302 O O . GLY B 1 108 ? 1.106 -8.148 -5.012 1 93.12 108 GLY B O 1
ATOM 3303 N N . SER B 1 109 ? 1.273 -9.898 -3.727 1 90.69 109 SER B N 1
ATOM 3304 C CA . SER B 1 109 ? 0.466 -10.742 -4.602 1 90.69 109 SER B CA 1
ATOM 3305 C C . SER B 1 109 ? -0.961 -10.211 -4.715 1 90.69 109 SER B C 1
ATOM 3307 O O . SER B 1 109 ? -1.547 -10.219 -5.801 1 90.69 109 SER B O 1
ATOM 3309 N N . SER B 1 110 ? -1.491 -9.781 -3.602 1 91.62 110 SER B N 1
ATOM 3310 C CA . SER B 1 110 ? -2.846 -9.234 -3.607 1 91.62 110 SER B CA 1
ATOM 3311 C C . SER B 1 110 ? -2.932 -7.977 -4.461 1 91.62 110 SER B C 1
ATOM 3313 O O . SER B 1 110 ? -3.879 -7.805 -5.234 1 91.62 110 SER B O 1
ATOM 3315 N N . LEU B 1 111 ? -1.927 -7.152 -4.355 1 95.75 111 LEU B N 1
ATOM 3316 C CA . LEU B 1 111 ? -1.932 -5.918 -5.129 1 95.75 111 LEU B CA 1
ATOM 3317 C C . LEU B 1 111 ? -1.743 -6.203 -6.617 1 95.75 111 LEU B C 1
ATOM 3319 O O . LEU B 1 111 ? -2.357 -5.551 -7.461 1 95.75 111 LEU B O 1
ATOM 3323 N N . HIS B 1 112 ? -0.926 -7.184 -6.91 1 93.25 112 HIS B N 1
ATOM 3324 C CA . HIS B 1 112 ? -0.784 -7.602 -8.305 1 93.25 112 HIS B CA 1
ATOM 3325 C C . HIS B 1 112 ? -2.109 -8.102 -8.859 1 93.25 112 HIS B C 1
ATOM 3327 O O . HIS B 1 112 ? -2.477 -7.77 -9.992 1 93.25 112 HIS B O 1
ATOM 3333 N N . PHE B 1 113 ? -2.791 -8.914 -8.094 1 91.5 113 PHE B N 1
ATOM 3334 C CA . PHE B 1 113 ? -4.082 -9.445 -8.508 1 91.5 113 PHE B CA 1
ATOM 3335 C C . PHE B 1 113 ? -5.051 -8.312 -8.836 1 91.5 113 PHE B C 1
ATOM 3337 O O . PHE B 1 113 ? -5.672 -8.305 -9.898 1 91.5 113 PHE B O 1
ATOM 3344 N N . LEU B 1 114 ? -5.113 -7.355 -7.922 1 95.62 114 LEU B N 1
ATOM 3345 C CA . LEU B 1 114 ? -6.008 -6.223 -8.125 1 95.62 114 LEU B CA 1
ATOM 3346 C C . LEU B 1 114 ? -5.605 -5.426 -9.359 1 95.62 114 LEU B C 1
ATOM 3348 O O . LEU B 1 114 ? -6.461 -5.004 -10.141 1 95.62 114 LEU B O 1
ATOM 3352 N N . SER B 1 115 ? -4.32 -5.195 -9.484 1 95.19 115 SER B N 1
ATOM 3353 C CA . SER B 1 115 ? -3.812 -4.484 -10.656 1 95.19 115 SER B CA 1
ATOM 3354 C C . SER B 1 115 ? -4.215 -5.188 -11.945 1 95.19 115 SER B C 1
ATOM 3356 O O . SER B 1 115 ? -4.668 -4.543 -12.898 1 95.19 115 SER B O 1
ATOM 3358 N N . ASN B 1 116 ? -4.113 -6.465 -11.938 1 89.62 116 ASN B N 1
ATOM 3359 C CA . ASN B 1 116 ? -4.445 -7.262 -13.117 1 89.62 116 ASN B CA 1
ATOM 3360 C C . ASN B 1 116 ? -5.941 -7.203 -13.422 1 89.62 116 ASN B C 1
ATOM 3362 O O . ASN B 1 116 ? -6.348 -7.418 -14.57 1 89.62 116 ASN B O 1
ATOM 3366 N N . CYS B 1 117 ? -6.723 -6.906 -12.422 1 92.06 117 CYS B N 1
ATOM 3367 C CA . CYS B 1 117 ? -8.164 -6.789 -12.602 1 92.06 117 CYS B CA 1
ATOM 3368 C C . CYS B 1 117 ? -8.555 -5.355 -12.945 1 92.06 117 CYS B C 1
ATOM 3370 O O . CYS B 1 117 ? -9.742 -5.02 -12.977 1 92.06 117 CYS B O 1
ATOM 3372 N N . GLY B 1 118 ? -7.59 -4.523 -13.125 1 94.69 118 GLY B N 1
ATOM 3373 C CA . GLY B 1 118 ? -7.863 -3.17 -13.578 1 94.69 118 GLY B CA 1
ATOM 3374 C C . GLY B 1 118 ? -8.102 -2.195 -12.445 1 94.69 118 GLY B C 1
ATOM 3375 O O . GLY B 1 118 ? -8.641 -1.107 -12.648 1 94.69 118 GLY B O 1
ATOM 3376 N N . PHE B 1 119 ? -7.703 -2.559 -11.305 1 96.75 119 PHE B N 1
ATOM 3377 C CA . PHE B 1 119 ? -7.863 -1.683 -10.148 1 96.75 119 PHE B CA 1
ATOM 3378 C C . PHE B 1 119 ? -7.016 -0.427 -10.305 1 96.75 119 PHE B C 1
ATOM 33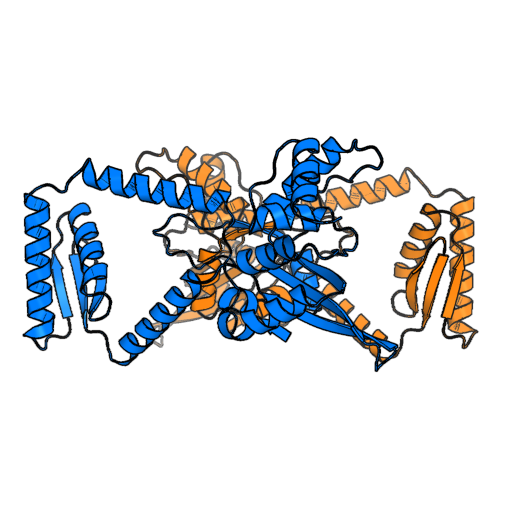80 O O . PHE B 1 119 ? -5.863 -0.5 -10.734 1 96.75 119 PHE B O 1
ATOM 3387 N N . ASP B 1 120 ? -7.586 0.7 -9.961 1 98.06 120 ASP B N 1
ATOM 3388 C CA . ASP B 1 120 ? -6.898 1.98 -10.094 1 98.06 120 ASP B CA 1
ATOM 3389 C C . ASP B 1 120 ? -6.367 2.467 -8.75 1 98.06 120 ASP B C 1
ATOM 3391 O O . ASP B 1 120 ? -7.086 3.113 -7.988 1 98.06 120 ASP B O 1
ATOM 3395 N N . PHE B 1 121 ? -5.109 2.318 -8.562 1 98.38 121 PHE B N 1
ATOM 3396 C CA . PHE B 1 121 ? -4.5 2.654 -7.277 1 98.38 121 PHE B CA 1
ATOM 3397 C C . PHE B 1 121 ? -4.293 4.156 -7.156 1 98.38 121 PHE B C 1
ATOM 3399 O O . PHE B 1 121 ? -4.312 4.703 -6.051 1 98.38 121 PHE B O 1
ATOM 3406 N N . ASN B 1 122 ? -4.031 4.828 -8.25 1 98.31 122 ASN B N 1
ATOM 3407 C CA . ASN B 1 122 ? -3.939 6.281 -8.195 1 98.31 122 ASN B CA 1
ATOM 3408 C C . ASN B 1 122 ? -5.246 6.91 -7.727 1 98.31 122 ASN B C 1
ATOM 3410 O O . ASN B 1 122 ? -5.242 7.801 -6.875 1 98.31 122 ASN B O 1
ATOM 3414 N N . LYS B 1 123 ? -6.297 6.43 -8.281 1 97.31 123 LYS B N 1
ATOM 3415 C CA . LYS B 1 123 ? -7.617 6.898 -7.871 1 97.31 123 LYS B CA 1
ATOM 3416 C C . LYS B 1 123 ? -7.879 6.586 -6.402 1 97.31 123 LYS B C 1
ATOM 3418 O O . LYS B 1 123 ? -8.406 7.422 -5.668 1 97.31 123 LYS B O 1
ATOM 3423 N N . LEU B 1 124 ? -7.535 5.387 -6.016 1 98.25 124 LEU B N 1
ATOM 3424 C CA . LEU B 1 124 ? -7.711 4.949 -4.633 1 98.25 124 LEU B CA 1
ATOM 3425 C C . LEU B 1 124 ? -7.094 5.949 -3.664 1 98.25 124 LEU B C 1
ATOM 3427 O O . LEU B 1 124 ? -7.773 6.441 -2.758 1 98.25 124 LEU B O 1
ATOM 3431 N N . ILE B 1 125 ? -5.844 6.312 -3.844 1 97.06 125 ILE B N 1
ATOM 3432 C CA . ILE B 1 125 ? -5.094 7.113 -2.883 1 97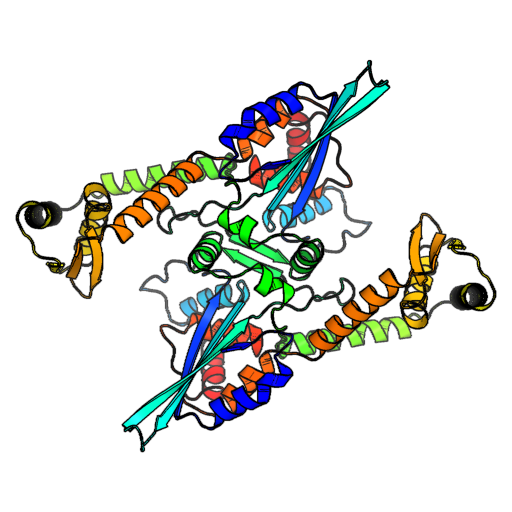.06 125 ILE B CA 1
ATOM 3433 C C . ILE B 1 125 ? -5.547 8.57 -2.963 1 97.06 125 ILE B C 1
ATOM 3435 O O . ILE B 1 125 ? -5.719 9.234 -1.937 1 97.06 125 ILE B O 1
ATOM 3439 N N . ALA B 1 126 ? -5.824 9.031 -4.078 1 94.62 126 ALA B N 1
ATOM 3440 C CA . ALA B 1 126 ? -6.156 10.438 -4.281 1 94.62 126 ALA B CA 1
ATOM 3441 C C . ALA B 1 126 ? -7.605 10.719 -3.891 1 94.62 126 ALA B C 1
ATOM 3443 O O . ALA B 1 126 ? -7.918 11.797 -3.385 1 94.62 126 ALA B O 1
ATOM 3444 N N . GLN B 1 127 ? -8.438 9.711 -4.113 1 95.56 127 GLN B N 1
ATOM 3445 C CA . GLN B 1 127 ? -9.859 10.031 -4.043 1 95.56 127 GLN B CA 1
ATOM 3446 C C . GLN B 1 127 ? -10.594 9.07 -3.117 1 95.56 127 GLN B C 1
ATOM 3448 O O . GLN B 1 127 ? -11.828 9.094 -3.043 1 95.56 127 GLN B O 1
ATOM 3453 N N . GLY B 1 128 ? -9.938 8.242 -2.418 1 97.06 128 GLY B N 1
ATOM 3454 C CA . GLY B 1 128 ? -10.586 7.332 -1.489 1 97.06 128 GLY B CA 1
ATOM 3455 C C . GLY B 1 128 ? -11.328 8.047 -0.374 1 97.06 128 GLY B C 1
ATOM 3456 O O . GLY B 1 128 ? -10.867 9.07 0.132 1 97.06 128 GLY B O 1
ATOM 3457 N N . ILE B 1 129 ? -12.422 7.52 0.025 1 97.25 129 ILE B N 1
ATOM 3458 C CA . ILE B 1 129 ? -13.25 8.078 1.09 1 97.25 129 ILE B CA 1
ATOM 3459 C C . ILE B 1 129 ? -12.633 7.746 2.447 1 97.25 129 ILE B C 1
ATOM 3461 O O . ILE B 1 129 ? -12.352 6.582 2.74 1 97.25 129 ILE B O 1
ATOM 3465 N N . PRO B 1 130 ? -12.406 8.75 3.248 1 95.69 130 PRO B N 1
ATOM 3466 C CA . PRO B 1 130 ? -11.852 8.477 4.574 1 95.69 130 PRO B CA 1
ATOM 3467 C C . PRO B 1 130 ? -12.82 7.715 5.477 1 95.69 130 PRO B C 1
ATOM 3469 O O . PRO B 1 130 ? -14.023 7.695 5.211 1 95.69 130 PRO B O 1
ATOM 3472 N N . PHE B 1 131 ? -12.227 7.094 6.48 1 96.06 131 PHE B N 1
ATOM 3473 C CA . PHE B 1 131 ? -13.016 6.328 7.438 1 96.06 131 PHE B CA 1
ATOM 3474 C C . PHE B 1 131 ? -12.492 6.523 8.852 1 96.06 131 PHE B C 1
ATOM 3476 O O . PHE B 1 131 ? -11.328 6.887 9.047 1 96.06 131 PHE B O 1
ATOM 3483 N N . LEU B 1 132 ? -13.352 6.383 9.773 1 93.75 132 LEU B N 1
ATOM 3484 C CA . LEU B 1 132 ? -13.047 6.445 11.195 1 93.75 132 LEU B CA 1
ATOM 3485 C C . LEU B 1 132 ? -14.031 5.609 12 1 93.75 132 LEU B C 1
ATOM 3487 O O . LEU B 1 132 ? -15.242 5.855 11.961 1 93.75 132 LEU B O 1
ATOM 3491 N N . ASN B 1 133 ? -13.477 4.609 12.633 1 95 133 ASN B N 1
ATOM 3492 C CA . ASN B 1 133 ? -14.391 3.807 13.453 1 95 133 ASN B CA 1
ATOM 3493 C C . ASN B 1 133 ? -14.625 4.441 14.812 1 95 133 ASN B C 1
ATOM 3495 O O . ASN B 1 133 ? -14 5.449 15.156 1 95 133 ASN B O 1
ATOM 3499 N N . LYS B 1 134 ? -15.5 3.924 15.609 1 95 134 LYS B N 1
ATOM 3500 C CA . LYS B 1 134 ? -15.922 4.527 16.859 1 95 134 LYS B CA 1
ATOM 3501 C C . LYS B 1 134 ? -14.789 4.535 17.891 1 95 134 LYS B C 1
ATOM 3503 O O . LYS B 1 134 ? -14.594 5.523 18.594 1 95 134 LYS B O 1
ATOM 3508 N N . THR B 1 135 ? -14.094 3.494 17.922 1 94.62 135 THR B N 1
ATOM 3509 C CA . THR B 1 135 ? -12.984 3.381 18.875 1 94.62 135 THR B CA 1
ATOM 3510 C C . THR B 1 135 ? -11.914 4.422 18.562 1 94.62 135 THR B C 1
ATOM 3512 O O . THR B 1 135 ? -11.453 5.129 19.469 1 94.62 135 THR B O 1
ATOM 3515 N N . ASP B 1 136 ? -11.547 4.52 17.391 1 91.56 136 ASP B N 1
ATOM 3516 C CA . ASP B 1 136 ? -10.508 5.461 16.984 1 91.56 136 ASP B CA 1
ATOM 3517 C C . ASP B 1 136 ? -10.984 6.902 17.141 1 91.56 136 ASP B C 1
ATOM 3519 O O . ASP B 1 136 ? -10.188 7.797 17.438 1 91.56 136 ASP B O 1
ATOM 3523 N N . GLU B 1 137 ? -12.195 7.074 16.922 1 91.44 137 GLU B N 1
ATOM 3524 C CA . GLU B 1 137 ? -12.773 8.406 17.125 1 91.44 137 GLU B CA 1
ATOM 3525 C C . GLU B 1 137 ? -12.633 8.859 18.562 1 91.44 137 GLU B C 1
ATOM 3527 O O . GLU B 1 137 ? -12.25 10 18.828 1 91.44 137 GLU B O 1
ATOM 3532 N N . ILE B 1 138 ? -12.93 7.984 19.438 1 92.69 138 ILE B N 1
ATOM 3533 C CA . ILE B 1 138 ? -12.82 8.281 20.859 1 92.69 138 ILE B CA 1
ATOM 3534 C C . ILE B 1 138 ? -11.367 8.586 21.203 1 92.69 138 ILE B C 1
ATOM 3536 O O . ILE B 1 138 ? -11.086 9.547 21.922 1 92.69 138 ILE B O 1
ATOM 3540 N N . LYS B 1 139 ? -10.508 7.789 20.688 1 89.94 139 LYS B N 1
ATOM 3541 C CA . LYS B 1 139 ? -9.078 8.008 20.922 1 89.94 139 LYS B CA 1
ATOM 3542 C C . LYS B 1 139 ? -8.641 9.375 20.406 1 89.94 139 LYS B C 1
ATOM 3544 O O . LYS B 1 139 ? -7.844 10.062 21.047 1 89.94 139 LYS B O 1
ATOM 3549 N N . LEU B 1 140 ? -9.078 9.656 19.312 1 86.94 140 LEU B N 1
ATOM 3550 C CA . LEU B 1 140 ? -8.719 10.93 18.703 1 86.94 140 LEU B CA 1
ATOM 3551 C C . LEU B 1 140 ? -9.219 12.094 19.547 1 86.94 140 LEU B C 1
ATOM 3553 O O . LEU B 1 140 ? -8.5 13.07 19.75 1 86.94 140 LEU B O 1
ATOM 3557 N N . ILE B 1 141 ? -10.398 11.984 20 1 88.62 141 ILE B N 1
ATOM 3558 C CA . ILE B 1 141 ? -10.992 13.023 20.828 1 88.62 141 ILE B CA 1
ATOM 3559 C C . ILE B 1 141 ? -10.203 13.156 22.125 1 88.62 141 ILE B C 1
ATOM 3561 O O . ILE B 1 141 ? -9.914 14.273 22.578 1 88.62 141 ILE B O 1
ATOM 3565 N N . GLN B 1 142 ? -9.891 12.039 22.641 1 89.94 142 GLN B N 1
ATOM 3566 C CA . GLN B 1 142 ? -9.125 12.039 23.875 1 89.94 142 GLN B CA 1
ATOM 3567 C C . GLN B 1 142 ? -7.746 12.672 23.672 1 89.94 142 GLN B C 1
ATOM 3569 O O . GLN B 1 142 ? -7.273 13.438 24.516 1 89.94 142 GLN B O 1
ATOM 3574 N N . ARG B 1 143 ? -7.148 12.344 22.641 1 85.12 143 ARG B N 1
ATOM 3575 C CA . ARG B 1 143 ? -5.836 12.898 22.344 1 85.12 143 ARG B CA 1
ATOM 3576 C C . ARG B 1 143 ? -5.906 14.414 22.172 1 85.12 143 ARG B C 1
ATOM 3578 O O . ARG B 1 143 ? -5.031 15.133 22.656 1 85.12 143 ARG B O 1
ATOM 3585 N N . ARG B 1 144 ? -6.84 14.836 21.547 1 83.56 144 ARG B N 1
ATOM 3586 C CA . ARG B 1 144 ? -7.023 16.266 21.359 1 83.56 144 ARG B CA 1
ATOM 3587 C C . ARG B 1 144 ? -7.262 16.969 22.703 1 83.56 144 ARG B C 1
ATOM 3589 O O . ARG B 1 144 ? -6.742 18.062 22.938 1 83.56 144 ARG B O 1
ATOM 3596 N N . ALA B 1 145 ? -8.031 16.297 23.484 1 87.62 145 ALA B N 1
ATOM 3597 C CA . ALA B 1 145 ? -8.305 16.844 24.812 1 87.62 145 ALA B CA 1
ATOM 3598 C C . ALA B 1 145 ? -7.031 16.906 25.641 1 87.62 145 ALA B C 1
ATOM 3600 O O . ALA B 1 145 ? -6.797 17.891 26.359 1 87.62 145 ALA B O 1
ATOM 3601 N N . ASP B 1 146 ? -6.312 15.891 25.516 1 86.38 146 ASP B N 1
ATOM 3602 C CA . ASP B 1 146 ? -5.047 15.844 26.25 1 86.38 146 ASP B CA 1
ATOM 3603 C C . ASP B 1 146 ? -4.113 16.969 25.797 1 86.38 146 ASP B C 1
ATOM 3605 O O . ASP B 1 146 ? -3.463 17.609 26.641 1 86.38 146 ASP B O 1
ATOM 3609 N N . ILE B 1 147 ? -3.996 17.188 24.594 1 80.25 147 ILE B N 1
ATOM 3610 C CA . ILE B 1 147 ? -3.148 18.234 24.047 1 80.25 147 ILE B CA 1
ATOM 3611 C C . ILE B 1 147 ? -3.639 19.594 24.531 1 80.25 147 ILE B C 1
ATOM 3613 O O . ILE B 1 147 ? -2.838 20.438 24.953 1 80.25 147 ILE B O 1
ATOM 3617 N N . ALA B 1 148 ? -4.867 19.766 24.469 1 81.56 148 ALA B N 1
ATOM 3618 C CA . ALA B 1 148 ? -5.457 21.016 24.938 1 81.56 148 ALA B CA 1
ATOM 3619 C C . ALA B 1 148 ? -5.172 21.234 26.422 1 81.56 148 ALA B C 1
ATOM 3621 O O . ALA B 1 148 ? -4.824 22.344 26.844 1 81.56 148 ALA B O 1
ATOM 3622 N N . GLN B 1 149 ? -5.355 20.203 27.125 1 86.44 149 GLN B N 1
ATOM 3623 C CA . GLN B 1 149 ? -5.105 20.281 28.562 1 86.44 149 GLN B CA 1
ATOM 3624 C C . GLN B 1 149 ? -3.639 20.578 28.844 1 86.44 149 GLN B C 1
ATOM 3626 O O . GLN B 1 149 ? -3.324 21.359 29.766 1 86.44 149 GLN B O 1
ATOM 3631 N N . ARG B 1 150 ? -2.756 20.062 28.141 1 82.81 150 ARG B N 1
ATOM 3632 C CA . ARG B 1 150 ? -1.329 20.312 28.297 1 82.81 150 ARG B CA 1
ATOM 3633 C C . ARG B 1 150 ? -0.997 21.781 28.016 1 82.81 150 ARG B C 1
ATOM 3635 O O . ARG B 1 150 ? -0.142 22.359 28.688 1 82.81 150 ARG B O 1
ATOM 3642 N N . GLN B 1 151 ? -1.614 22.266 27.078 1 76.56 151 GLN B N 1
ATOM 3643 C CA . GLN B 1 151 ? -1.413 23.672 26.75 1 76.56 151 GLN B CA 1
ATOM 3644 C C . GLN B 1 151 ? -1.908 24.578 27.859 1 76.56 151 GLN B C 1
ATOM 3646 O O . GLN B 1 151 ? -1.295 25.609 28.156 1 76.56 151 GLN B O 1
ATOM 3651 N N . ILE B 1 152 ? -2.949 24.156 28.422 1 80.56 152 ILE B N 1
ATOM 3652 C CA . ILE B 1 152 ? -3.516 24.922 29.531 1 80.56 152 ILE B CA 1
ATOM 3653 C C . ILE B 1 152 ? -2.602 24.812 30.75 1 80.56 152 ILE B C 1
ATOM 3655 O O . ILE B 1 152 ? -2.369 25.812 31.453 1 80.56 152 ILE B O 1
ATOM 3659 N N . ASP B 1 153 ? -2.15 23.641 30.938 1 82.75 153 ASP B N 1
ATOM 3660 C CA . ASP B 1 153 ? -1.317 23.375 32.125 1 82.75 153 ASP B CA 1
ATOM 3661 C C . ASP B 1 153 ? 0.049 24.031 31.969 1 82.75 153 ASP B C 1
ATOM 3663 O O . ASP B 1 153 ? 0.711 24.312 32.969 1 82.75 153 ASP B O 1
ATOM 3667 N N . ASN B 1 154 ? 0.49 24.219 30.75 1 81.31 154 ASN B N 1
ATOM 3668 C CA . ASN B 1 154 ? 1.788 24.828 30.5 1 81.31 154 ASN B CA 1
ATOM 3669 C C . ASN B 1 154 ? 1.657 26.062 29.609 1 81.31 154 ASN B C 1
ATOM 3671 O O . ASN B 1 154 ? 2.035 26.031 28.438 1 81.31 154 ASN B O 1
ATOM 3675 N N . PRO B 1 155 ? 1.101 27.062 30.297 1 75.75 155 PRO B N 1
ATOM 3676 C CA . PRO B 1 155 ? 0.928 28.266 29.484 1 75.75 155 PRO B CA 1
ATOM 3677 C C . PRO B 1 155 ? 2.258 28.875 29.062 1 75.75 155 PRO B C 1
ATOM 3679 O O . PRO B 1 155 ? 3.289 28.641 29.688 1 75.75 155 PRO B O 1
ATOM 3682 N N . LEU B 1 156 ? 2.172 29.406 27.922 1 77.38 156 LEU B N 1
ATOM 3683 C CA . LEU B 1 156 ? 3.357 30.094 27.422 1 77.38 156 LEU B CA 1
ATOM 3684 C C . LEU B 1 156 ? 3.83 31.156 28.391 1 77.38 156 LEU B C 1
ATOM 3686 O O . LEU B 1 156 ? 3.014 31.844 29.016 1 77.38 156 LEU B O 1
ATOM 3690 N N . ASP B 1 157 ? 5.133 31.172 28.594 1 83.06 157 ASP B N 1
ATOM 3691 C CA . ASP B 1 157 ? 5.684 32.25 29.422 1 83.06 157 ASP B CA 1
ATOM 3692 C C . ASP B 1 157 ? 5.406 33.625 28.812 1 83.06 157 ASP B C 1
ATOM 3694 O O . ASP B 1 157 ? 5.258 33.75 27.594 1 83.06 157 ASP B O 1
ATOM 3698 N N . ASN B 1 158 ? 5.277 34.625 29.672 1 83.06 158 ASN B N 1
ATOM 3699 C CA . ASN B 1 158 ? 4.914 36 29.266 1 83.06 158 ASN B CA 1
ATOM 3700 C C . ASN B 1 158 ? 5.891 36.562 28.234 1 83.06 158 ASN B C 1
ATOM 3702 O O . ASN B 1 158 ? 5.484 37.25 27.297 1 83.06 158 ASN B O 1
ATOM 3706 N N . GLU B 1 159 ? 7.09 36.219 28.422 1 84.88 159 GLU B N 1
ATOM 3707 C CA . GLU B 1 159 ? 8.094 36.719 27.484 1 84.88 159 GLU B CA 1
ATOM 3708 C C . GLU B 1 159 ? 7.887 36.156 26.094 1 84.88 159 GLU B C 1
ATOM 3710 O O . GLU B 1 159 ? 7.965 36.875 25.094 1 84.88 159 GLU B O 1
ATOM 3715 N N . THR B 1 160 ? 7.629 34.906 26.125 1 86.12 160 THR B N 1
ATOM 3716 C CA . THR B 1 160 ? 7.414 34.219 24.844 1 86.12 160 THR B CA 1
ATOM 3717 C C . THR B 1 160 ? 6.133 34.719 24.172 1 86.12 160 THR B C 1
ATOM 3719 O O . THR B 1 160 ? 6.086 34.906 22.969 1 86.12 160 THR B O 1
ATOM 3722 N N . LYS B 1 161 ? 5.207 34.969 24.938 1 86.94 161 LYS B N 1
ATOM 3723 C CA . LYS B 1 161 ? 3.939 35.469 24.422 1 86.94 161 LYS B CA 1
ATOM 3724 C C . LYS B 1 161 ? 4.117 36.844 23.781 1 86.94 161 LYS B C 1
ATOM 3726 O O . LYS B 1 161 ? 3.564 37.125 22.719 1 86.94 161 LYS B O 1
ATOM 3731 N N . ALA B 1 162 ? 4.812 37.656 24.5 1 89.5 162 ALA B N 1
ATOM 3732 C CA . ALA B 1 162 ? 5.062 39 23.984 1 89.5 162 ALA B CA 1
ATOM 3733 C C . ALA B 1 162 ? 5.84 38.969 22.672 1 89.5 162 ALA B C 1
ATOM 3735 O O . ALA B 1 162 ? 5.562 39.719 21.75 1 89.5 162 ALA B O 1
ATOM 3736 N N . PHE B 1 163 ? 6.75 38.094 22.688 1 90.75 163 PHE B N 1
ATOM 3737 C CA . PHE B 1 163 ? 7.551 37.938 21.484 1 90.75 163 PHE B CA 1
ATOM 3738 C C . PHE B 1 163 ? 6.676 37.531 20.297 1 90.75 163 PHE B C 1
ATOM 3740 O O . PHE B 1 163 ? 6.805 38.094 19.203 1 90.75 163 PHE B O 1
ATOM 3747 N N . VAL B 1 164 ? 5.859 36.625 20.484 1 89.88 164 VAL B N 1
ATOM 3748 C CA . VAL B 1 164 ? 5.004 36.094 19.422 1 89.88 164 VAL B CA 1
ATOM 3749 C C . VAL B 1 164 ? 4.043 37.188 18.953 1 89.88 164 VAL B C 1
ATOM 3751 O O . VAL B 1 164 ? 3.832 37.344 17.75 1 89.88 164 VAL B O 1
ATOM 3754 N N . GLU B 1 165 ? 3.523 37.938 19.828 1 90.31 165 GLU B N 1
ATOM 3755 C CA . GLU B 1 165 ? 2.592 39 19.469 1 90.31 165 GLU B CA 1
ATOM 3756 C C . GLU B 1 165 ? 3.285 40.094 18.656 1 90.31 165 GLU B C 1
ATOM 3758 O O . GLU B 1 165 ? 2.705 40.625 17.703 1 90.31 165 GLU B O 1
ATOM 3763 N N . LYS B 1 166 ? 4.398 40.375 19.141 1 92.38 166 LYS B N 1
ATOM 3764 C CA . LYS B 1 166 ? 5.172 41.375 18.391 1 92.38 166 LYS B CA 1
ATOM 3765 C C . LYS B 1 166 ? 5.469 40.906 16.984 1 92.38 166 LYS B C 1
ATOM 3767 O O . LYS B 1 166 ? 5.379 41.656 16.016 1 92.38 166 LYS B O 1
ATOM 3772 N N . THR B 1 167 ? 5.852 39.656 16.906 1 92.06 167 THR B N 1
ATOM 3773 C CA . THR B 1 167 ? 6.16 39.062 15.609 1 92.06 167 THR B CA 1
ATOM 3774 C C . THR B 1 167 ? 4.934 39.094 14.703 1 92.06 167 THR B C 1
ATOM 3776 O O . THR B 1 167 ? 5.035 39.406 13.516 1 92.06 167 THR B O 1
ATOM 3779 N N . MET B 1 168 ? 3.801 38.75 15.242 1 91.31 168 MET B N 1
ATOM 3780 C CA . MET B 1 168 ? 2.57 38.75 14.453 1 91.31 168 MET B CA 1
ATOM 3781 C C . MET B 1 168 ? 2.223 40.156 13.953 1 91.31 168 MET B C 1
ATOM 3783 O O . MET B 1 168 ? 1.75 40.312 12.828 1 91.31 168 MET B O 1
ATOM 3787 N N . SER B 1 169 ? 2.484 41.031 14.82 1 91.62 169 SER B N 1
ATOM 3788 C CA . SER B 1 169 ? 2.244 42.438 14.43 1 91.62 169 SER B CA 1
ATOM 3789 C C . SER B 1 169 ? 3.16 42.844 13.281 1 91.62 169 SER B C 1
ATOM 3791 O O . SER B 1 169 ? 2.744 43.594 12.383 1 91.62 169 SER B O 1
ATOM 3793 N N . THR B 1 170 ? 4.305 42.438 13.375 1 91.81 170 THR B N 1
ATOM 3794 C CA . THR B 1 170 ? 5.27 42.719 12.328 1 91.81 170 THR B CA 1
ATOM 3795 C C . THR B 1 170 ? 4.832 42.125 11 1 91.81 170 THR B C 1
ATOM 3797 O O . THR B 1 170 ? 4.949 42.75 9.945 1 91.81 170 THR B O 1
ATOM 3800 N N . ILE B 1 171 ? 4.363 40.938 11.031 1 90.56 171 ILE B N 1
ATOM 3801 C CA . ILE B 1 171 ? 3.92 40.219 9.836 1 90.56 171 ILE B CA 1
ATOM 3802 C C . ILE B 1 171 ? 2.705 40.938 9.242 1 90.56 171 ILE B C 1
ATOM 3804 O O . ILE B 1 171 ? 2.613 41.125 8.023 1 90.56 171 ILE B O 1
ATOM 3808 N N . ASP B 1 172 ? 1.861 41.344 10.078 1 89.31 172 ASP B N 1
ATOM 3809 C CA . ASP B 1 172 ? 0.661 42.062 9.641 1 89.31 172 ASP B CA 1
ATOM 3810 C C . ASP B 1 172 ? 1.018 43.344 8.945 1 89.31 172 ASP B C 1
ATOM 3812 O O . ASP B 1 172 ? 0.456 43.688 7.895 1 89.31 172 ASP B O 1
ATOM 3816 N N . LYS B 1 173 ? 1.911 44.062 9.562 1 90.81 173 LYS B N 1
ATOM 3817 C CA . LYS B 1 173 ? 2.363 45.312 8.969 1 90.81 173 LYS B CA 1
ATOM 3818 C C . LYS B 1 173 ? 3.045 45.062 7.621 1 90.81 173 LYS B C 1
ATOM 3820 O O . LYS B 1 173 ? 2.869 45.844 6.684 1 90.81 173 LYS B O 1
ATOM 3825 N N . TRP B 1 174 ? 3.762 44.062 7.559 1 91.81 174 TRP B N 1
ATOM 3826 C CA . TRP B 1 174 ? 4.441 43.688 6.32 1 91.81 174 TRP B CA 1
ATOM 3827 C C . TRP B 1 174 ? 3.436 43.344 5.227 1 91.81 174 TRP B C 1
ATOM 3829 O O . TRP B 1 174 ? 3.586 43.781 4.082 1 91.81 174 TRP B O 1
ATOM 3839 N N . LEU B 1 175 ? 2.439 42.656 5.496 1 87.94 175 LEU B N 1
ATOM 3840 C CA . LEU B 1 175 ? 1.452 42.219 4.52 1 87.94 175 LEU B CA 1
ATOM 3841 C C . LEU B 1 175 ? 0.591 43.375 4.043 1 87.94 175 LEU B C 1
ATOM 3843 O O . LEU B 1 175 ? 0.223 43.469 2.869 1 87.94 175 LEU B O 1
ATOM 3847 N N . CYS B 1 176 ? 0.357 44.344 4.91 1 84.62 176 CYS B N 1
ATOM 3848 C CA . CYS B 1 176 ? -0.595 45.406 4.598 1 84.62 176 CYS B CA 1
ATOM 3849 C C . CYS B 1 176 ? 0.123 46.656 4.09 1 84.62 176 CYS B C 1
ATOM 3851 O O . CYS B 1 176 ? -0.385 47.375 3.209 1 84.62 176 CYS B O 1
ATOM 3853 N N . ASP B 1 177 ? 1.244 46.844 4.699 1 84.88 177 ASP B N 1
ATOM 3854 C CA . ASP B 1 177 ? 1.795 48.188 4.508 1 84.88 177 ASP B CA 1
ATOM 3855 C C . ASP B 1 177 ? 3 48.156 3.57 1 84.88 177 ASP B C 1
ATOM 3857 O O . ASP B 1 177 ? 3.518 49.219 3.184 1 84.88 177 ASP B O 1
ATOM 3861 N N . THR B 1 178 ? 3.486 47 3.35 1 82.44 178 THR B N 1
ATOM 3862 C CA . THR B 1 178 ? 4.707 47 2.553 1 82.44 178 THR B CA 1
ATOM 3863 C C . THR B 1 178 ? 4.508 46.219 1.264 1 82.44 178 THR B C 1
ATOM 3865 O O . THR B 1 178 ? 3.57 45.406 1.157 1 82.44 178 THR B O 1
ATOM 3868 N N . ASN B 1 179 ? 5.305 46.594 0.249 1 83.69 179 ASN B N 1
ATOM 3869 C CA . ASN B 1 179 ? 5.289 45.844 -1.007 1 83.69 179 ASN B CA 1
ATOM 3870 C C . ASN B 1 179 ? 6.48 44.906 -1.115 1 83.69 179 ASN B C 1
ATOM 3872 O O . ASN B 1 179 ? 6.809 44.438 -2.207 1 83.69 179 ASN B O 1
ATOM 3876 N N . GLU B 1 180 ? 6.988 44.719 0.013 1 87.62 180 GLU B N 1
ATOM 3877 C CA . GLU B 1 180 ? 8.117 43.781 -0.012 1 87.62 180 GLU B CA 1
ATOM 3878 C C . GLU B 1 180 ? 7.656 42.344 -0.225 1 87.62 180 GLU B C 1
ATOM 3880 O O . GLU B 1 180 ? 6.617 41.938 0.299 1 87.62 180 GLU B O 1
ATOM 3885 N N . GLU B 1 181 ? 8.422 41.656 -0.946 1 88.12 181 GLU B N 1
ATOM 3886 C CA . GLU B 1 181 ? 8.016 40.312 -1.33 1 88.12 181 GLU B CA 1
ATOM 3887 C C . GLU B 1 181 ? 8.359 39.281 -0.235 1 88.12 181 GLU B C 1
ATOM 3889 O O . GLU B 1 181 ? 7.738 38.219 -0.15 1 88.12 181 GLU B O 1
ATOM 3894 N N . ASN B 1 182 ? 9.336 39.688 0.592 1 91.62 182 ASN B N 1
ATOM 3895 C CA . ASN B 1 182 ? 9.766 38.719 1.606 1 91.62 182 ASN B CA 1
ATOM 3896 C C . ASN B 1 182 ? 10.016 39.406 2.949 1 91.62 182 ASN B C 1
ATOM 3898 O O . ASN B 1 182 ? 10.156 40.625 3.014 1 91.62 182 ASN B O 1
ATOM 3902 N N . LEU B 1 183 ? 9.875 38.688 4.047 1 91.44 183 LEU B N 1
ATOM 3903 C CA . LEU B 1 183 ? 10.148 39.125 5.414 1 91.44 183 LEU B CA 1
ATOM 3904 C C . LEU B 1 183 ? 10.852 38 6.199 1 91.44 183 LEU B C 1
ATOM 3906 O O . LEU B 1 183 ? 10.477 36.844 6.094 1 91.44 183 LEU B O 1
ATOM 3910 N N . THR B 1 184 ? 11.945 38.312 6.84 1 93.06 184 THR B N 1
ATOM 3911 C CA . THR B 1 184 ? 12.641 37.375 7.691 1 93.06 184 THR B CA 1
ATOM 3912 C C . THR B 1 184 ? 12.523 37.75 9.164 1 93.06 184 THR B C 1
ATOM 3914 O O . THR B 1 184 ? 12.828 38.906 9.531 1 93.06 184 THR B O 1
ATOM 3917 N N . VAL B 1 185 ? 12.031 36.844 9.945 1 92.38 185 VAL B N 1
ATOM 3918 C CA . VAL B 1 185 ? 11.898 37.094 11.383 1 92.38 185 VAL B CA 1
ATOM 3919 C C . VAL B 1 185 ? 12.867 36.188 12.148 1 92.38 185 VAL B C 1
ATOM 3921 O O . VAL B 1 185 ? 12.891 34.969 11.953 1 92.38 185 VAL B O 1
ATOM 3924 N N . GLU B 1 186 ? 13.609 36.75 12.984 1 91.38 186 GLU B N 1
ATOM 3925 C CA . GLU B 1 186 ? 14.57 36 13.789 1 91.38 186 GLU B CA 1
ATOM 3926 C C . GLU B 1 186 ? 13.891 35.281 14.961 1 91.38 186 GLU B C 1
ATOM 3928 O O . GLU B 1 186 ? 13.07 35.875 15.656 1 91.38 186 GLU B O 1
ATOM 3933 N N . THR B 1 187 ? 14.117 34.062 15.078 1 89.25 187 THR B N 1
ATOM 3934 C CA . THR B 1 187 ? 13.625 33.25 16.188 1 89.25 187 THR B CA 1
ATOM 3935 C C . THR B 1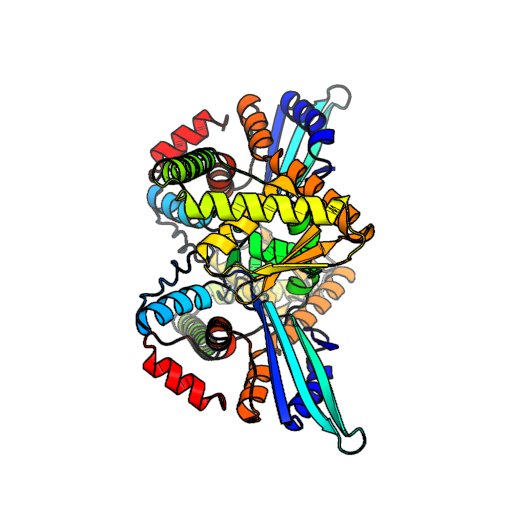 187 ? 14.781 32.625 16.953 1 89.25 187 THR B C 1
ATOM 3937 O O . THR B 1 187 ? 15.297 31.562 16.547 1 89.25 187 THR B O 1
ATOM 3940 N N . PRO B 1 188 ? 15.188 33.156 18.062 1 80.94 188 PRO B N 1
ATOM 3941 C CA . PRO B 1 188 ? 16.359 32.656 18.781 1 80.94 188 PRO B CA 1
ATOM 3942 C C . PRO B 1 188 ? 16.172 31.266 19.359 1 80.94 188 PRO B C 1
ATOM 3944 O O . PRO B 1 188 ? 17.141 30.531 19.531 1 80.94 188 PRO B O 1
ATOM 3947 N N . SER B 1 189 ? 14.891 30.953 19.719 1 84.62 189 SER B N 1
ATOM 3948 C CA . SER B 1 189 ? 14.664 29.641 20.312 1 84.62 189 SER B CA 1
ATOM 3949 C C . SER B 1 189 ? 13.727 28.797 19.453 1 84.62 189 SER B C 1
ATOM 3951 O O . SER B 1 189 ? 12.938 29.344 18.672 1 84.62 189 SER B O 1
ATOM 3953 N N . MET B 1 190 ? 13.922 27.5 19.641 1 83.06 190 MET B N 1
ATOM 3954 C CA . MET B 1 190 ? 13.086 26.547 18.906 1 83.06 190 MET B CA 1
ATOM 3955 C C . MET B 1 190 ? 11.625 26.672 19.328 1 83.06 190 MET B C 1
ATOM 3957 O O . MET B 1 190 ? 10.719 26.531 18.5 1 83.06 190 MET B O 1
ATOM 3961 N N . LYS B 1 191 ? 11.508 26.984 20.547 1 82.12 191 LYS B N 1
ATOM 3962 C CA . LYS B 1 191 ? 10.156 27.156 21.078 1 82.12 191 LYS B CA 1
ATOM 3963 C C . LYS B 1 191 ? 9.469 28.359 20.438 1 82.12 191 LYS B C 1
ATOM 3965 O O . LYS B 1 191 ? 8.305 28.266 20.031 1 82.12 191 LYS B O 1
ATOM 3970 N N . GLN B 1 192 ? 10.156 29.344 20.344 1 85.56 192 GLN B N 1
ATOM 3971 C CA . GLN B 1 192 ? 9.625 30.547 19.719 1 85.56 192 GLN B CA 1
ATOM 3972 C C . GLN B 1 192 ? 9.32 30.312 18.25 1 85.56 192 GLN B C 1
ATOM 3974 O O . GLN B 1 192 ? 8.281 30.75 17.75 1 85.56 192 GLN B O 1
ATOM 3979 N N . LYS B 1 193 ? 10.18 29.688 17.641 1 87.81 193 LYS B N 1
ATOM 3980 C CA . LYS B 1 193 ? 9.984 29.375 16.219 1 87.81 193 LYS B CA 1
ATOM 3981 C C . LYS B 1 193 ? 8.695 28.578 16.016 1 87.81 193 LYS B C 1
ATOM 3983 O O . LYS B 1 193 ? 7.895 28.891 15.133 1 87.81 193 LYS B O 1
ATOM 3988 N N . ARG B 1 194 ? 8.562 27.594 16.828 1 84.81 194 ARG B N 1
ATOM 3989 C CA . ARG B 1 194 ? 7.379 26.734 16.734 1 84.81 194 ARG B CA 1
ATOM 3990 C C . ARG B 1 194 ? 6.105 27.547 16.953 1 84.81 194 ARG B C 1
ATOM 3992 O O . ARG B 1 194 ? 5.129 27.391 16.203 1 84.81 194 ARG B O 1
ATOM 3999 N N . LEU B 1 195 ? 6.133 28.375 17.859 1 85.12 195 LEU B N 1
ATOM 4000 C CA . LEU B 1 195 ? 4.957 29.172 18.188 1 85.12 195 LEU B CA 1
ATOM 4001 C C . LEU B 1 195 ? 4.637 30.156 17.078 1 85.12 195 LEU B C 1
ATOM 4003 O O . LEU B 1 195 ? 3.467 30.406 16.781 1 85.12 195 LEU B O 1
ATOM 4007 N N . VAL B 1 196 ? 5.641 30.672 16.562 1 87.12 196 VAL B N 1
ATOM 4008 C CA . VAL B 1 196 ? 5.457 31.594 15.438 1 87.12 196 VAL B CA 1
ATOM 4009 C C . VAL B 1 196 ? 4.785 30.875 14.273 1 87.12 196 VAL B C 1
ATOM 4011 O O . VAL B 1 196 ? 3.828 31.375 13.688 1 87.12 196 VAL B O 1
ATOM 4014 N N . PHE B 1 197 ? 5.27 29.688 14.016 1 84.81 197 PHE B N 1
ATOM 4015 C CA . PHE B 1 197 ? 4.695 28.891 12.938 1 84.81 197 PHE B CA 1
ATOM 4016 C C . PHE B 1 197 ? 3.23 28.578 13.227 1 84.81 197 PHE B C 1
ATOM 4018 O O . PHE B 1 197 ? 2.387 28.656 12.328 1 84.81 197 PHE B O 1
ATOM 4025 N N . GLN B 1 198 ? 3.006 28.234 14.398 1 80.62 198 GLN B N 1
ATOM 4026 C CA . GLN B 1 198 ? 1.651 27.859 14.789 1 80.62 198 GLN B CA 1
ATOM 4027 C C . GLN B 1 198 ? 0.688 29.031 14.633 1 80.62 198 GLN B C 1
ATOM 4029 O O . GLN B 1 198 ? -0.389 28.875 14.055 1 80.62 198 GLN B O 1
ATOM 4034 N N . GLU B 1 199 ? 1.127 30.141 15.117 1 82.81 199 GLU B N 1
ATOM 4035 C CA . GLU B 1 199 ? 0.268 31.312 15.078 1 82.81 199 GLU B CA 1
ATOM 4036 C C . GLU B 1 199 ? 0.11 31.828 13.648 1 82.81 199 GLU B C 1
ATOM 4038 O O . GLU B 1 199 ? -0.966 32.312 13.266 1 82.81 199 GLU B O 1
ATOM 4043 N N . TYR B 1 200 ? 1.203 31.75 12.961 1 84.31 200 TYR B N 1
ATOM 4044 C CA . TYR B 1 200 ? 1.15 32.156 11.555 1 84.31 200 TYR B CA 1
ATOM 4045 C C . TYR B 1 200 ? 0.117 31.344 10.789 1 84.31 200 TYR B C 1
ATOM 4047 O O . TYR B 1 200 ? -0.64 31.891 9.984 1 84.31 200 TYR B O 1
ATOM 4055 N N . ARG B 1 201 ? 0.138 30.047 10.992 1 79.69 201 ARG B N 1
ATOM 4056 C CA . ARG B 1 201 ? -0.749 29.141 10.281 1 79.69 201 ARG B CA 1
ATOM 4057 C C . ARG B 1 201 ? -2.211 29.453 10.586 1 79.69 201 ARG B C 1
ATOM 4059 O O . ARG B 1 201 ? -3.072 29.312 9.711 1 79.69 201 ARG B O 1
ATOM 4066 N N . GLN B 1 202 ? -2.445 29.891 11.695 1 78.44 202 GLN B N 1
ATOM 4067 C CA . GLN B 1 202 ? -3.811 30.188 12.125 1 78.44 202 GLN B CA 1
ATOM 4068 C C . GLN B 1 202 ? -4.297 31.516 11.562 1 78.44 202 GLN B C 1
ATOM 4070 O O . GLN B 1 202 ? -5.461 31.641 11.172 1 78.44 202 GLN B O 1
ATOM 4075 N N . ARG B 1 203 ? -3.369 32.406 11.445 1 80 203 ARG B N 1
ATOM 4076 C CA . ARG B 1 203 ? -3.799 33.781 11.164 1 80 203 ARG B CA 1
ATOM 4077 C C . ARG B 1 203 ? -3.533 34.125 9.711 1 80 203 ARG B C 1
ATOM 4079 O O . ARG B 1 203 ? -4.297 34.906 9.102 1 80 203 ARG B O 1
ATOM 4086 N N . PHE B 1 204 ? -2.412 33.562 9.195 1 79.62 204 PHE B N 1
ATOM 4087 C CA . PHE B 1 204 ? -1.943 34.125 7.934 1 79.62 204 PHE B CA 1
ATOM 4088 C C . PHE B 1 204 ? -1.752 33.031 6.891 1 79.62 204 PHE B C 1
ATOM 4090 O O . PHE B 1 204 ? -1.171 33.281 5.832 1 79.62 204 PHE B O 1
ATOM 4097 N N . SER B 1 205 ? -2.049 31.734 6.988 1 72.06 205 SER B N 1
ATOM 4098 C CA . SER B 1 205 ? -1.745 30.594 6.137 1 72.06 205 SER B CA 1
ATOM 4099 C C . SER B 1 205 ? -2.217 30.828 4.707 1 72.06 205 SER B C 1
ATOM 4101 O O . SER B 1 205 ? -1.589 30.359 3.756 1 72.06 205 SER B O 1
ATOM 4103 N N . GLY B 1 206 ? -3.055 31.781 4.461 1 74.62 206 GLY B N 1
ATOM 4104 C CA . GLY B 1 206 ? -3.58 32.031 3.129 1 74.62 206 GLY B CA 1
ATOM 4105 C C . GLY B 1 206 ? -3.023 33.281 2.488 1 74.62 206 GLY B C 1
ATOM 4106 O O . GLY B 1 206 ? -3.266 33.531 1.308 1 74.62 206 GLY B O 1
ATOM 4107 N N . LEU B 1 207 ? -2.092 33.875 3.182 1 79.06 207 LEU B N 1
ATOM 4108 C CA . LEU B 1 207 ? -1.604 35.156 2.701 1 79.06 207 LEU B CA 1
ATOM 4109 C C . LEU B 1 207 ? -0.103 35.094 2.439 1 79.06 207 LEU B C 1
ATOM 4111 O O . LEU B 1 207 ? 0.388 35.719 1.499 1 79.06 207 LEU B O 1
ATOM 4115 N N . ALA B 1 208 ? 0.571 34.312 3.178 1 84.44 208 ALA B N 1
ATOM 4116 C CA . ALA B 1 208 ? 2.023 34.219 3.068 1 84.44 208 ALA B CA 1
ATOM 4117 C C . ALA B 1 208 ? 2.5 32.781 3.311 1 84.44 208 ALA B C 1
ATOM 4119 O O . ALA B 1 208 ? 1.792 32 3.926 1 84.44 208 ALA B O 1
ATOM 4120 N N . SER B 1 209 ? 3.545 32.469 2.658 1 86.75 209 SER B N 1
ATOM 4121 C CA . SER B 1 209 ? 4.211 31.203 2.914 1 86.75 209 SER B CA 1
ATOM 4122 C C . SER B 1 209 ? 5.352 31.359 3.91 1 86.75 209 SER B C 1
ATOM 4124 O O . SER B 1 209 ? 5.965 32.438 3.992 1 86.75 209 SER B O 1
ATOM 4126 N N . ALA B 1 210 ? 5.496 30.359 4.723 1 87 210 ALA B N 1
ATOM 4127 C CA . ALA B 1 210 ? 6.543 30.406 5.738 1 87 210 ALA B CA 1
ATOM 4128 C C . ALA B 1 210 ? 7.512 29.234 5.574 1 87 210 ALA B C 1
ATOM 4130 O O . ALA B 1 210 ? 7.094 28.109 5.281 1 87 210 ALA B O 1
ATOM 4131 N N . GLU B 1 211 ? 8.773 29.547 5.648 1 86.88 211 GLU B N 1
ATOM 4132 C CA . GLU B 1 211 ? 9.82 28.531 5.582 1 86.88 211 GLU B CA 1
ATOM 4133 C C . GLU B 1 211 ? 10.758 28.625 6.785 1 86.88 211 GLU B C 1
ATOM 4135 O O . GLU B 1 211 ? 11.109 29.719 7.219 1 86.88 211 GLU B O 1
ATOM 4140 N N . SER B 1 212 ? 11.023 27.391 7.293 1 86.69 212 SER B N 1
ATOM 4141 C CA . SER B 1 212 ? 11.938 27.359 8.43 1 86.69 212 SER B CA 1
ATOM 4142 C C . SER B 1 212 ? 13.383 27.516 7.98 1 86.69 212 SER B C 1
ATOM 4144 O O . SER B 1 212 ? 13.828 26.844 7.043 1 86.69 212 SER B O 1
ATOM 4146 N N . ARG B 1 213 ? 14.07 28.422 8.539 1 85.25 213 ARG B N 1
ATOM 4147 C CA . ARG B 1 213 ? 15.5 28.641 8.367 1 85.25 213 ARG B CA 1
ATOM 4148 C C . ARG B 1 213 ? 16.219 28.609 9.711 1 85.25 213 ARG B C 1
ATOM 4150 O O . ARG B 1 213 ? 15.586 28.641 10.766 1 85.25 213 ARG B O 1
ATOM 4157 N N . PRO B 1 214 ? 17.484 28.297 9.617 1 84.81 214 PRO B N 1
ATOM 4158 C CA . PRO B 1 214 ? 18.188 28.266 10.898 1 84.81 214 PRO B CA 1
ATOM 4159 C C . PRO B 1 214 ? 17.984 29.547 11.719 1 84.81 214 PRO B C 1
ATOM 4161 O O . PRO B 1 214 ? 18.344 30.641 11.273 1 84.81 214 PRO B O 1
ATOM 4164 N N . LYS B 1 215 ? 17.375 29.5 12.805 1 87.38 215 LYS B N 1
ATOM 4165 C CA . LYS B 1 215 ? 17.156 30.547 13.805 1 87.38 215 LYS B CA 1
ATOM 4166 C C . LYS B 1 215 ? 16.281 31.672 13.25 1 87.38 215 LYS B C 1
ATOM 4168 O O . LYS B 1 215 ? 16.359 32.812 13.703 1 87.38 215 LYS B O 1
ATOM 4173 N N . SER B 1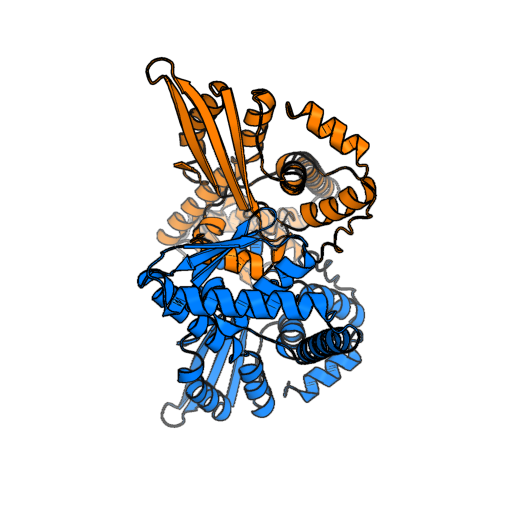 216 ? 15.594 31.375 12.266 1 91.69 216 SER B N 1
ATOM 4174 C CA . SER B 1 216 ? 14.703 32.375 11.688 1 91.69 216 SER B CA 1
ATOM 4175 C C . SER B 1 216 ? 13.57 31.719 10.898 1 91.69 216 SER B C 1
ATOM 4177 O O . SER B 1 216 ? 13.617 30.516 10.617 1 91.69 216 SER B O 1
ATOM 4179 N N . VAL B 1 217 ? 12.555 32.469 10.648 1 91.31 217 VAL B N 1
ATOM 4180 C CA . VAL B 1 217 ? 11.453 32.062 9.773 1 91.31 217 VAL B CA 1
ATOM 4181 C C . VAL B 1 217 ? 11.352 33.031 8.594 1 91.31 217 VAL B C 1
ATOM 4183 O O . VAL B 1 217 ? 11.352 34.25 8.773 1 91.31 217 VAL B O 1
ATOM 4186 N N . PHE B 1 218 ? 11.414 32.531 7.441 1 91.88 218 PHE B N 1
ATOM 4187 C CA . PHE B 1 218 ? 11.336 33.281 6.203 1 91.88 218 PHE B CA 1
ATOM 4188 C C . PHE B 1 218 ? 9.922 33.281 5.648 1 91.88 218 PHE B C 1
ATOM 4190 O O . PHE B 1 218 ? 9.367 32.219 5.344 1 91.88 218 PHE B O 1
ATOM 4197 N N . PHE B 1 219 ? 9.344 34.469 5.508 1 90.62 219 PHE B N 1
ATOM 4198 C CA . PHE B 1 219 ? 7.996 34.594 4.969 1 90.62 219 PHE B CA 1
ATOM 4199 C C . PHE B 1 219 ? 8.031 35.188 3.557 1 90.62 219 PHE B C 1
ATOM 4201 O O . PHE B 1 219 ? 8.828 36.062 3.262 1 90.62 219 PHE B O 1
ATOM 4208 N N . SER B 1 220 ? 7.262 34.656 2.705 1 90.5 220 SER B N 1
ATOM 4209 C CA . SER B 1 220 ? 7.141 35.156 1.341 1 90.5 220 SER B CA 1
ATOM 4210 C C . SER B 1 220 ? 5.676 35.281 0.931 1 90.5 220 SER B C 1
ATOM 4212 O O . SER B 1 220 ? 4.848 34.438 1.298 1 90.5 220 SER B O 1
ATOM 4214 N N . ARG B 1 221 ? 5.406 36.406 0.225 1 86.94 221 ARG B N 1
ATOM 4215 C CA . ARG B 1 221 ? 4.047 36.594 -0.265 1 86.94 221 ARG B CA 1
ATOM 4216 C C . ARG B 1 221 ? 3.682 35.531 -1.298 1 86.94 221 ARG B C 1
ATOM 4218 O O . ARG B 1 221 ? 4.5 35.156 -2.148 1 86.94 221 ARG B O 1
ATOM 4225 N N . MET B 1 222 ? 2.557 34.969 -1.138 1 84.81 222 MET B N 1
ATOM 4226 C CA . MET B 1 222 ? 2.117 33.906 -2.045 1 84.81 222 MET B CA 1
ATOM 4227 C C . MET B 1 222 ? 1.646 34.5 -3.373 1 84.81 222 MET B C 1
ATOM 4229 O O . MET B 1 222 ? 1.004 35.562 -3.4 1 84.81 222 MET B O 1
ATOM 4233 N N . THR B 1 223 ? 2.062 33.906 -4.363 1 83.69 223 THR B N 1
ATOM 4234 C CA . THR B 1 223 ? 1.562 34.25 -5.684 1 83.69 223 THR B CA 1
ATOM 4235 C C . THR B 1 223 ? 0.096 33.875 -5.836 1 83.69 223 THR B C 1
ATOM 4237 O O . THR B 1 223 ? -0.44 33.125 -5.008 1 83.69 223 THR B O 1
ATOM 4240 N N . GLU B 1 224 ? -0.512 34.469 -6.809 1 83.12 224 GLU B N 1
ATOM 4241 C CA . GLU B 1 224 ? -1.912 34.125 -7.055 1 83.12 224 GLU B CA 1
ATOM 4242 C C . GLU B 1 224 ? -2.088 32.625 -7.312 1 83.12 224 GLU B C 1
ATOM 4244 O O . GLU B 1 224 ? -3.061 32.031 -6.855 1 83.12 224 GLU B O 1
ATOM 4249 N N . GLN B 1 225 ? -1.104 32.094 -8.023 1 86.06 225 GLN B N 1
ATOM 4250 C CA . GLN B 1 225 ? -1.153 30.672 -8.312 1 86.06 225 GLN B CA 1
ATOM 4251 C C . GLN B 1 225 ? -1.029 29.844 -7.031 1 86.06 225 GLN B C 1
ATOM 4253 O O . GLN B 1 225 ? -1.729 28.844 -6.859 1 86.06 225 GLN B O 1
ATOM 4258 N N . GLN B 1 226 ? -0.243 30.25 -6.199 1 83.75 226 GLN B N 1
ATOM 4259 C CA . GLN B 1 226 ? -0.047 29.547 -4.93 1 83.75 226 GLN B CA 1
ATOM 4260 C C . GLN B 1 226 ? -1.283 29.672 -4.043 1 83.75 226 GLN B C 1
ATOM 4262 O O . GLN B 1 226 ? -1.651 28.719 -3.355 1 83.75 226 GLN B O 1
ATOM 4267 N N . LYS B 1 227 ? -1.871 30.812 -4.113 1 83.44 227 LYS B N 1
ATOM 4268 C CA . LYS B 1 227 ? -3.086 31.031 -3.336 1 83.44 227 LYS B CA 1
ATOM 4269 C C . LYS B 1 227 ? -4.223 30.141 -3.822 1 83.44 227 LYS B C 1
ATOM 4271 O O . LYS B 1 227 ? -4.961 29.562 -3.018 1 83.44 227 LYS B O 1
ATOM 4276 N N . GLU B 1 228 ? -4.285 30.078 -5.066 1 84.56 228 GLU B N 1
ATOM 4277 C CA . GLU B 1 228 ? -5.324 29.234 -5.645 1 84.56 228 GLU B CA 1
ATOM 4278 C C . GLU B 1 228 ? -5.102 27.766 -5.277 1 84.56 228 GLU B C 1
ATOM 4280 O O . GLU B 1 228 ? -6.055 27.062 -4.945 1 84.56 228 GLU B O 1
ATOM 4285 N N . LYS B 1 229 ? -3.898 27.406 -5.375 1 84.25 229 LYS B N 1
ATOM 4286 C CA . LYS B 1 229 ? -3.58 26.031 -5.02 1 84.25 229 LYS B CA 1
ATOM 4287 C C . LYS B 1 229 ? -3.898 25.75 -3.555 1 84.25 229 LYS B C 1
ATOM 4289 O O . LYS B 1 229 ? -4.469 24.703 -3.225 1 84.25 229 LYS B O 1
ATOM 4294 N N . LYS B 1 230 ? -3.537 26.609 -2.785 1 81.12 230 LYS B N 1
ATOM 4295 C CA . LYS B 1 230 ? -3.801 26.438 -1.36 1 81.12 230 LYS B CA 1
ATOM 4296 C C . LYS B 1 230 ? -5.301 26.375 -1.083 1 81.12 230 LYS B C 1
ATOM 4298 O O . LYS B 1 230 ? -5.758 25.578 -0.265 1 81.12 230 LYS B O 1
ATOM 4303 N N . SER B 1 231 ? -5.969 27.234 -1.68 1 82.94 231 SER B N 1
ATOM 4304 C CA . SER B 1 231 ? -7.422 27.25 -1.516 1 82.94 231 SER B CA 1
ATOM 4305 C C . SER B 1 231 ? -8.031 25.906 -1.934 1 82.94 231 SER B C 1
ATOM 4307 O O . SER B 1 231 ? -8.906 25.375 -1.247 1 82.94 231 SER B O 1
ATOM 4309 N N . LYS B 1 232 ? -7.527 25.469 -2.957 1 83.62 232 LYS B N 1
ATOM 4310 C CA . LYS B 1 232 ? -8.008 24.172 -3.441 1 83.62 232 LYS B CA 1
ATOM 4311 C C . LYS B 1 232 ? -7.676 23.062 -2.457 1 83.62 232 LYS B C 1
ATOM 4313 O O . LYS B 1 232 ? -8.516 22.203 -2.18 1 83.62 232 LYS B O 1
ATOM 4318 N N . ASP B 1 233 ? -6.535 23.109 -1.968 1 81.81 233 ASP B N 1
ATOM 4319 C CA . ASP B 1 233 ? -6.102 22.109 -0.996 1 81.81 233 ASP B CA 1
ATOM 4320 C C . ASP B 1 233 ? -6.941 22.172 0.279 1 81.81 233 ASP B C 1
ATOM 4322 O O . ASP B 1 233 ? -7.316 21.141 0.841 1 81.81 233 ASP B O 1
ATOM 4326 N N . ASP B 1 234 ? -7.195 23.344 0.663 1 80.75 234 ASP B N 1
ATOM 4327 C CA . ASP B 1 234 ? -8.008 23.531 1.86 1 80.75 234 ASP B CA 1
ATOM 4328 C C . ASP B 1 234 ? -9.43 23.016 1.654 1 80.75 234 ASP B C 1
ATOM 4330 O O . ASP B 1 234 ? -10.008 22.406 2.557 1 80.75 234 ASP B O 1
ATOM 4334 N N . ALA B 1 235 ? -9.922 23.281 0.562 1 83 235 ALA B N 1
ATOM 4335 C CA . ALA B 1 235 ? -11.258 22.797 0.242 1 83 235 ALA B CA 1
ATOM 4336 C C . ALA B 1 235 ? -11.297 21.281 0.214 1 83 235 ALA B C 1
ATOM 4338 O O . ALA B 1 235 ? -12.242 20.656 0.713 1 83 235 ALA B O 1
ATOM 4339 N N . ALA B 1 236 ? -10.312 20.75 -0.313 1 82.25 236 ALA B N 1
ATOM 4340 C CA . ALA B 1 236 ? -10.211 19.297 -0.378 1 82.25 236 ALA B CA 1
ATOM 4341 C C . ALA B 1 236 ? -10.094 18.703 1.019 1 82.25 236 ALA B C 1
ATOM 4343 O O . ALA B 1 236 ? -10.719 17.672 1.309 1 82.25 236 ALA B O 1
ATOM 4344 N N . ASP B 1 237 ? -9.375 19.359 1.773 1 82.19 237 ASP B N 1
ATOM 4345 C CA . ASP B 1 237 ? -9.203 18.891 3.146 1 82.19 237 ASP B CA 1
ATOM 4346 C C . ASP B 1 237 ? -10.516 18.984 3.924 1 82.19 237 ASP B C 1
ATOM 4348 O O . ASP B 1 237 ? -10.852 18.094 4.695 1 82.19 237 ASP B O 1
ATOM 4352 N N . ALA B 1 238 ? -11.133 20.047 3.723 1 82.38 238 ALA B N 1
ATOM 4353 C CA . ALA B 1 238 ? -12.422 20.234 4.387 1 82.38 238 ALA B CA 1
ATOM 4354 C C . ALA B 1 238 ? -13.43 19.172 3.947 1 82.38 238 ALA B C 1
ATOM 4356 O O . ALA B 1 238 ? -14.172 18.625 4.77 1 82.38 238 ALA B O 1
ATOM 4357 N N . LEU B 1 239 ? -13.43 18.953 2.762 1 83.88 239 LEU B N 1
ATOM 4358 C CA . LEU B 1 239 ? -14.297 17.906 2.246 1 83.88 239 LEU B CA 1
ATOM 4359 C C . LEU B 1 239 ? -13.953 16.562 2.881 1 83.88 239 LEU B C 1
ATOM 4361 O O . LEU B 1 239 ? -14.836 15.859 3.385 1 83.88 239 LEU B O 1
ATOM 4365 N N . SER B 1 240 ? -12.719 16.297 2.879 1 86 240 SER B N 1
ATOM 4366 C CA . SER B 1 240 ? -12.266 15.023 3.441 1 86 240 SER B CA 1
ATOM 4367 C C . SER B 1 240 ? -12.648 14.906 4.914 1 86 240 SER B C 1
ATOM 4369 O O . SER B 1 240 ? -13.039 13.828 5.367 1 86 240 SER B O 1
ATOM 4371 N N . ALA B 1 241 ? -12.57 15.953 5.535 1 82.69 241 ALA B N 1
ATOM 4372 C CA . ALA B 1 241 ? -12.867 15.977 6.965 1 82.69 241 ALA B CA 1
ATOM 4373 C C . ALA B 1 241 ? -14.352 15.734 7.219 1 82.69 241 ALA B C 1
ATOM 4375 O O . ALA B 1 241 ? -14.734 15.297 8.305 1 82.69 241 ALA B O 1
ATOM 4376 N N . SER B 1 242 ? -15.125 16.016 6.285 1 87.44 242 SER B N 1
ATOM 4377 C CA . SER B 1 242 ? -16.562 15.898 6.449 1 87.44 242 SER B CA 1
ATOM 4378 C C . SER B 1 242 ? -17.047 14.492 6.094 1 87.44 242 SER B C 1
ATOM 4380 O O . SER B 1 242 ? -18.219 14.156 6.293 1 87.44 242 SER B O 1
ATOM 4382 N N . LEU B 1 243 ? -16.156 13.773 5.648 1 91.25 243 LEU B N 1
ATOM 4383 C CA . LEU B 1 243 ? -16.547 12.469 5.141 1 91.25 2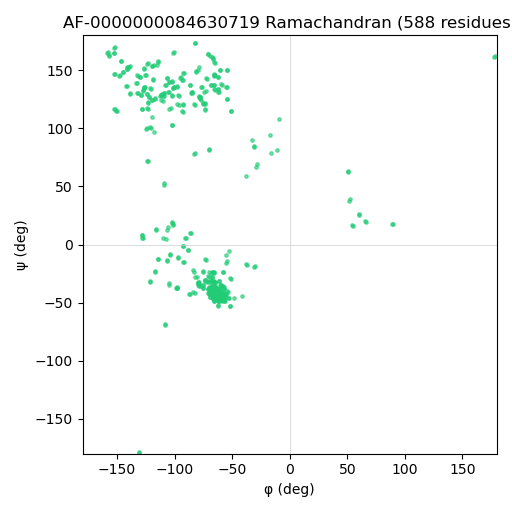43 LEU B CA 1
ATOM 4384 C C . LEU B 1 243 ? -16.125 11.359 6.098 1 91.25 243 LEU B C 1
ATOM 4386 O O . LEU B 1 243 ? -15.07 11.445 6.727 1 91.25 243 LEU B O 1
ATOM 4390 N N . ASN B 1 244 ? -16.953 10.375 6.207 1 93.94 244 ASN B N 1
ATOM 4391 C CA . ASN B 1 244 ? -16.688 9.125 6.918 1 93.94 244 ASN B CA 1
ATOM 4392 C C . ASN B 1 244 ? -17.453 7.957 6.309 1 93.94 244 ASN B C 1
ATOM 4394 O O . ASN B 1 244 ? -18.672 7.918 6.371 1 93.94 244 ASN B O 1
ATOM 4398 N N . PHE B 1 245 ? -16.734 7.078 5.797 1 97.75 245 PHE B N 1
ATOM 4399 C CA . PHE B 1 245 ? -17.375 5.941 5.152 1 97.75 245 PHE B CA 1
ATOM 4400 C C . PHE B 1 245 ? -18.281 5.199 6.137 1 97.75 245 PHE B C 1
ATOM 4402 O O . PHE B 1 245 ? -19.219 4.504 5.73 1 97.75 245 PHE B O 1
ATOM 4409 N N . ARG B 1 246 ? -18.062 5.289 7.371 1 96.81 246 ARG B N 1
ATOM 4410 C CA . ARG B 1 246 ? -18.875 4.66 8.406 1 96.81 246 ARG B CA 1
ATOM 4411 C C . ARG B 1 246 ? -20.344 4.98 8.219 1 96.81 246 ARG B C 1
ATOM 4413 O O . ARG B 1 246 ? -21.219 4.184 8.578 1 96.81 246 ARG B O 1
ATOM 4420 N N . SER B 1 247 ? -20.688 6.141 7.641 1 97.12 247 SER B N 1
ATOM 4421 C CA . SER B 1 247 ? -22.062 6.539 7.422 1 97.12 247 SER B CA 1
ATOM 4422 C C . SER B 1 247 ? -22.797 5.535 6.539 1 97.12 247 SER B C 1
ATOM 4424 O O . SER B 1 247 ? -24 5.285 6.73 1 97.12 247 SER B O 1
ATOM 4426 N N . ILE B 1 248 ? -22.062 4.969 5.598 1 97.69 248 ILE B N 1
ATOM 4427 C CA . ILE B 1 248 ? -22.656 3.957 4.727 1 97.69 248 ILE B CA 1
ATOM 4428 C C . ILE B 1 248 ? -22.938 2.686 5.527 1 97.69 248 ILE B C 1
ATOM 4430 O O . ILE B 1 248 ? -23.984 2.062 5.367 1 97.69 248 ILE B O 1
ATOM 4434 N N . ILE B 1 249 ? -22 2.324 6.379 1 96.88 249 ILE B N 1
ATOM 4435 C CA . ILE B 1 249 ? -22.156 1.136 7.211 1 96.88 249 ILE B CA 1
ATOM 4436 C C . ILE B 1 249 ? -23.328 1.326 8.164 1 96.88 249 ILE B C 1
ATOM 4438 O O . ILE B 1 249 ? -24.109 0.396 8.391 1 96.88 249 ILE B O 1
ATOM 4442 N N . GLU B 1 250 ? -23.453 2.504 8.664 1 96.5 250 GLU B N 1
ATOM 4443 C CA . GLU B 1 250 ? -24.578 2.82 9.539 1 96.5 250 GLU B CA 1
ATOM 4444 C C . GLU B 1 250 ? -25.906 2.654 8.805 1 96.5 250 GLU B C 1
ATOM 4446 O O . GLU B 1 250 ? -26.875 2.172 9.383 1 96.5 250 GLU B O 1
ATOM 4451 N N . LEU B 1 251 ? -25.906 3.049 7.582 1 96.44 251 LEU B N 1
ATOM 4452 C CA . LEU B 1 251 ? -27.109 2.855 6.77 1 96.44 251 LEU B CA 1
ATOM 4453 C C . LEU B 1 251 ? -27.438 1.372 6.633 1 96.44 251 LEU B C 1
ATOM 4455 O O . LEU B 1 251 ? -28.594 0.978 6.754 1 96.44 251 LEU B O 1
ATOM 4459 N N . LEU B 1 252 ? -26.422 0.578 6.379 1 96 252 LEU B N 1
ATOM 4460 C CA . LEU B 1 252 ? -26.625 -0.861 6.234 1 96 252 LEU B CA 1
ATOM 4461 C C . LEU B 1 252 ? -27.172 -1.469 7.523 1 96 252 LEU B C 1
ATOM 4463 O O . LEU B 1 252 ? -28.078 -2.299 7.484 1 96 252 LEU B O 1
ATOM 4467 N N . VAL B 1 253 ? -26.641 -1.027 8.625 1 94.62 253 VAL B N 1
ATOM 4468 C CA . VAL B 1 253 ? -27.016 -1.555 9.938 1 94.62 253 VAL B CA 1
ATOM 4469 C C . VAL B 1 253 ? -28.453 -1.145 10.273 1 94.62 253 VAL B C 1
ATOM 4471 O O . VAL B 1 253 ? -29.25 -1.967 10.734 1 94.62 253 VAL B O 1
ATOM 4474 N N . THR B 1 254 ? -28.828 0.083 10 1 94.56 254 THR B N 1
ATOM 4475 C CA . THR B 1 254 ? -30.125 0.623 10.367 1 94.56 254 THR B CA 1
ATOM 4476 C C . THR B 1 254 ? -31.219 0.054 9.469 1 94.56 254 THR B C 1
ATOM 4478 O O . THR B 1 254 ? -32.375 -0.11 9.898 1 94.56 254 THR B O 1
ATOM 4481 N N . SER B 1 255 ? -30.875 -0.261 8.258 1 94 255 SER B N 1
ATOM 4482 C CA . SER B 1 255 ? -31.859 -0.752 7.297 1 94 255 SER B CA 1
ATOM 4483 C C . SER B 1 255 ? -32.375 -2.129 7.695 1 94 255 SER B C 1
ATOM 4485 O O . SER B 1 255 ? -33.469 -2.52 7.305 1 94 255 SER B O 1
ATOM 4487 N N . LYS B 1 256 ? -31.609 -2.875 8.367 1 91.75 256 LYS B N 1
ATOM 4488 C CA . LYS B 1 256 ? -31.953 -4.211 8.859 1 91.75 256 LYS B CA 1
ATOM 4489 C C . LYS B 1 256 ? -32.281 -5.148 7.707 1 91.75 256 LYS B C 1
ATOM 4491 O O . LYS B 1 256 ? -33.094 -6.074 7.871 1 91.75 256 LYS B O 1
ATOM 4496 N N . LYS B 1 257 ? -31.719 -4.828 6.539 1 93.56 257 LYS B N 1
ATOM 4497 C CA . LYS B 1 257 ? -31.922 -5.711 5.395 1 93.56 257 LYS B CA 1
ATOM 4498 C C . LYS B 1 257 ? -30.969 -6.895 5.434 1 93.56 257 LYS B C 1
ATOM 4500 O O . LYS B 1 257 ? -29.828 -6.766 5.914 1 93.56 257 LYS B O 1
ATOM 4505 N N . PRO B 1 258 ? -31.406 -8.031 4.906 1 93.19 258 PRO B N 1
ATOM 4506 C CA . PRO B 1 258 ? -30.484 -9.172 4.844 1 93.19 258 PRO B CA 1
ATOM 4507 C C . PRO B 1 258 ? -29.266 -8.891 3.977 1 93.19 258 PRO B C 1
ATOM 4509 O O . PRO B 1 258 ? -29.391 -8.352 2.873 1 93.19 258 PRO B O 1
ATOM 4512 N N . ILE B 1 259 ? -28.109 -9.266 4.539 1 91.75 259 ILE B N 1
ATOM 4513 C CA . ILE B 1 259 ? -26.859 -9.078 3.824 1 91.75 259 ILE B CA 1
ATOM 4514 C C . ILE B 1 259 ? -26.297 -10.43 3.385 1 91.75 259 ILE B C 1
ATOM 4516 O O . ILE B 1 259 ? -26.219 -11.367 4.188 1 91.75 259 ILE B O 1
ATOM 4520 N N . ILE B 1 260 ? -25.953 -10.5 2.137 1 89 260 ILE B N 1
ATOM 4521 C CA . ILE B 1 260 ? -25.406 -11.727 1.576 1 89 260 ILE B CA 1
ATOM 4522 C C . ILE B 1 260 ? -23.938 -11.516 1.209 1 89 260 ILE B C 1
ATOM 4524 O O . ILE B 1 260 ? -23.578 -10.508 0.607 1 89 260 ILE B O 1
ATOM 4528 N N . GLY B 1 261 ? -23.078 -12.414 1.688 1 81.62 261 GLY B N 1
ATOM 4529 C CA . GLY B 1 261 ? -21.672 -12.406 1.317 1 81.62 261 GLY B CA 1
ATOM 4530 C C . GLY B 1 261 ? -21.094 -13.797 1.122 1 81.62 261 GLY B C 1
ATOM 4531 O O . GLY B 1 261 ? -21.703 -14.789 1.537 1 81.62 261 GLY B O 1
ATOM 4532 N N . HIS B 1 262 ? -20.078 -13.992 0.261 1 69.81 262 HIS B N 1
ATOM 4533 C CA . HIS B 1 262 ? -19.406 -15.273 0.046 1 69.81 262 HIS B CA 1
ATOM 4534 C C . HIS B 1 262 ? -18.172 -15.398 0.942 1 69.81 262 HIS B C 1
ATOM 4536 O O . HIS B 1 262 ? -17.172 -14.719 0.729 1 69.81 262 HIS B O 1
ATOM 4542 N N . ASN B 1 263 ? -18.25 -16.391 1.874 1 64.31 263 ASN B N 1
ATOM 4543 C CA . ASN B 1 263 ? -17.125 -16.594 2.777 1 64.31 263 ASN B CA 1
ATOM 4544 C C . ASN B 1 263 ? -16.688 -15.297 3.436 1 64.31 263 ASN B C 1
ATOM 4546 O O . ASN B 1 263 ? -15.508 -14.938 3.391 1 64.31 263 ASN B O 1
ATOM 4550 N N . CYS B 1 264 ? -17.641 -14.836 4.164 1 74.75 264 CYS B N 1
ATOM 4551 C CA . CYS B 1 264 ? -17.484 -13.422 4.492 1 74.75 264 CYS B CA 1
ATOM 4552 C C . CYS B 1 264 ? -16.969 -13.25 5.918 1 74.75 264 CYS B C 1
ATOM 4554 O O . CYS B 1 264 ? -17.156 -12.188 6.52 1 74.75 264 CYS B O 1
ATOM 4556 N N . PHE B 1 265 ? -16.422 -14.336 6.379 1 83.62 265 PHE B N 1
ATOM 4557 C CA . PHE B 1 265 ? -15.969 -14.203 7.758 1 83.62 265 PHE B CA 1
ATOM 4558 C C . PHE B 1 265 ? -14.891 -13.125 7.871 1 83.62 265 PHE B C 1
ATOM 4560 O O . PHE B 1 265 ? -15.016 -12.203 8.68 1 83.62 265 PHE B O 1
ATOM 4567 N N . LEU B 1 266 ? -13.898 -13.211 7.102 1 83.81 266 LEU B N 1
ATOM 4568 C CA . LEU B 1 266 ? -12.828 -12.219 7.109 1 83.81 266 LEU B CA 1
ATOM 4569 C C . LEU B 1 266 ? -13.375 -10.836 6.762 1 83.81 266 LEU B C 1
ATOM 4571 O O . LEU B 1 266 ? -13.039 -9.852 7.422 1 83.81 266 LEU B O 1
ATOM 4575 N N . ASP B 1 267 ? -14.203 -10.805 5.855 1 88.69 267 ASP B N 1
ATOM 4576 C CA . ASP B 1 267 ? -14.773 -9.539 5.41 1 88.69 267 ASP B CA 1
ATOM 4577 C C . ASP B 1 267 ? -15.547 -8.859 6.539 1 88.69 267 ASP B C 1
ATOM 4579 O O . ASP B 1 267 ? -15.414 -7.648 6.746 1 88.69 267 ASP B O 1
ATOM 4583 N N . MET B 1 268 ? -16.266 -9.648 7.199 1 91.44 268 MET B N 1
ATOM 4584 C CA . MET B 1 268 ? -17.062 -9.109 8.289 1 91.44 268 MET B CA 1
ATOM 4585 C C . MET B 1 268 ? -16.188 -8.617 9.43 1 91.44 268 MET B C 1
ATOM 4587 O O . MET B 1 268 ? -16.453 -7.566 10.016 1 91.44 268 MET B O 1
ATOM 4591 N N . CYS B 1 269 ? -15.234 -9.398 9.719 1 92.81 269 CYS B N 1
ATOM 4592 C CA . CYS B 1 269 ? -14.305 -8.977 10.758 1 92.81 269 CYS B CA 1
ATOM 4593 C C . CYS B 1 269 ? -13.617 -7.668 10.391 1 92.81 269 CYS B C 1
ATOM 4595 O O . CYS B 1 269 ? -13.539 -6.75 11.211 1 92.81 269 CYS B O 1
ATOM 4597 N N . GLN B 1 270 ? -13.172 -7.562 9.227 1 93.56 270 GLN B N 1
ATOM 4598 C CA . GLN B 1 270 ? -12.469 -6.367 8.781 1 93.56 270 GLN B CA 1
ATOM 4599 C C . GLN B 1 270 ? -13.414 -5.172 8.703 1 93.56 270 GLN B C 1
ATOM 4601 O O . GLN B 1 270 ? -13.039 -4.055 9.062 1 93.56 270 GLN B O 1
ATOM 4606 N N . LEU B 1 271 ? -14.57 -5.461 8.219 1 95.12 271 LEU B N 1
ATOM 4607 C CA . LEU B 1 271 ? -15.578 -4.414 8.141 1 95.12 271 LEU B CA 1
ATOM 4608 C C . LEU B 1 271 ? -15.844 -3.807 9.516 1 95.12 271 LEU B C 1
ATOM 4610 O O . LEU B 1 271 ? -15.852 -2.582 9.664 1 95.12 271 LEU B O 1
ATOM 4614 N N . ILE B 1 272 ? -16.031 -4.641 10.422 1 95.25 272 ILE B N 1
ATOM 4615 C CA . ILE B 1 272 ? -16.344 -4.184 11.773 1 95.25 272 ILE B CA 1
ATOM 4616 C C . ILE B 1 272 ? -15.148 -3.447 12.367 1 95.25 272 ILE B C 1
ATOM 4618 O O . ILE B 1 272 ? -15.289 -2.346 12.898 1 95.25 272 ILE B O 1
ATOM 4622 N N . HIS B 1 273 ? -14.031 -4.008 12.227 1 96.31 273 HIS B N 1
ATOM 4623 C CA . HIS B 1 273 ? -12.836 -3.4 12.789 1 96.31 273 HIS B CA 1
ATOM 4624 C C . HIS B 1 273 ? -12.555 -2.039 12.164 1 96.31 273 HIS B C 1
ATOM 4626 O O . HIS B 1 273 ? -12.297 -1.062 12.867 1 96.31 273 HIS B O 1
ATOM 4632 N N . GLN B 1 274 ? -12.586 -1.95 10.914 1 96.81 274 GLN B N 1
ATOM 4633 C CA . GLN B 1 274 ? -12.148 -0.772 10.164 1 96.81 274 GLN B CA 1
ATOM 4634 C C . GLN B 1 274 ? -13.188 0.344 10.258 1 96.81 274 GLN B C 1
ATOM 4636 O O . GLN B 1 274 ? -12.836 1.521 10.359 1 96.81 274 GLN B O 1
ATOM 4641 N N . PHE B 1 275 ? -14.461 -0.042 10.297 1 97.06 275 PHE B N 1
ATOM 4642 C CA . PHE B 1 275 ? -15.453 1.007 10.102 1 97.06 275 PHE B CA 1
ATOM 4643 C C . PHE B 1 275 ? -16.312 1.172 11.344 1 97.06 275 PHE B C 1
ATOM 4645 O O . PHE B 1 275 ? -16.969 2.205 11.523 1 97.06 275 PHE B O 1
ATOM 4652 N N . TRP B 1 276 ? -16.391 0.184 12.109 1 95.69 276 TRP B N 1
ATOM 4653 C CA . TRP B 1 276 ? -17.344 0.25 13.219 1 95.69 276 TRP B CA 1
ATOM 4654 C C . TRP B 1 276 ? -16.609 0.397 14.547 1 95.69 276 TRP B C 1
ATOM 4656 O O . TRP B 1 276 ? -16.609 1.476 15.148 1 95.69 276 TRP B O 1
ATOM 4666 N N . GLU B 1 277 ? -15.914 -0.662 14.945 1 95.94 277 GLU B N 1
ATOM 4667 C CA . GLU B 1 277 ? -15.148 -0.605 16.188 1 95.94 277 GLU B CA 1
ATOM 4668 C C . GLU B 1 277 ? -14.047 -1.662 16.203 1 95.94 277 GLU B C 1
ATOM 4670 O O . GLU B 1 277 ? -14.062 -2.596 15.398 1 95.94 277 GLU B O 1
ATOM 4675 N N . GLU B 1 278 ? -13.133 -1.461 17.141 1 95.75 278 GLU B N 1
ATOM 4676 C CA . GLU B 1 278 ? -12.07 -2.443 17.312 1 95.75 278 GLU B CA 1
ATOM 4677 C C . GLU B 1 278 ? -12.633 -3.824 17.641 1 95.75 278 GLU B C 1
ATOM 4679 O O . GLU B 1 278 ? -13.562 -3.947 18.438 1 95.75 278 GLU B O 1
ATOM 4684 N N . LEU B 1 279 ? -12.086 -4.887 17.031 1 95.88 279 LEU B N 1
ATOM 4685 C CA . LEU B 1 279 ? -12.578 -6.246 17.219 1 95.88 279 LEU B CA 1
ATOM 4686 C C . LEU B 1 279 ? -12.289 -6.734 18.641 1 95.88 279 LEU B C 1
ATOM 4688 O O . LEU B 1 279 ? -11.18 -6.543 19.141 1 95.88 279 LEU B O 1
ATOM 4692 N N . PRO B 1 280 ? -13.273 -7.379 19.203 1 95.31 280 PRO B N 1
ATOM 4693 C CA . PRO B 1 280 ? -13.031 -7.98 20.516 1 95.31 280 PRO B CA 1
ATOM 4694 C C . PRO B 1 280 ? -12.094 -9.188 20.453 1 95.31 280 PRO B C 1
ATOM 4696 O O . PRO B 1 280 ? -11.922 -9.781 19.391 1 95.31 280 PRO B O 1
ATOM 4699 N N . GLU B 1 281 ? -11.578 -9.586 21.562 1 94.5 281 GLU B N 1
ATOM 4700 C CA . GLU B 1 281 ? -10.648 -10.711 21.625 1 94.5 281 GLU B CA 1
ATOM 4701 C C . GLU B 1 281 ? -11.391 -12.039 21.641 1 94.5 281 GLU B C 1
ATOM 4703 O O . GLU B 1 281 ? -10.867 -13.047 21.156 1 94.5 281 GLU B O 1
ATOM 4708 N N . LYS B 1 282 ? -12.562 -11.977 22.141 1 95 282 LYS B N 1
ATOM 4709 C CA . LYS B 1 282 ? -13.312 -13.219 22.297 1 95 282 LYS B CA 1
ATOM 4710 C C . LYS B 1 282 ? -14.336 -13.383 21.172 1 95 282 LYS B C 1
ATOM 4712 O O . LYS B 1 282 ? -15.078 -12.453 20.859 1 95 282 LYS B O 1
ATOM 4717 N N . LEU B 1 283 ? -14.391 -14.625 20.625 1 93.94 283 LEU B N 1
ATOM 4718 C CA . LEU B 1 283 ? -15.297 -14.961 19.531 1 93.94 283 LEU B CA 1
ATOM 4719 C C . LEU B 1 283 ? -16.75 -14.75 19.938 1 93.94 283 LEU B C 1
ATOM 4721 O O . LEU B 1 283 ? -17.562 -14.242 19.156 1 93.94 283 LEU B O 1
ATOM 4725 N N . LYS B 1 284 ? -17.094 -15.117 21.156 1 93.81 284 LYS B N 1
ATOM 4726 C CA . LYS B 1 284 ? -18.469 -15.008 21.641 1 93.81 284 LYS B CA 1
ATOM 4727 C C . LYS B 1 284 ? -18.938 -13.562 21.609 1 93.81 284 LYS B C 1
ATOM 4729 O O . LYS B 1 284 ? -20.078 -13.289 21.219 1 93.81 284 LYS B O 1
ATOM 4734 N N . ILE B 1 285 ? -18.109 -12.703 22 1 93.88 285 ILE B N 1
ATOM 4735 C CA . ILE B 1 285 ? -18.453 -11.281 22.016 1 93.88 285 ILE B CA 1
ATOM 4736 C C . ILE B 1 285 ? -18.609 -10.773 20.594 1 93.88 285 ILE B C 1
ATOM 4738 O O . ILE B 1 285 ? -19.516 -9.977 20.312 1 93.88 285 ILE B O 1
ATOM 4742 N N . TRP B 1 286 ? -17.766 -11.227 19.688 1 93.06 286 TRP B N 1
ATOM 4743 C CA . TRP B 1 286 ? -17.859 -10.828 18.281 1 93.06 286 TRP B CA 1
ATOM 4744 C C . TRP B 1 286 ? -19.172 -11.297 17.672 1 93.06 286 TRP B C 1
ATOM 4746 O O . TRP B 1 286 ? -19.812 -10.539 16.938 1 93.06 286 TRP B O 1
ATOM 4756 N N . LYS B 1 287 ? -19.578 -12.531 17.969 1 92.12 287 LYS B N 1
ATOM 4757 C CA . LYS B 1 287 ? -20.828 -13.062 17.438 1 92.12 287 LYS B CA 1
ATOM 4758 C C . LYS B 1 287 ? -22.016 -12.227 17.891 1 92.12 287 LYS B C 1
ATOM 4760 O O . LYS B 1 287 ? -22.906 -11.93 17.109 1 92.12 287 LYS B O 1
ATOM 4765 N N . LYS B 1 288 ? -21.953 -11.891 19.125 1 93.06 288 LYS B N 1
ATOM 4766 C CA . LYS B 1 288 ? -23.016 -11.047 19.656 1 93.06 288 LYS B CA 1
ATOM 4767 C C . LYS B 1 288 ? -23.062 -9.695 18.938 1 93.06 288 LYS B C 1
ATOM 4769 O O . LYS B 1 288 ? -24.125 -9.203 18.594 1 93.06 288 LYS B O 1
ATOM 4774 N N . LEU B 1 289 ? -21.922 -9.172 18.75 1 92.44 289 LEU B N 1
ATOM 4775 C CA . LEU B 1 289 ? -21.797 -7.879 18.078 1 92.44 289 LEU B CA 1
ATOM 4776 C C . LEU B 1 289 ? -22.359 -7.949 16.672 1 92.44 289 LEU B C 1
ATOM 4778 O O . LEU B 1 289 ? -23.156 -7.094 16.266 1 92.44 289 LEU B O 1
ATOM 4782 N N . VAL B 1 290 ? -22 -8.953 15.953 1 90.31 290 VAL B N 1
ATOM 4783 C CA . VAL B 1 290 ? -22.422 -9.109 14.57 1 90.31 290 VAL B CA 1
ATOM 4784 C C . VAL B 1 290 ? -23.938 -9.305 14.516 1 90.31 290 VAL B C 1
ATOM 4786 O O . VAL B 1 290 ? -24.609 -8.727 13.656 1 90.31 290 VAL B O 1
ATOM 4789 N N . ASN B 1 291 ? -24.422 -10.055 15.398 1 89.88 291 ASN B N 1
ATOM 4790 C CA . ASN B 1 291 ? -25.859 -10.32 15.438 1 89.88 291 ASN B CA 1
ATOM 4791 C C . ASN B 1 291 ? -26.656 -9.062 15.773 1 89.88 291 ASN B C 1
ATOM 4793 O O . ASN B 1 291 ? -27.797 -8.914 15.352 1 89.88 291 ASN B O 1
ATOM 4797 N N . GLU B 1 292 ? -26.078 -8.289 16.516 1 90.06 292 GLU B N 1
ATOM 4798 C CA . GLU B 1 292 ? -26.719 -7.023 16.859 1 90.06 292 GLU B CA 1
ATOM 4799 C C . GLU B 1 292 ? -26.719 -6.062 15.672 1 90.06 292 GLU B C 1
ATOM 4801 O O . GLU B 1 292 ? -27.625 -5.258 15.508 1 90.06 292 GLU B O 1
ATOM 4806 N N . LEU B 1 293 ? -25.719 -6.16 14.891 1 89.94 293 LEU B N 1
ATOM 4807 C CA . LEU B 1 293 ? -25.531 -5.199 13.812 1 89.94 293 LEU B CA 1
ATOM 4808 C C . LEU B 1 293 ? -26.281 -5.641 12.555 1 89.94 293 LEU B C 1
ATOM 4810 O O . LEU B 1 293 ? -26.875 -4.812 11.859 1 89.94 293 LEU B O 1
ATOM 4814 N N . PHE B 1 294 ? -26.172 -6.934 12.305 1 84.88 294 PHE B N 1
ATOM 4815 C CA . PHE B 1 294 ? -26.703 -7.402 11.031 1 84.88 294 PHE B CA 1
ATOM 4816 C C . PHE B 1 294 ? -27.703 -8.539 11.242 1 84.88 294 PHE B C 1
ATOM 4818 O O . PHE B 1 294 ? -27.594 -9.289 12.219 1 84.88 294 PHE B O 1
ATOM 4825 N N . GLU B 1 295 ? -28.688 -8.516 10.359 1 74.06 295 GLU B N 1
ATOM 4826 C CA . GLU B 1 295 ? -29.594 -9.664 10.32 1 74.06 295 GLU B CA 1
ATOM 4827 C C . GLU B 1 295 ? -29.016 -10.797 9.484 1 74.06 295 GLU B C 1
ATOM 4829 O O . GLU B 1 295 ? -29.031 -10.742 8.25 1 74.06 295 GLU B O 1
ATOM 4834 N N . VAL B 1 296 ? -28.047 -11.516 10.141 1 60.88 296 VAL B N 1
ATOM 4835 C CA . VAL B 1 296 ? -27.469 -12.633 9.406 1 60.88 296 VAL B CA 1
ATOM 4836 C C . VAL B 1 296 ? -28.266 -13.906 9.703 1 60.88 296 VAL B C 1
ATOM 4838 O O . VAL B 1 296 ? -28.797 -14.078 10.797 1 60.88 296 VAL B O 1
#

Radius of gyration: 28.98 Å; Cα contacts (8 Å, |Δi|>4): 860; chains: 2; bounding box: 80×95×64 Å

Foldseek 3Di:
DEDWLVCCVVCVVVLLVLLLQFQFKEKDFQKLDDCVCLPPPPPPDDPLRNVQSLLVRLQAMAGQKMKMWGWHQDPVVRGIDIDIYMAGADAAPDDVVLVPDDHHDGDPVSVVVCVVVVHDVVCNHPIHAHADAPARVVVSVVVVVVVVVVCVVDPDDPVLVVVLVVVVVVVVCCQPPHPDFKDKAFAQDPVSVVSNVVVCCVPPVLFWDWDDDVRIIMIGGDDPVRNVVVVVVVVSNVSSVPTHPLVSLQSNQVSQHHYDYDVCPSVVSSCCCGHYHNDDSGPVVNVVVCVNRHVD/DEDWLVCCVVCVVVLLVLLLQFQFKEKDFQKLDDCVVLVPPPPPDDPLRVVQSLLVRLQAMAGQKMKMWGWHQDPVVRGIDIDIYMAGADAAPDDVPLVPDDHHDGDPVSVVVCVVVVHDVVCNHVIHAHADAPARVVVSVVVVVVVVVVCVVDPDDPVLVVVLVVVVVVVVCCQPPHPDFKDKAFAQDPVSVVSNVVVCCVPPVLFWDWDDDVRIIMIGGDDPVRNVVVVVVVVSNVSSVPTHPLVSLQSNQVSQHHYDYDVCPSVVSSCCPGHYHNDDSGPVVNVVVCVNRHVD

Secondary structure (DSSP, 8-state):
-EE-GGGHHHHHHHHHHHHHH-SEEEEEEEES---TTS----TT--HHHHHHHHHHHHHHB-EEEEEEEEEEEETTTTEEEEEEEEEEB------GGG----EEEEEHHHHHHHHHTT--HHHHHHHPBP---HHHHHHHHHHHHHHHHHHHHSPPPHHHHHHHHHHHHHHHHHHHH---SEEEEE--SHHHHHHHHHHHHHHHTTTEEEEEETTEEEEEEPPHHHHHHHHHHHHHHHHHHH--THHHHHHHHHHT--EE-SS-HHHHHHHIIIII-PPPSSHHHHHHHHHHH---/-EE-GGGHHHHHHHHHHHHHH-SEEEEEEEES---TTS----TT--HHHHHHHHHHHHHHB-EEEEEEEEEEEETTTTEEEEEEEEEEB------GGG----EEEEEHHHHHHHHHTT--HHHHHHHPBP---HHHHHHHHHHHHHHHHHHHHSPPPHHHHHHHHHHHHHHHHHHHH---SEEEEE--SHHHHHHHHHHHHHHHTTTEEEEEETTEEEEEEPPHHHHHHHHHHHHHHHHHHH--THHHHHHHHHHT--EE-SS-HHHHHHHIIIII-PPPSSHHHHHHHHHHH---

pLDDT: mean 88.22, std 10.55, range [44.84, 98.56]

Solvent-accessible surface area (backbone atoms only — not comparable to full-atom values): 31518 Å² total; per-residue (Å²): 89,80,40,34,49,91,47,36,77,77,43,44,61,58,53,50,51,44,56,64,62,29,65,34,33,38,52,48,73,42,54,34,34,68,54,71,76,37,57,70,79,45,93,77,55,51,70,59,59,48,42,51,48,44,48,52,34,30,70,35,29,41,71,39,30,45,34,39,32,26,30,28,78,32,78,91,73,71,42,70,46,75,53,56,38,36,34,31,31,27,66,52,73,45,57,81,82,75,71,63,68,52,69,37,35,33,25,33,37,42,49,38,52,41,48,75,71,66,51,59,49,50,54,31,67,78,33,21,30,16,58,56,14,55,52,57,48,51,49,52,52,48,51,51,50,50,52,53,49,48,47,66,75,54,59,76,52,69,67,58,49,50,50,46,52,50,50,51,50,49,51,50,46,42,71,73,74,42,87,63,60,63,49,76,46,79,22,92,41,73,67,53,41,52,50,44,52,55,53,39,54,73,74,38,59,80,56,38,44,78,42,89,45,92,56,27,38,40,35,32,61,53,49,72,69,52,39,50,50,48,52,49,51,51,52,51,48,51,51,49,69,73,45,45,50,30,59,60,54,48,48,55,38,71,54,59,42,40,64,45,61,81,85,39,61,56,54,50,50,24,47,37,32,57,37,44,31,72,71,64,90,47,56,69,61,43,52,52,51,47,56,71,47,38,54,118,88,81,39,33,50,90,47,36,77,79,43,43,62,57,54,51,50,43,57,65,62,28,65,32,32,37,52,47,74,40,53,34,36,68,57,69,80,41,64,70,78,44,93,77,54,53,69,58,57,47,46,49,55,44,50,53,34,31,71,36,29,42,69,39,30,45,34,39,33,26,30,27,78,33,76,92,72,71,42,70,47,75,52,56,37,36,34,31,29,27,66,52,73,43,58,83,81,74,70,64,66,53,69,36,35,34,25,33,36,42,48,39,52,40,47,74,71,66,51,59,49,49,54,30,67,76,32,20,28,16,59,57,14,54,53,59,47,51,5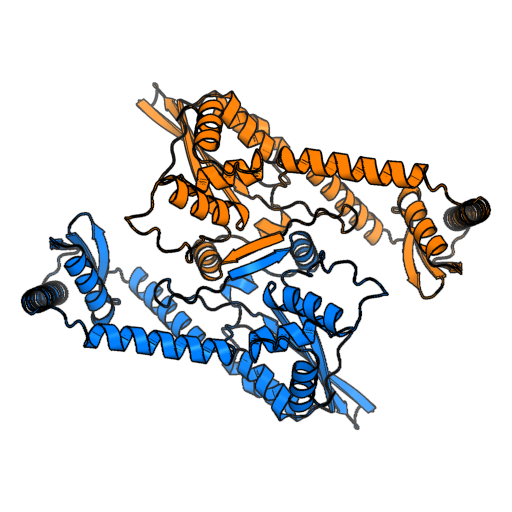1,50,53,48,50,51,49,50,52,52,48,49,47,65,75,53,59,76,52,69,67,57,48,53,50,46,52,51,50,52,50,51,51,50,46,42,71,72,73,41,89,63,59,62,49,77,45,80,24,93,40,72,67,54,41,52,50,44,51,53,51,40,53,73,74,38,57,80,57,36,43,79,43,88,46,93,57,26,39,39,34,33,60,53,48,71,68,53,40,51,50,48,50,51,50,51,51,51,48,52,51,50,70,73,44,44,50,30,60,58,54,50,49,54,39,72,52,57,41,40,61,45,62,81,84,40,62,58,54,49,51,25,48,37,32,56,34,44,31,73,72,65,91,45,57,70,59,42,52,53,51,48,57,72,45,38,54,117

Sequence (592 aa):
MEIIKNNFHELFPIVQEAIEGADFIAIDTELTGLNESIERIKTFDDPQSRYTKVRIAATKFLIIQFGICTFTYSEAENTFIARPFNFYIFPANSDRKDYHDICFMCSGSSLHFLSNCGFDFNKLIAQGIPFLNKTDEIKLIQRRADIAQRQIDNPLDNETKAFVEKTMSTIDKWLCDTNEENLTVETPSMKQKRLVFQEYRQRFSGLASAESRPKSVFFSRMTEQQKEKKSKDDAADALSASLNFRSIIELLVTSKKPIIGHNCFLDMCQLIHQFWEELPEKLKIWKKLVNELFEVMEIIKNNFHELFPIVQEAIEGADFIAIDTELTGLNESIERIKTFDDPQSRYTKVRIAATKFLIIQFGICTFTYSEAENTFIARPFNFYIFPANSDRKDYHDICFMCSGSSLHFLSNCGFDFNKLIAQGIPFLNKTDEIKLIQRRADIAQRQIDNPLDNETKAFVEKTMSTIDKWLCDTNEENLTVETPSMKQKRLVFQEYRQRFSGLASAESRPKSVFFSRMTEQQKEKKSKDDAADALSASLNFRSIIELLVTSKKPIIGHNCFLDMCQLIHQFWEELPEKLKIWKKLVNELFEV